Protein AF-0000000072982763 (afdb_homodimer)

pLDDT: mean 84.97, std 16.08, range [32.12, 98.94]

Solvent-accessible surface area (backbone atoms only — not comparable to full-atom values): 33883 Å² total; per-residue (Å²): 128,83,79,76,65,44,66,60,50,41,11,61,71,56,72,43,52,52,67,56,45,48,32,38,74,66,71,58,31,79,86,48,56,70,68,57,48,49,42,44,54,49,36,27,62,75,63,63,40,56,80,52,39,49,76,70,71,49,21,19,49,45,71,40,24,26,38,34,34,36,50,36,54,79,40,61,60,50,28,51,36,50,51,23,32,45,67,45,26,44,87,72,62,30,44,66,36,61,42,56,40,57,94,37,69,73,47,54,60,51,48,49,50,53,42,65,23,51,34,45,55,28,37,37,36,53,21,40,76,58,35,53,56,46,44,63,62,39,51,76,71,40,94,56,34,49,29,32,30,57,41,48,68,80,57,85,77,48,31,32,42,30,61,50,33,34,59,49,20,21,52,55,42,38,55,44,42,76,26,56,48,66,39,60,28,35,42,35,52,79,80,68,53,58,41,52,47,33,21,49,51,10,30,52,49,28,28,55,77,67,74,38,71,82,56,74,88,34,54,39,76,27,55,94,33,32,68,24,22,22,58,47,34,72,58,49,74,76,51,82,46,42,28,36,40,24,68,24,44,55,21,30,42,9,32,54,28,26,32,51,75,67,74,46,47,64,28,84,56,32,20,41,34,30,28,52,54,39,80,64,34,70,37,36,88,47,22,44,14,20,31,32,55,52,46,61,56,51,16,37,50,47,44,52,50,36,51,36,37,69,70,62,65,59,65,72,76,43,76,46,72,43,73,66,44,80,44,85,46,49,13,51,62,72,106,127,85,80,76,67,42,65,62,51,41,12,62,70,57,72,45,51,53,68,56,46,48,32,39,74,68,72,56,31,79,85,48,54,68,69,57,47,50,42,44,55,49,36,26,63,74,64,64,41,55,79,53,39,48,75,69,70,48,22,19,48,44,71,39,23,26,37,35,36,36,53,36,52,79,39,61,62,49,27,51,34,50,51,22,32,44,67,45,27,45,84,72,63,30,43,66,35,60,42,57,42,52,96,38,71,76,46,53,61,54,49,49,52,54,44,66,25,51,35,46,55,28,37,38,36,54,22,41,76,60,36,54,56,46,43,64,62,38,52,76,70,40,94,55,33,51,27,30,31,57,41,50,66,78,61,83,78,48,32,31,43,32,61,50,34,35,60,48,20,21,53,56,40,37,54,44,41,76,27,58,49,68,39,59,28,36,40,37,52,78,80,67,53,57,42,52,48,35,21,51,52,11,30,51,50,29,27,54,74,67,74,37,72,81,56,74,88,35,55,39,75,26,56,94,33,33,66,24,22,22,57,48,34,71,58,48,73,75,53,82,46,43,28,36,41,23,69,23,42,56,22,31,43,10,33,54,28,27,32,50,75,68,74,45,47,62,29,84,55,32,20,40,33,29,28,52,52,38,80,63,32,70,37,37,86,47,23,45,15,21,31,33,54,52,47,60,56,51,16,36,50,46,44,51,51,36,51,37,39,70,70,63,63,62,63,73,77,44,75,48,70,41,74,68,43,79,45,84,47,48,12,49,63,72,107

Sequence (670 aa):
MKKKISITDVAKETGLSVTTVSQILNGKGERFSEKSRKRVLAAKKALGYEPDFFARGLVGKRGNSIGVVIPDIMNPFFASFVVSVEKAAIPQGLFPQIFSINGFHENVDYFIRQFLGGTQRGLILAAPEASQEIVQKVEDQLHLPMVFMDQATTLTSGDSIRIDDFHAGFLVADHLIKRGHRRIALVLPEPLTFNLRDRLAGYQHAFDSHNVALDPQLIFRATFDPEGGRQAVDQIVKTDATAIIAINDDVASGVYRGLYEHHKRIPEDYAVVGFDDVSQARFMTPGLTTIAQPIDELGQRAIDMLLAQMAGDHQDRNVIELPVKLIERGSTKRIMKKKISITDVAKETGLSVTTVSQILNGKGERFSEKSRKRVLAAKKALGYEPDFFARGLVGKRGNSIGVVIPDIMNPFFASFVVSVEKAAIPQGLFPQIFSINGFHENVDYFIRQFLGGTQRGLILAAPEASQEIVQKVEDQLHLPMVFMDQATTLTSGDSIRIDDFHAGFLVADHLIKRGHRRIALVLPEPLTFNLRDRLAGYQHAFDSHNVALDPQLIFRATFDPEGGRQAVDQIVKTDATAIIAINDDVASGVYRGLYEHHKRIPEDYAVVGFDDVSQARFMTPGLTTIAQPIDELGQRAIDMLLAQMAGDHQDRNVIELPVKLIERGSTKRI

Structure (mmCIF, N/CA/C/O backbone):
data_AF-0000000072982763-model_v1
#
loop_
_entity.id
_entity.type
_entity.pdbx_description
1 polymer 'Transcriptional regulator, LacI family'
#
loop_
_atom_site.group_PDB
_atom_site.id
_atom_site.type_symbol
_atom_site.label_atom_id
_atom_site.label_alt_id
_atom_site.label_comp_id
_atom_site.label_asym_id
_atom_site.label_entity_id
_atom_site.label_seq_id
_atom_site.pdbx_PDB_ins_code
_atom_site.Cartn_x
_atom_site.Cartn_y
_atom_site.Cartn_z
_atom_site.occupancy
_atom_site.B_iso_or_equiv
_atom_site.auth_seq_id
_atom_site.auth_comp_id
_atom_site.auth_asym_id
_atom_site.auth_atom_id
_atom_site.pdbx_PDB_model_num
ATOM 1 N N . MET A 1 1 ? -23.781 35.969 25.078 1 32.12 1 MET A N 1
ATOM 2 C CA . MET A 1 1 ? -22.672 35.219 24.453 1 32.12 1 MET A CA 1
ATOM 3 C C . MET A 1 1 ? -21.922 34.375 25.469 1 32.12 1 MET A C 1
ATOM 5 O O . MET A 1 1 ? -21.484 34.906 26.5 1 32.12 1 MET A O 1
ATOM 9 N N . LYS A 1 2 ? -22.078 33.156 25.531 1 49.66 2 LYS A N 1
ATOM 10 C CA . LYS A 1 2 ? -21.453 32.406 26.625 1 49.66 2 LYS A CA 1
ATOM 11 C C . LYS A 1 2 ? -19.938 32.625 26.625 1 49.66 2 LYS A C 1
ATOM 13 O O . LYS A 1 2 ? -19.297 32.562 25.578 1 49.66 2 LYS A O 1
ATOM 18 N N . LYS A 1 3 ? -19.328 33.188 27.578 1 56.25 3 LYS A N 1
ATOM 19 C CA . LYS A 1 3 ? -17.906 33.438 27.75 1 56.25 3 LYS A CA 1
ATOM 20 C C . LYS A 1 3 ? -17.094 32.188 27.484 1 56.25 3 LYS A C 1
ATOM 22 O O . LYS A 1 3 ? -17.391 31.125 28.062 1 56.25 3 LYS A O 1
ATOM 27 N N . LYS A 1 4 ? -16.359 32.031 26.406 1 60.94 4 LYS A N 1
ATOM 28 C CA . LYS A 1 4 ? -15.5 30.906 26.078 1 60.94 4 LYS A CA 1
ATOM 29 C C . LYS A 1 4 ? -14.516 30.641 27.219 1 60.94 4 LYS A C 1
ATOM 31 O O . LYS A 1 4 ? -13.891 31.562 27.75 1 60.94 4 LYS A O 1
ATOM 36 N N . ILE A 1 5 ? -14.5 29.391 27.766 1 73 5 ILE A N 1
ATOM 37 C CA . ILE A 1 5 ? -13.602 28.984 28.828 1 73 5 ILE A CA 1
ATOM 38 C C . ILE A 1 5 ? -12.156 29.156 28.375 1 73 5 ILE A C 1
ATOM 40 O O . ILE A 1 5 ? -11.781 28.688 27.297 1 73 5 ILE A O 1
ATOM 44 N N . SER A 1 6 ? -11.414 30 29 1 74.62 6 SER A N 1
ATOM 45 C CA . SER A 1 6 ? -10.016 30.281 28.688 1 74.62 6 SER A CA 1
ATOM 46 C C . SER A 1 6 ? -9.086 29.609 29.688 1 74.62 6 SER A C 1
ATOM 48 O O . SER A 1 6 ? -9.539 29.047 30.688 1 74.62 6 SER A O 1
ATOM 50 N N . ILE A 1 7 ? -7.836 29.672 29.266 1 80.06 7 ILE A N 1
ATOM 51 C CA . ILE A 1 7 ? -6.836 29.109 30.172 1 80.06 7 ILE A CA 1
ATOM 52 C C . ILE A 1 7 ? -6.879 29.844 31.5 1 80.06 7 ILE A C 1
ATOM 54 O O . ILE A 1 7 ? -6.574 29.266 32.562 1 80.06 7 ILE A O 1
ATOM 58 N N . THR A 1 8 ? -7.363 31.078 31.438 1 83.38 8 THR A N 1
ATOM 59 C CA . THR A 1 8 ? -7.496 31.875 32.656 1 83.38 8 THR A CA 1
ATOM 60 C C . THR A 1 8 ? -8.57 31.297 33.562 1 83.38 8 THR A C 1
ATOM 62 O O . THR A 1 8 ? -8.43 31.312 34.781 1 83.38 8 THR A O 1
ATOM 65 N N . ASP A 1 9 ? -9.508 30.719 32.969 1 86.19 9 ASP A N 1
ATOM 66 C CA . ASP A 1 9 ? -10.578 30.094 33.75 1 86.19 9 ASP A CA 1
ATOM 67 C C . ASP A 1 9 ? -10.086 28.828 34.406 1 86.19 9 ASP A C 1
ATOM 69 O O . ASP A 1 9 ? -10.438 28.547 35.562 1 86.19 9 ASP A O 1
ATOM 73 N N . VAL A 1 10 ? -9.281 28.125 33.719 1 87.06 10 VAL A N 1
ATOM 74 C CA . VAL A 1 10 ? -8.688 26.922 34.312 1 87.06 10 VAL A CA 1
ATOM 75 C C . VAL A 1 10 ? -7.773 27.297 35.469 1 87.06 10 VAL A C 1
ATOM 77 O O . VAL A 1 10 ? -7.793 26.656 36.5 1 87.06 10 VAL A O 1
ATOM 80 N N . ALA A 1 11 ? -7.09 28.297 35.219 1 89.31 11 ALA A N 1
ATOM 81 C CA . ALA A 1 11 ? -6.203 28.797 36.281 1 89.31 11 ALA A CA 1
ATOM 82 C C . ALA A 1 11 ? -6.992 29.203 37.531 1 89.31 11 ALA A C 1
ATOM 84 O O . ALA A 1 11 ? -6.621 28.844 38.656 1 89.31 11 ALA A O 1
ATOM 85 N N . LYS A 1 12 ? -8.016 29.828 37.312 1 89.81 12 LYS A N 1
ATOM 86 C CA . LYS A 1 12 ? -8.867 30.266 38.406 1 89.81 12 LYS A CA 1
ATOM 87 C C . LYS A 1 12 ? -9.438 29.062 39.156 1 89.81 12 LYS A C 1
ATOM 89 O O . LYS A 1 12 ? -9.469 29.062 40.375 1 89.81 12 LYS A O 1
ATOM 94 N N . GLU A 1 13 ? -9.797 28.156 38.375 1 89.31 13 GLU A N 1
ATOM 95 C CA . GLU A 1 13 ? -10.406 26.969 38.969 1 89.31 13 GLU A CA 1
ATOM 96 C C . GLU A 1 13 ? -9.391 26.156 39.781 1 89.31 13 GLU A C 1
ATOM 98 O O . GLU A 1 13 ? -9.734 25.562 40.781 1 89.31 13 GLU A O 1
ATOM 103 N N . THR A 1 14 ? -8.188 26.047 39.312 1 89.06 14 THR A N 1
ATOM 104 C CA . THR A 1 14 ? -7.16 25.219 39.938 1 89.06 14 THR A CA 1
ATOM 105 C C . THR A 1 14 ? -6.441 25.984 41.031 1 89.06 14 THR A C 1
ATOM 107 O O . THR A 1 14 ? -5.777 25.391 41.875 1 89.06 14 THR A O 1
ATOM 110 N N . GLY A 1 15 ? -6.574 27.359 41 1 90.38 15 GLY A N 1
ATOM 111 C CA . GLY A 1 15 ? -5.828 28.203 41.906 1 90.38 15 GLY A CA 1
ATOM 112 C C . GLY A 1 15 ? -4.363 28.344 41.562 1 90.38 15 GLY A C 1
ATOM 113 O O . GLY A 1 15 ? -3.549 28.766 42.375 1 90.38 15 GLY A O 1
ATOM 114 N N . LEU A 1 16 ? -4.055 27.875 40.375 1 88.31 16 LEU A N 1
ATOM 115 C CA . LEU A 1 16 ? -2.689 27.969 39.844 1 88.31 16 LEU A CA 1
ATOM 116 C C . LEU A 1 16 ? -2.543 29.141 38.875 1 88.31 16 LEU A C 1
ATOM 118 O O . LEU A 1 16 ? -3.541 29.688 38.406 1 88.31 16 LEU A O 1
ATOM 122 N N . SER A 1 17 ? -1.342 29.578 38.688 1 84 17 SER A N 1
ATOM 123 C CA . SER A 1 17 ? -1.104 30.641 37.688 1 84 17 SER A CA 1
ATOM 124 C C . SER A 1 17 ? -1.42 30.172 36.281 1 84 17 SER A C 1
ATOM 126 O O . SER A 1 17 ? -1.36 28.969 36 1 84 17 SER A O 1
ATOM 128 N N . VAL A 1 18 ? -1.724 31.078 35.375 1 84 18 VAL A N 1
ATOM 129 C CA . VAL A 1 18 ? -1.967 30.781 33.969 1 84 18 VAL A CA 1
ATOM 130 C C . VAL A 1 18 ? -0.738 30.094 33.344 1 84 18 VAL A C 1
ATOM 132 O O . VAL A 1 18 ? -0.864 29.156 32.594 1 84 18 VAL A O 1
ATOM 135 N N . THR A 1 19 ? 0.438 30.531 33.844 1 78.69 19 THR A N 1
ATOM 136 C CA . THR A 1 19 ? 1.696 29.984 33.375 1 78.69 19 THR A CA 1
ATOM 137 C C . THR A 1 19 ? 1.842 28.531 33.781 1 78.69 19 THR A C 1
ATOM 139 O O . THR A 1 19 ? 2.23 27.688 32.969 1 78.69 19 THR A O 1
ATOM 142 N N . THR A 1 20 ? 1.462 28.234 35 1 81.19 20 THR A N 1
ATOM 143 C CA . THR A 1 20 ? 1.543 26.875 35.5 1 81.19 20 THR A CA 1
ATOM 144 C C . THR A 1 20 ? 0.572 25.953 34.781 1 81.19 20 THR A C 1
ATOM 146 O O . THR A 1 20 ? 0.948 24.875 34.344 1 81.19 20 THR A O 1
ATOM 149 N N . VAL A 1 21 ? -0.63 26.453 34.562 1 83.75 21 VAL A N 1
ATOM 150 C CA . VAL A 1 21 ? -1.655 25.672 33.875 1 83.75 21 VAL A CA 1
ATOM 151 C C . VAL A 1 21 ? -1.237 25.438 32.406 1 83.75 21 VAL A C 1
ATOM 153 O O . VAL A 1 21 ? -1.354 24.328 31.906 1 83.75 21 VAL A O 1
ATOM 156 N N . SER A 1 22 ? -0.714 26.406 31.828 1 77.19 22 SER A N 1
ATOM 157 C CA . SER A 1 22 ? -0.25 26.312 30.453 1 77.19 22 SER A CA 1
ATOM 158 C C . SER A 1 22 ? 0.855 25.281 30.312 1 77.19 22 SER A C 1
ATOM 160 O O . SER A 1 22 ? 0.826 24.453 29.391 1 77.19 22 SER A O 1
ATOM 162 N N . GLN A 1 23 ? 1.715 25.297 31.219 1 74.81 23 GLN A N 1
ATOM 163 C CA . GLN A 1 23 ? 2.84 24.375 31.172 1 74.81 23 GLN A CA 1
ATOM 164 C C . GLN A 1 23 ? 2.377 22.938 31.391 1 74.81 23 GLN A C 1
ATOM 166 O O . GLN A 1 23 ? 2.836 22.031 30.703 1 74.81 23 GLN A O 1
ATOM 171 N N . ILE A 1 24 ? 1.521 22.734 32.25 1 77.62 24 ILE A N 1
ATOM 172 C CA . ILE A 1 24 ? 1.002 21.406 32.562 1 77.62 24 ILE A CA 1
ATOM 173 C C . ILE A 1 24 ? 0.214 20.891 31.344 1 77.62 24 ILE A C 1
ATOM 175 O O . ILE A 1 24 ? 0.379 19.734 30.938 1 77.62 24 ILE A O 1
ATOM 179 N N . LEU A 1 25 ? -0.476 21.766 30.75 1 73.69 25 LEU A N 1
ATOM 180 C CA . LEU A 1 25 ? -1.344 21.344 29.656 1 73.69 25 LEU A CA 1
ATOM 181 C C . LEU A 1 25 ? -0.542 21.141 28.375 1 73.69 25 LEU A C 1
ATOM 183 O O . LEU A 1 25 ? -0.952 20.375 27.5 1 73.69 25 LEU A O 1
ATOM 187 N N . ASN A 1 26 ? 0.646 21.734 28.406 1 64.69 26 ASN A N 1
ATOM 188 C CA . ASN A 1 26 ? 1.479 21.641 27.219 1 64.69 26 ASN A CA 1
ATOM 189 C C . ASN A 1 26 ? 2.588 20.609 27.391 1 64.69 26 ASN A C 1
ATOM 191 O O . ASN A 1 26 ? 3.598 20.656 26.672 1 64.69 26 ASN A O 1
ATOM 195 N N . GLY A 1 27 ? 2.4 19.766 28.25 1 61.97 27 GLY A N 1
ATOM 196 C CA . GLY A 1 27 ? 3.264 18.609 28.422 1 61.97 27 GLY A CA 1
ATOM 197 C C . GLY A 1 27 ? 4.523 18.906 29.203 1 61.97 27 GLY A C 1
ATOM 198 O O . GLY A 1 27 ? 5.434 18.078 29.281 1 61.97 27 GLY A O 1
ATOM 199 N N . LYS A 1 28 ? 4.652 20.016 29.641 1 60.34 28 LYS A N 1
ATOM 200 C CA . LYS A 1 28 ? 5.797 20.375 30.469 1 60.34 28 LYS A CA 1
ATOM 201 C C . LYS A 1 28 ? 5.43 20.344 31.953 1 60.34 28 LYS A C 1
ATOM 203 O O . LYS A 1 28 ? 5.906 21.172 32.75 1 60.34 28 LYS A O 1
ATOM 208 N N . GLY A 1 29 ? 4.57 19.453 32.25 1 68.25 29 GLY A N 1
ATOM 209 C CA . GLY A 1 29 ? 4.012 19.391 33.594 1 68.25 29 GLY A CA 1
ATOM 210 C C . GLY A 1 29 ? 4.879 18.609 34.562 1 68.25 29 GLY A C 1
ATOM 211 O O . GLY A 1 29 ? 4.598 18.578 35.781 1 68.25 29 GLY A O 1
ATOM 212 N N . GLU A 1 30 ? 5.906 18 34 1 74.12 30 GLU A N 1
ATOM 213 C CA . GLU A 1 30 ? 6.691 17.094 34.812 1 74.12 30 GLU A CA 1
ATOM 214 C C . GLU A 1 30 ? 7.355 17.828 35.969 1 74.12 30 GLU A C 1
ATOM 216 O O . GLU A 1 30 ? 7.617 17.234 37.031 1 74.12 30 GLU A O 1
ATOM 221 N N . ARG A 1 31 ? 7.523 18.984 35.844 1 79.44 31 ARG A N 1
ATOM 222 C CA . ARG A 1 31 ? 8.211 19.766 36.875 1 79.44 31 ARG A CA 1
ATOM 223 C C . ARG A 1 31 ? 7.254 20.172 37.969 1 79.44 31 ARG A C 1
ATOM 225 O O . ARG A 1 31 ? 7.676 20.719 39 1 79.44 31 ARG A O 1
ATOM 232 N N . PHE A 1 32 ? 6.082 19.891 37.844 1 82.5 32 PHE A N 1
ATOM 233 C CA . PHE A 1 32 ? 5.074 20.25 38.844 1 82.5 32 PHE A CA 1
ATOM 234 C C . PHE A 1 32 ? 4.602 19.016 39.594 1 82.5 32 PHE A C 1
ATOM 236 O O . PHE A 1 32 ? 4.785 17.891 39.156 1 82.5 32 PHE A O 1
ATOM 243 N N . SER A 1 33 ? 4.062 19.188 40.812 1 83.81 33 SER A N 1
ATOM 244 C CA . SER A 1 33 ? 3.619 18.094 41.656 1 83.81 33 SER A CA 1
ATOM 245 C C . SER A 1 33 ? 2.49 17.297 41 1 83.81 33 SER A C 1
ATOM 247 O O . SER A 1 33 ? 1.743 17.844 40.188 1 83.81 33 SER A O 1
ATOM 249 N N . GLU A 1 34 ? 2.451 16.078 41.312 1 84.19 34 GLU A N 1
ATOM 250 C CA . GLU A 1 34 ? 1.378 15.219 40.812 1 84.19 34 GLU A CA 1
ATOM 251 C C . GLU A 1 34 ? 0.008 15.789 41.156 1 84.19 34 GLU A C 1
ATOM 253 O O . GLU A 1 34 ? -0.935 15.695 40.375 1 84.19 34 GLU A O 1
ATOM 258 N N . LYS A 1 35 ? -0.056 16.328 42.312 1 86 35 LYS A N 1
ATOM 259 C CA . LYS A 1 35 ? -1.308 16.906 42.781 1 86 35 LYS A CA 1
ATOM 260 C C . LYS A 1 35 ? -1.739 18.062 41.875 1 86 35 LYS A C 1
ATOM 262 O O . LYS A 1 35 ? -2.908 18.156 41.5 1 86 35 LYS A O 1
ATOM 267 N N . SER A 1 36 ? -0.8 18.875 41.5 1 86.75 36 SER A N 1
ATOM 268 C CA . SER A 1 36 ? -1.08 20.016 40.625 1 86.75 36 SER A CA 1
ATOM 269 C C . SER A 1 36 ? -1.479 19.578 39.219 1 86.75 36 SER A C 1
ATOM 271 O O . SER A 1 36 ? -2.42 20.109 38.625 1 86.75 36 SER A O 1
ATOM 273 N N . ARG A 1 37 ? -0.85 18.625 38.719 1 84.88 37 ARG A N 1
ATOM 274 C CA . ARG A 1 37 ? -1.139 18.094 37.406 1 84.88 37 ARG A CA 1
ATOM 275 C C . ARG A 1 37 ? -2.545 17.5 37.344 1 84.88 37 ARG A C 1
ATOM 277 O O . ARG A 1 37 ? -3.297 17.781 36.406 1 84.88 37 ARG A O 1
ATOM 284 N N . LYS A 1 38 ? -2.826 16.797 38.312 1 84.94 38 LYS A N 1
ATOM 285 C CA . LYS A 1 38 ? -4.148 16.188 38.375 1 84.94 38 LYS A CA 1
ATOM 286 C C . LYS A 1 38 ? -5.242 17.234 38.5 1 84.94 38 LYS A C 1
ATOM 288 O O . LYS A 1 38 ? -6.305 17.109 37.875 1 84.94 38 LYS A O 1
ATOM 293 N N . ARG A 1 39 ? -4.984 18.203 39.281 1 86.94 39 ARG A N 1
ATOM 294 C CA . ARG A 1 39 ? -5.938 19.297 39.469 1 86.94 39 ARG A CA 1
ATOM 295 C C . ARG A 1 39 ? -6.207 20.016 38.156 1 86.94 39 ARG A C 1
ATOM 297 O O . ARG A 1 39 ? -7.352 20.359 37.844 1 86.94 39 ARG A O 1
ATOM 304 N N . VAL A 1 40 ? -5.156 20.266 37.406 1 86.19 40 VAL A N 1
ATOM 305 C CA . VAL A 1 40 ? -5.273 20.953 36.125 1 86.19 40 VAL A CA 1
ATOM 306 C C . VAL A 1 40 ? -6.055 20.109 35.125 1 86.19 40 VAL A C 1
ATOM 308 O O . VAL A 1 40 ? -6.961 20.594 34.469 1 86.19 40 VAL A O 1
ATOM 311 N N . LEU A 1 41 ? -5.723 18.859 35.094 1 81.44 41 LEU A N 1
ATOM 312 C CA . LEU A 1 41 ? -6.395 17.969 34.156 1 81.44 41 LEU A CA 1
ATOM 313 C C . LEU A 1 41 ? -7.859 17.781 34.562 1 81.44 41 LEU A C 1
ATOM 315 O O . LEU A 1 41 ? -8.734 17.734 33.688 1 81.44 41 LEU A O 1
ATOM 319 N N . ALA A 1 42 ? -8.125 17.75 35.844 1 82.06 42 ALA A N 1
ATOM 320 C CA . ALA A 1 42 ? -9.492 17.656 36.344 1 82.06 42 ALA A CA 1
ATOM 321 C C . ALA A 1 42 ? -10.289 18.906 36.031 1 82.06 42 ALA A C 1
ATOM 323 O O . ALA A 1 42 ? -11.445 18.828 35.594 1 82.06 42 ALA A O 1
ATOM 324 N N . ALA A 1 43 ? -9.703 20.062 36.188 1 85.69 43 ALA A N 1
ATOM 325 C CA . ALA A 1 43 ? -10.352 21.328 35.875 1 85.69 43 ALA A CA 1
ATOM 326 C C . ALA A 1 43 ? -10.602 21.469 34.375 1 85.69 43 ALA A C 1
ATOM 328 O O . ALA A 1 43 ? -11.656 21.953 33.969 1 85.69 43 ALA A O 1
ATOM 329 N N . LYS A 1 44 ? -9.523 21.078 33.656 1 78.12 44 LYS A N 1
ATOM 330 C CA . LYS A 1 44 ? -9.68 21.062 32.188 1 78.12 44 LYS A CA 1
ATOM 331 C C . LYS A 1 44 ? -10.922 20.266 31.781 1 78.12 44 LYS A C 1
ATOM 333 O O . LYS A 1 44 ? -11.727 20.734 30.969 1 78.12 44 LYS A O 1
ATOM 338 N N . LYS A 1 45 ? -11.086 19.156 32.344 1 77.5 45 LYS A N 1
ATOM 339 C CA . LYS A 1 45 ? -12.211 18.281 32.062 1 77.5 45 LYS A CA 1
ATOM 340 C C . LYS A 1 45 ? -13.523 18.875 32.562 1 77.5 45 LYS A C 1
ATOM 342 O O . LYS A 1 45 ? -14.531 18.859 31.859 1 77.5 45 LYS A O 1
ATOM 347 N N . ALA A 1 46 ? -13.523 19.406 33.719 1 79.94 46 ALA A N 1
ATOM 348 C CA . ALA A 1 46 ? -14.719 19.953 34.375 1 79.94 46 ALA A CA 1
ATOM 349 C C . ALA A 1 46 ? -15.227 21.188 33.656 1 79.94 46 ALA A C 1
ATOM 351 O O . ALA A 1 46 ? -16.438 21.375 33.5 1 79.94 46 ALA A O 1
ATOM 352 N N . LEU A 1 47 ? -14.242 22 33.156 1 79.69 47 LEU A N 1
ATOM 353 C CA . LEU A 1 47 ? -14.609 23.25 32.5 1 79.69 47 LEU A CA 1
ATOM 354 C C . LEU A 1 47 ? -14.781 23.062 31 1 79.69 47 LEU A C 1
ATOM 356 O O . LEU A 1 47 ? -15.281 23.953 30.297 1 79.69 47 LEU A O 1
ATOM 360 N N . GLY A 1 48 ? -14.344 21.875 30.656 1 69.81 48 GLY A N 1
ATOM 361 C CA . GLY A 1 48 ? -14.359 21.609 29.219 1 69.81 48 GLY A CA 1
ATOM 362 C C . GLY A 1 48 ? -13.367 22.469 28.453 1 69.81 48 GLY A C 1
ATOM 363 O O . GLY A 1 48 ? -13.648 22.875 27.328 1 69.81 48 GLY A O 1
ATOM 364 N N . TYR A 1 49 ? -12.352 22.844 29.25 1 64.88 49 TYR A N 1
ATOM 365 C CA . TYR A 1 49 ? -11.344 23.703 28.625 1 64.88 49 TYR A CA 1
ATOM 366 C C . TYR A 1 49 ? -10.461 22.891 27.688 1 64.88 49 TYR A C 1
ATOM 368 O O . TYR A 1 49 ? -9.938 21.828 28.062 1 64.88 49 TYR A O 1
ATOM 376 N N . GLU A 1 50 ? -10.523 23.266 26.609 1 58.44 50 GLU A N 1
ATOM 377 C CA . GLU A 1 50 ? -9.531 22.781 25.656 1 58.44 50 GLU A CA 1
ATOM 378 C C . GLU A 1 50 ? -8.57 23.891 25.25 1 58.44 50 GLU A C 1
ATOM 380 O O . GLU A 1 50 ? -9 24.984 24.875 1 58.44 50 GLU A O 1
ATOM 385 N N . PRO A 1 51 ? -7.32 23.781 25.859 1 50.78 51 PRO A N 1
ATOM 386 C CA . PRO A 1 51 ? -6.391 24.828 25.453 1 50.78 51 PRO A CA 1
ATOM 387 C C . PRO A 1 51 ? -6.594 25.266 24 1 50.78 51 PRO A C 1
ATOM 389 O O . PRO A 1 51 ? -6.805 24.422 23.125 1 50.78 51 PRO A O 1
ATOM 392 N N . ASP A 1 52 ? -7.199 26.453 24.016 1 44.62 52 ASP A N 1
ATOM 393 C CA . ASP A 1 52 ? -7.328 26.984 22.672 1 44.62 52 ASP A CA 1
ATOM 394 C C . ASP A 1 52 ? -5.977 27.016 21.953 1 44.62 52 ASP A C 1
ATOM 396 O O . ASP A 1 52 ? -5.168 27.922 22.203 1 44.62 52 ASP A O 1
ATOM 400 N N . PHE A 1 53 ? -5.543 25.922 21.641 1 39.41 53 PHE A N 1
ATOM 401 C CA . PHE A 1 53 ? -4.297 25.922 20.891 1 39.41 53 PHE A CA 1
ATOM 402 C C . PHE A 1 53 ? -4.289 27.031 19.859 1 39.41 53 PHE A C 1
ATOM 404 O O . PHE A 1 53 ? -3.227 27.547 19.484 1 39.41 53 PHE A O 1
ATOM 411 N N . PHE A 1 54 ? -5.516 27.562 19.547 1 36.44 54 PHE A N 1
ATOM 412 C CA . PHE A 1 54 ? -5.676 28.703 18.641 1 36.44 54 PHE A CA 1
ATOM 413 C C . PHE A 1 54 ? -5.258 30 19.312 1 36.44 54 PHE A C 1
ATOM 415 O O . PHE A 1 54 ? -4.629 30.859 18.703 1 36.44 54 PHE A O 1
ATOM 422 N N . ALA A 1 55 ? -5.703 30.344 20.422 1 37.94 55 ALA A N 1
ATOM 423 C CA . ALA A 1 55 ? -5.551 31.625 21.109 1 37.94 55 ALA A CA 1
ATOM 424 C C . ALA A 1 55 ? -4.109 31.828 21.578 1 37.94 55 ALA A C 1
ATOM 426 O O . ALA A 1 55 ? -3.703 32.969 21.859 1 37.94 55 ALA A O 1
ATOM 427 N N . ARG A 1 56 ? -3.428 30.812 21.953 1 37.41 56 ARG A N 1
ATOM 428 C CA . ARG A 1 56 ? -2.078 31.078 22.438 1 37.41 56 ARG A CA 1
ATOM 429 C C . ARG A 1 56 ? -1.121 31.344 21.281 1 37.41 56 ARG A C 1
ATOM 431 O O . ARG A 1 56 ? 0.097 31.359 21.469 1 37.41 56 ARG A O 1
ATOM 438 N N . GLY A 1 57 ? -1.622 31.969 20.25 1 34.72 57 GLY A N 1
ATOM 439 C CA . GLY A 1 57 ? -0.696 32.281 19.172 1 34.72 57 GLY A CA 1
ATOM 440 C C . GLY A 1 57 ? 0.008 31.047 18.625 1 34.72 57 GLY A C 1
ATOM 441 O O . GLY A 1 57 ? 0.958 31.156 17.844 1 34.72 57 GLY A O 1
ATOM 442 N N . LEU A 1 58 ? -0.102 29.984 19.391 1 33.81 58 LEU A N 1
ATOM 443 C CA . LEU A 1 58 ? 0.447 28.688 19.047 1 33.81 58 LEU A CA 1
ATOM 444 C C . LEU A 1 58 ? -0.351 28.031 17.922 1 33.81 58 LEU A C 1
ATOM 446 O O . LEU A 1 58 ? -0.177 26.844 17.625 1 33.81 58 LEU A O 1
ATOM 450 N N . VAL A 1 59 ? -1.356 28.438 17.516 1 36.41 59 VAL A N 1
ATOM 451 C CA . VAL A 1 59 ? -2.203 28.062 16.391 1 36.41 59 VAL A CA 1
ATOM 452 C C . VAL A 1 59 ? -1.336 27.781 15.172 1 36.41 59 VAL A C 1
ATOM 454 O O . VAL A 1 59 ? -1.646 26.891 14.375 1 36.41 59 VAL A O 1
ATOM 457 N N . GLY A 1 60 ? -0.428 28.547 14.82 1 38.03 60 GLY A N 1
ATOM 458 C CA . GLY A 1 60 ? 0.404 28.547 13.625 1 38.03 60 GLY A CA 1
ATOM 459 C C . GLY A 1 60 ? 1.551 27.547 13.703 1 38.03 60 GLY A C 1
ATOM 460 O O . GLY A 1 60 ? 2.162 27.219 12.688 1 38.03 60 GLY A O 1
ATOM 461 N N . LYS A 1 61 ? 2.227 27.516 14.75 1 42.09 61 LYS A N 1
ATOM 462 C CA . LYS A 1 61 ? 3.467 26.75 14.773 1 42.09 61 LYS A CA 1
ATOM 463 C C . LYS A 1 61 ? 3.189 25.266 14.953 1 42.09 61 LYS A C 1
ATOM 465 O O . LYS A 1 61 ? 2.895 24.812 16.062 1 42.09 61 LYS A O 1
ATOM 470 N N . ARG A 1 62 ? 2.467 24.656 14.18 1 48.5 62 ARG A N 1
ATOM 471 C CA . ARG A 1 62 ? 2.496 23.203 14.227 1 48.5 62 ARG A CA 1
ATOM 472 C C . ARG A 1 62 ? 3.896 22.688 14.547 1 48.5 62 ARG A C 1
ATOM 474 O O . ARG A 1 62 ? 4.719 22.5 13.648 1 48.5 62 ARG A O 1
ATOM 481 N N . GLY A 1 63 ? 4.426 23.156 15.672 1 56.25 63 GLY A N 1
ATOM 482 C CA . GLY A 1 63 ? 5.812 22.922 16.062 1 56.25 63 GLY A CA 1
ATOM 483 C C . GLY A 1 63 ? 6.148 21.453 16.203 1 56.25 63 GLY A C 1
ATOM 484 O O . GLY A 1 63 ? 7.27 21.094 16.578 1 56.25 63 GLY A O 1
ATOM 485 N N . ASN A 1 64 ? 5.105 20.516 15.914 1 73.38 64 ASN A N 1
ATOM 486 C CA . ASN A 1 64 ? 5.547 19.141 16.156 1 73.38 64 ASN A CA 1
ATOM 487 C C . ASN A 1 64 ? 5.398 18.281 14.906 1 73.38 64 ASN A C 1
ATOM 489 O O . ASN A 1 64 ? 5.359 17.047 14.992 1 73.38 64 ASN A O 1
ATOM 493 N N . SER A 1 65 ? 5.281 18.969 13.711 1 79.62 65 SER A N 1
ATOM 494 C CA . SER A 1 65 ? 5.133 18.203 12.477 1 79.62 65 SER A CA 1
ATOM 495 C C . SER A 1 65 ? 6.488 17.891 11.844 1 79.62 65 SER A C 1
ATOM 497 O O . SER A 1 65 ? 7.414 18.703 11.945 1 79.62 65 SER A O 1
ATOM 499 N N . ILE A 1 66 ? 6.562 16.75 11.32 1 87.19 66 ILE A N 1
ATOM 500 C CA . ILE A 1 66 ? 7.719 16.406 10.5 1 87.19 66 ILE A CA 1
ATOM 501 C C . ILE A 1 66 ? 7.254 15.953 9.117 1 87.19 66 ILE A C 1
ATOM 503 O O . ILE A 1 66 ? 6.16 15.406 8.969 1 87.19 66 ILE A O 1
ATOM 507 N N . GLY A 1 67 ? 8.016 16.266 8.094 1 86.75 67 GLY A N 1
ATOM 508 C CA . GLY A 1 67 ? 7.746 15.805 6.746 1 86.75 67 GLY A CA 1
ATOM 509 C C . GLY A 1 67 ? 8.391 14.477 6.426 1 86.75 67 GLY A C 1
ATOM 510 O O . GLY A 1 67 ? 9.539 14.227 6.809 1 86.75 67 GLY A O 1
ATOM 511 N N . VAL A 1 68 ? 7.66 13.594 5.863 1 89.94 68 VAL A N 1
ATOM 512 C CA . VAL A 1 68 ? 8.164 12.32 5.371 1 89.94 68 VAL A CA 1
ATOM 513 C C . VAL A 1 68 ? 7.953 12.227 3.859 1 89.94 68 VAL A C 1
ATOM 515 O O . VAL A 1 68 ? 6.816 12.148 3.389 1 89.94 68 VAL A O 1
ATOM 518 N N . VAL A 1 69 ? 9.078 12.227 3.127 1 87.38 69 VAL A N 1
ATOM 519 C CA . VAL A 1 69 ? 9.016 12.219 1.67 1 87.38 69 VAL A CA 1
ATOM 520 C C . VAL A 1 69 ? 9.359 10.828 1.144 1 87.38 69 VAL A C 1
ATOM 522 O O . VAL A 1 69 ? 10.469 10.328 1.372 1 87.38 69 VAL A O 1
ATOM 525 N N . ILE A 1 70 ? 8.406 10.227 0.46 1 88.94 70 ILE A N 1
ATOM 526 C CA . ILE A 1 70 ? 8.617 8.883 -0.08 1 88.94 70 ILE A CA 1
ATOM 527 C C . ILE A 1 70 ? 8.375 8.891 -1.587 1 88.94 70 ILE A C 1
ATOM 529 O O . ILE A 1 70 ? 7.664 9.758 -2.104 1 88.94 70 ILE A O 1
ATOM 533 N N . PRO A 1 71 ? 8.938 7.883 -2.328 1 86.38 71 PRO A N 1
ATOM 534 C CA . PRO A 1 71 ? 8.773 7.844 -3.781 1 86.38 71 PRO A CA 1
ATOM 535 C C . PRO A 1 71 ? 7.336 7.531 -4.199 1 86.38 71 PRO A C 1
ATOM 537 O O . PRO A 1 71 ? 6.809 8.156 -5.125 1 86.38 71 PRO A O 1
ATOM 540 N N . ASP A 1 72 ? 6.758 6.527 -3.596 1 88.12 72 ASP A N 1
ATOM 541 C CA . ASP A 1 72 ? 5.473 6.008 -4.055 1 88.12 72 ASP A CA 1
ATOM 542 C C . ASP A 1 72 ? 4.738 5.281 -2.926 1 88.12 72 ASP A C 1
ATOM 544 O O . ASP A 1 72 ? 5.141 4.188 -2.52 1 88.12 72 ASP A O 1
ATOM 548 N N . ILE A 1 73 ? 3.609 5.855 -2.535 1 88.69 73 ILE A N 1
ATOM 549 C CA . ILE A 1 73 ? 2.861 5.289 -1.42 1 88.69 73 ILE A CA 1
ATOM 550 C C . ILE A 1 73 ? 2.205 3.977 -1.85 1 88.69 73 ILE A C 1
ATOM 552 O O . ILE A 1 73 ? 1.796 3.176 -1.007 1 88.69 73 ILE A O 1
ATOM 556 N N . MET A 1 74 ? 2.125 3.721 -3.188 1 89.5 74 MET A N 1
ATOM 557 C CA . MET A 1 74 ? 1.501 2.502 -3.697 1 89.5 74 MET A CA 1
ATOM 558 C C . MET A 1 74 ? 2.453 1.316 -3.59 1 89.5 74 MET A C 1
ATOM 560 O O . MET A 1 74 ? 2.035 0.165 -3.73 1 89.5 74 MET A O 1
ATOM 564 N N . ASN A 1 75 ? 3.699 1.624 -3.434 1 91.19 75 ASN A N 1
ATOM 565 C CA . ASN A 1 75 ? 4.66 0.57 -3.125 1 91.19 75 ASN A CA 1
ATOM 566 C C . ASN A 1 75 ? 4.594 0.161 -1.656 1 91.19 75 ASN A C 1
ATOM 568 O O . ASN A 1 75 ? 4.84 0.979 -0.769 1 91.19 75 ASN A O 1
ATOM 572 N N . PRO A 1 76 ? 4.305 -1.151 -1.455 1 93.12 76 PRO A N 1
ATOM 573 C CA . PRO A 1 76 ? 4.066 -1.598 -0.081 1 93.12 76 PRO A CA 1
ATOM 574 C C . PRO A 1 76 ? 5.27 -1.371 0.831 1 93.12 76 PRO A C 1
ATOM 576 O O . PRO A 1 76 ? 5.113 -1.247 2.049 1 93.12 76 PRO A O 1
ATOM 579 N N . PHE A 1 77 ? 6.461 -1.28 0.302 1 93.88 77 PHE A N 1
ATOM 580 C CA . PHE A 1 77 ? 7.625 -1 1.135 1 93.88 77 PHE A CA 1
ATOM 581 C C . PHE A 1 77 ? 7.52 0.386 1.762 1 93.88 77 PHE A C 1
ATOM 583 O O . PHE A 1 77 ? 7.715 0.542 2.969 1 93.88 77 PHE A O 1
ATOM 590 N N . PHE A 1 78 ? 7.148 1.284 0.982 1 92.19 78 PHE A N 1
ATOM 591 C CA . PHE A 1 78 ? 7.098 2.66 1.463 1 92.19 78 PHE A CA 1
ATOM 592 C C . PHE A 1 78 ? 5.891 2.875 2.365 1 92.19 78 PHE A C 1
ATOM 594 O O . PHE A 1 78 ? 5.949 3.658 3.314 1 92.19 78 PHE A O 1
ATOM 601 N N . ALA A 1 79 ? 4.781 2.232 2.059 1 91.44 79 ALA A N 1
ATOM 602 C CA . ALA A 1 79 ? 3.645 2.277 2.973 1 91.44 79 ALA A CA 1
ATOM 603 C C . ALA A 1 79 ? 4.023 1.733 4.348 1 91.44 79 ALA A C 1
ATOM 605 O O . ALA A 1 79 ? 3.674 2.324 5.371 1 91.44 79 ALA A O 1
ATOM 606 N N . SER A 1 80 ? 4.746 0.617 4.34 1 93.56 80 SER A N 1
ATOM 607 C CA . SER A 1 80 ? 5.203 0.015 5.59 1 93.56 80 SER A CA 1
ATOM 608 C C . SER A 1 80 ? 6.164 0.937 6.328 1 93.56 80 SER A C 1
ATOM 610 O O . SER A 1 80 ? 6.148 1.003 7.559 1 93.56 80 SER A O 1
ATOM 612 N N . PHE A 1 81 ? 7.004 1.586 5.574 1 93.44 81 PHE A N 1
ATOM 613 C CA . PHE A 1 81 ? 7.949 2.527 6.164 1 93.44 81 PHE A CA 1
ATOM 614 C C . PHE A 1 81 ? 7.215 3.672 6.852 1 93.44 81 PHE A C 1
ATOM 616 O O . PHE A 1 81 ? 7.574 4.07 7.961 1 93.44 81 PHE A O 1
ATOM 623 N N . VAL A 1 82 ? 6.191 4.195 6.223 1 91.81 82 VAL A N 1
ATOM 624 C CA . VAL A 1 82 ? 5.379 5.273 6.777 1 91.81 82 VAL A CA 1
ATOM 625 C C . VAL A 1 82 ? 4.762 4.828 8.102 1 91.81 82 VAL A C 1
ATOM 627 O O . VAL A 1 82 ? 4.785 5.566 9.086 1 91.81 82 VAL A O 1
ATOM 630 N N . VAL A 1 83 ? 4.262 3.623 8.109 1 90.12 83 VAL A N 1
ATOM 631 C CA . VAL A 1 83 ? 3.662 3.082 9.32 1 90.12 83 VAL A CA 1
ATOM 632 C C . VAL A 1 83 ? 4.715 2.996 10.422 1 90.12 83 VAL A C 1
ATOM 634 O O . VAL A 1 83 ? 4.445 3.334 11.578 1 90.12 83 VAL A O 1
ATOM 637 N N . SER A 1 84 ? 5.863 2.553 10.07 1 93.38 84 SER A N 1
ATOM 638 C CA . SER A 1 84 ? 6.961 2.443 11.023 1 93.38 84 SER A CA 1
ATOM 639 C C . SER A 1 84 ? 7.34 3.809 11.586 1 93.38 84 SER A C 1
ATOM 641 O O . SER A 1 84 ? 7.574 3.943 12.789 1 93.38 84 SER A O 1
ATOM 643 N N . VAL A 1 85 ? 7.398 4.812 10.758 1 93.44 85 VAL A N 1
ATOM 644 C CA . VAL A 1 85 ? 7.715 6.176 11.172 1 93.44 85 VAL A CA 1
ATOM 645 C C . VAL A 1 85 ? 6.637 6.695 12.117 1 93.44 85 VAL A C 1
ATOM 647 O O . VAL A 1 85 ? 6.941 7.301 13.141 1 93.44 85 VAL A O 1
ATOM 650 N N . GLU A 1 86 ? 5.418 6.48 11.734 1 87.5 86 GLU A N 1
ATOM 651 C CA . GLU A 1 86 ? 4.309 6.934 12.57 1 87.5 86 GLU A CA 1
ATOM 652 C C . GLU A 1 86 ? 4.359 6.289 13.953 1 87.5 86 GLU A C 1
ATOM 654 O O . GLU A 1 86 ? 4.18 6.965 14.969 1 87.5 86 GLU A O 1
ATOM 659 N N . LYS A 1 87 ? 4.609 5.027 13.984 1 87.19 87 LYS A N 1
ATOM 660 C CA . LYS A 1 87 ? 4.691 4.285 15.234 1 87.19 87 LYS A CA 1
ATOM 661 C C . LYS A 1 87 ? 5.777 4.859 16.141 1 87.19 87 LYS A C 1
ATOM 663 O O . LYS A 1 87 ? 5.625 4.883 17.359 1 87.19 87 LYS A O 1
ATOM 668 N N . ALA A 1 88 ? 6.816 5.32 15.547 1 91.75 88 ALA A N 1
ATOM 669 C CA . ALA A 1 88 ? 7.953 5.844 16.297 1 91.75 88 ALA A CA 1
ATOM 670 C C . ALA A 1 88 ? 7.73 7.305 16.672 1 91.75 88 ALA A C 1
ATOM 672 O O . ALA A 1 88 ? 8.125 7.742 17.766 1 91.75 88 ALA A O 1
ATOM 673 N N . ALA A 1 89 ? 7.105 8.039 15.828 1 90 89 ALA A N 1
ATOM 674 C CA . ALA A 1 89 ? 7.039 9.492 15.945 1 90 89 ALA A CA 1
ATOM 675 C C . ALA A 1 89 ? 5.91 9.922 16.875 1 90 89 ALA A C 1
ATOM 677 O O . ALA A 1 89 ? 6.09 10.805 17.719 1 90 89 ALA A O 1
ATOM 678 N N . ILE A 1 90 ? 4.777 9.305 16.766 1 81.88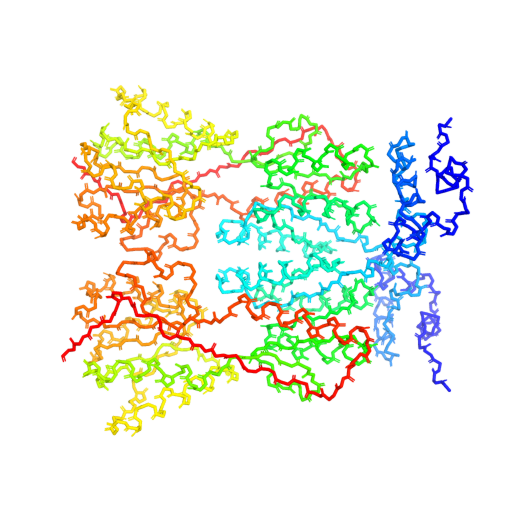 90 ILE A N 1
ATOM 679 C CA . ILE A 1 90 ? 3.551 9.789 17.391 1 81.88 90 ILE A CA 1
ATOM 680 C C . ILE A 1 90 ? 3.689 9.719 18.906 1 81.88 90 ILE A C 1
ATOM 682 O O . ILE A 1 90 ? 3.381 10.688 19.609 1 81.88 90 ILE A O 1
ATOM 686 N N . PRO A 1 91 ? 4.219 8.594 19.453 1 80.75 91 PRO A N 1
ATOM 687 C CA . PRO A 1 91 ? 4.406 8.555 20.906 1 80.75 91 PRO A CA 1
ATOM 688 C C . PRO A 1 91 ? 5.363 9.633 21.406 1 80.75 91 PRO A C 1
ATOM 690 O O . PRO A 1 91 ? 5.367 9.953 22.594 1 80.75 91 PRO A O 1
ATOM 693 N N . GLN A 1 92 ? 6.195 10.219 20.5 1 84.12 92 GLN A N 1
ATOM 694 C CA . GLN A 1 92 ? 7.145 11.266 20.859 1 84.12 92 GLN A CA 1
ATOM 695 C C . GLN A 1 92 ? 6.543 12.656 20.656 1 84.12 92 GLN A C 1
ATOM 697 O O . GLN A 1 92 ? 7.242 13.664 20.766 1 84.12 92 GLN A O 1
ATOM 702 N N . GLY A 1 93 ? 5.297 12.625 20.297 1 79.06 93 GLY A N 1
ATOM 703 C CA . GLY A 1 93 ? 4.602 13.891 20.125 1 79.06 93 GLY A CA 1
ATOM 704 C C . GLY A 1 93 ? 4.828 14.508 18.75 1 79.06 93 GLY A C 1
ATOM 705 O O . GLY A 1 93 ? 4.531 15.688 18.547 1 79.06 93 GLY A O 1
ATOM 706 N N . LEU A 1 94 ? 5.477 13.766 17.844 1 83.56 94 LEU A N 1
ATOM 707 C CA . LEU A 1 94 ? 5.703 14.234 16.484 1 83.56 94 LEU A CA 1
ATOM 708 C C . LEU A 1 94 ? 4.605 13.742 15.547 1 83.56 94 LEU A C 1
ATOM 710 O O . LEU A 1 94 ? 4.145 12.602 15.672 1 83.56 94 LEU A O 1
ATOM 714 N N . PHE A 1 95 ? 4.238 14.594 14.625 1 79.81 95 PHE A N 1
ATOM 715 C CA . PHE A 1 95 ? 3.193 14.25 13.672 1 79.81 95 PHE A CA 1
ATOM 716 C C . PHE A 1 95 ? 3.758 14.172 12.258 1 79.81 95 PHE A C 1
ATOM 718 O O . PHE A 1 95 ? 4.043 15.195 11.633 1 79.81 95 PHE A O 1
ATOM 725 N N . PRO A 1 96 ? 3.809 13 11.727 1 86.38 96 PRO A N 1
ATOM 726 C CA . PRO A 1 96 ? 4.371 12.867 10.375 1 86.38 96 PRO A CA 1
ATOM 727 C C . PRO A 1 96 ? 3.389 13.289 9.289 1 86.38 96 PRO A C 1
ATOM 729 O O . PRO A 1 96 ? 2.229 12.867 9.297 1 86.38 96 PRO A O 1
ATOM 732 N N . GLN A 1 97 ? 3.809 14.102 8.43 1 81.5 97 GLN A N 1
ATOM 733 C CA . GLN A 1 97 ? 3.109 14.461 7.199 1 81.5 97 GLN A CA 1
ATOM 734 C C . GLN A 1 97 ? 3.736 13.766 5.992 1 81.5 97 GLN A C 1
ATOM 736 O O . GLN A 1 97 ? 4.875 14.062 5.621 1 81.5 97 GLN A O 1
ATOM 741 N N . ILE A 1 98 ? 2.926 12.953 5.367 1 85 98 ILE A N 1
ATOM 742 C CA . ILE A 1 98 ? 3.455 12.094 4.312 1 85 98 ILE A CA 1
ATOM 743 C C . ILE A 1 98 ? 3.32 12.789 2.961 1 85 98 ILE A C 1
ATOM 745 O O . ILE A 1 98 ? 2.25 13.297 2.623 1 85 98 ILE A O 1
ATOM 749 N N . PHE A 1 99 ? 4.445 12.812 2.285 1 81.12 99 PHE A N 1
ATOM 750 C CA . PHE A 1 99 ? 4.477 13.32 0.92 1 81.12 99 PHE A CA 1
ATOM 751 C C . PHE A 1 99 ? 4.984 12.258 -0.044 1 81.12 99 PHE A C 1
ATOM 753 O O . PHE A 1 99 ? 6.16 11.875 0.002 1 81.12 99 PHE A O 1
ATOM 760 N N . SER A 1 100 ? 4.094 11.766 -0.884 1 84 100 SER A N 1
ATOM 761 C CA . SER A 1 100 ? 4.461 10.789 -1.901 1 84 100 SER A CA 1
ATOM 762 C C . SER A 1 100 ? 4.723 11.461 -3.246 1 84 100 SER A C 1
ATOM 764 O O . SER A 1 100 ? 3.885 12.211 -3.742 1 84 100 SER A O 1
ATOM 766 N N . ILE A 1 101 ? 5.859 11.242 -3.854 1 77.25 101 ILE A N 1
ATOM 767 C CA . ILE A 1 101 ? 6.27 11.891 -5.094 1 77.25 101 ILE A CA 1
ATOM 768 C C . ILE A 1 101 ? 5.512 11.281 -6.27 1 77.25 101 ILE A C 1
ATOM 770 O O . ILE A 1 101 ? 5.281 11.953 -7.281 1 77.25 101 ILE A O 1
ATOM 774 N N . ASN A 1 102 ? 4.598 10.414 -5.977 1 67.38 102 ASN A N 1
ATOM 775 C CA . ASN A 1 102 ? 3.932 9.703 -7.059 1 67.38 102 ASN A CA 1
ATOM 776 C C . ASN A 1 102 ? 4.051 10.453 -8.383 1 67.38 102 ASN A C 1
ATOM 778 O O . ASN A 1 102 ? 3.473 11.531 -8.547 1 67.38 102 ASN A O 1
ATOM 782 N N . GLY A 1 103 ? 5.012 10.305 -9.273 1 56.25 103 GLY A N 1
ATOM 783 C CA . GLY A 1 103 ? 5.352 10.742 -10.617 1 56.25 103 GLY A CA 1
ATOM 784 C C . GLY A 1 103 ? 5.074 12.211 -10.852 1 56.25 103 GLY A C 1
ATOM 785 O O . GLY A 1 103 ? 5.199 12.703 -11.977 1 56.25 103 GLY A O 1
ATOM 786 N N . PHE A 1 104 ? 4.613 12.867 -9.859 1 58.94 104 PHE A N 1
ATOM 787 C CA . PHE A 1 104 ? 4.32 14.25 -10.195 1 58.94 104 PHE A CA 1
ATOM 788 C C . PHE A 1 104 ? 5.379 15.188 -9.625 1 58.94 104 PHE A C 1
ATOM 790 O O . PHE A 1 104 ? 5.391 15.453 -8.414 1 58.94 104 PHE A O 1
ATOM 797 N N . HIS A 1 105 ? 6.254 15.57 -10.422 1 56.5 105 HIS A N 1
ATOM 798 C CA . HIS A 1 105 ? 7.309 16.516 -10.07 1 56.5 105 HIS A CA 1
ATOM 799 C C . HIS A 1 105 ? 6.723 17.828 -9.547 1 56.5 105 HIS A C 1
ATOM 801 O O . HIS A 1 105 ? 7.344 18.5 -8.727 1 56.5 105 HIS A O 1
ATOM 807 N N . GLU A 1 106 ? 5.578 18.047 -10.047 1 57.31 106 GLU A N 1
ATOM 808 C CA . GLU A 1 106 ? 4.93 19.297 -9.648 1 57.31 106 GLU A CA 1
ATOM 809 C C . GLU A 1 106 ? 4.656 19.328 -8.148 1 57.31 106 GLU A C 1
ATOM 811 O O . GLU A 1 106 ? 4.566 20.391 -7.547 1 57.31 106 GLU A O 1
ATOM 816 N N . ASN A 1 107 ? 4.902 18.125 -7.566 1 66.25 107 ASN A N 1
ATOM 817 C CA . ASN A 1 107 ? 4.535 18.031 -6.156 1 66.25 107 ASN A CA 1
ATOM 818 C C . ASN A 1 107 ? 5.703 18.406 -5.246 1 66.25 107 ASN A C 1
ATOM 820 O O . ASN A 1 107 ? 5.496 18.844 -4.109 1 66.25 107 ASN A O 1
ATOM 824 N N . VAL A 1 108 ? 6.871 18.422 -5.895 1 71.44 108 VAL A N 1
ATOM 825 C CA . VAL A 1 108 ? 8.039 18.656 -5.055 1 71.44 108 VAL A CA 1
ATOM 826 C C . VAL A 1 108 ? 8.086 20.141 -4.648 1 71.44 108 VAL A C 1
ATOM 828 O O . VAL A 1 108 ? 8.328 20.453 -3.484 1 71.44 108 VAL A O 1
ATOM 831 N N . ASP A 1 109 ? 7.762 20.984 -5.594 1 67.88 109 ASP A N 1
ATOM 832 C CA . ASP A 1 109 ? 7.758 22.422 -5.312 1 67.88 109 ASP A CA 1
ATOM 833 C C . ASP A 1 109 ? 6.676 22.781 -4.297 1 67.88 109 ASP A C 1
ATOM 835 O O . ASP A 1 109 ? 6.895 23.609 -3.418 1 67.88 109 ASP A O 1
ATOM 839 N N . TYR A 1 110 ? 5.66 22.156 -4.523 1 67.56 110 TYR A N 1
ATOM 840 C CA . TYR A 1 110 ? 4.559 22.406 -3.598 1 67.56 110 TYR A CA 1
ATOM 841 C C . TYR A 1 110 ? 4.934 21.969 -2.186 1 67.56 110 TYR A C 1
ATOM 843 O O . TYR A 1 110 ? 4.684 22.688 -1.221 1 67.56 110 TYR A O 1
ATOM 851 N N . PHE A 1 111 ? 5.523 20.844 -2.119 1 69.69 111 PHE A N 1
ATOM 852 C CA . PHE A 1 111 ? 5.98 20.344 -0.831 1 69.69 111 PHE A CA 1
ATOM 853 C C . PHE A 1 111 ? 6.98 21.297 -0.195 1 69.69 111 PHE A C 1
ATOM 855 O O . PHE A 1 111 ? 6.879 21.609 0.993 1 69.69 111 PHE A O 1
ATOM 862 N N . ILE A 1 112 ? 7.848 21.734 -0.979 1 69.38 112 ILE A N 1
ATOM 863 C CA . ILE A 1 112 ? 8.883 22.625 -0.495 1 69.38 112 ILE A CA 1
ATOM 864 C C . ILE A 1 112 ? 8.25 23.922 0.031 1 69.38 112 ILE A C 1
ATOM 866 O O . ILE A 1 112 ? 8.633 24.422 1.085 1 69.38 112 ILE A O 1
ATOM 870 N N . ARG A 1 113 ? 7.305 24.375 -0.64 1 68.25 113 ARG A N 1
ATOM 871 C CA . ARG A 1 113 ? 6.613 25.578 -0.224 1 68.25 113 ARG A CA 1
ATOM 872 C C . ARG A 1 113 ? 5.91 25.375 1.115 1 68.25 113 ARG A C 1
ATOM 874 O O . ARG A 1 113 ? 5.926 26.266 1.969 1 68.25 113 ARG A O 1
ATOM 881 N N . GLN A 1 114 ? 5.305 24.266 1.26 1 65.12 114 GLN A N 1
ATOM 882 C CA . GLN A 1 114 ? 4.633 23.953 2.518 1 65.12 114 GLN A CA 1
ATOM 883 C C . GLN A 1 114 ? 5.633 23.875 3.668 1 65.12 114 GLN A C 1
ATOM 885 O O . GLN A 1 114 ? 5.336 24.312 4.785 1 65.12 114 GLN A O 1
ATOM 890 N N . PHE A 1 115 ? 6.676 23.391 3.354 1 64.69 115 PHE A N 1
ATOM 891 C CA . PHE A 1 115 ? 7.715 23.219 4.359 1 64.69 115 PHE A CA 1
ATOM 892 C C . PHE A 1 115 ? 8.32 24.578 4.738 1 64.69 115 PHE A C 1
ATOM 894 O O . PHE A 1 115 ? 8.578 24.828 5.918 1 64.69 115 PHE A O 1
ATOM 901 N N . LEU A 1 116 ? 8.562 25.312 3.764 1 62.53 116 LEU A N 1
ATOM 902 C CA . LEU A 1 116 ? 9.164 26.625 3.988 1 62.53 116 LEU A CA 1
ATOM 903 C C . LEU A 1 116 ? 8.203 27.547 4.75 1 62.53 116 LEU A C 1
ATOM 905 O O . LEU A 1 116 ? 8.641 28.5 5.391 1 62.53 116 LEU A O 1
ATOM 909 N N . GLY A 1 117 ? 7.016 27.156 4.723 1 60.59 117 GLY A N 1
ATOM 910 C CA . GLY A 1 117 ? 6.027 27.953 5.438 1 60.59 117 GLY A CA 1
ATOM 911 C C . GLY A 1 117 ? 6.078 27.75 6.941 1 60.59 117 GLY A C 1
ATOM 912 O O . GLY A 1 117 ? 5.359 28.438 7.684 1 60.59 117 GLY A O 1
ATOM 913 N N . GLY A 1 118 ? 7.09 26.859 7.418 1 57.91 118 GLY A N 1
ATOM 914 C CA . GLY A 1 118 ? 7.426 26.781 8.828 1 57.91 118 GLY A CA 1
ATOM 915 C C . GLY A 1 118 ? 6.59 25.766 9.586 1 57.91 118 GLY A C 1
ATOM 916 O O . GLY A 1 118 ? 6.562 25.766 10.82 1 57.91 118 GLY A O 1
ATOM 917 N N . THR A 1 119 ? 5.918 24.922 8.914 1 61.09 119 THR A N 1
ATOM 918 C CA . THR A 1 119 ? 5.031 24 9.625 1 61.09 119 THR A CA 1
ATOM 919 C C . THR A 1 119 ? 5.777 22.719 10.023 1 61.09 119 THR A C 1
ATOM 921 O O . THR A 1 119 ? 5.312 21.969 10.875 1 61.09 119 THR A O 1
ATOM 924 N N . GLN A 1 120 ? 6.988 22.578 9.531 1 73.44 120 GLN A N 1
ATOM 925 C CA . GLN A 1 120 ? 7.68 21.312 9.766 1 73.44 120 GLN A CA 1
ATOM 926 C C . GLN A 1 120 ? 8.938 21.516 10.609 1 73.44 120 GLN A C 1
ATOM 928 O O . GLN A 1 120 ? 9.648 22.516 10.438 1 73.44 120 GLN A O 1
ATOM 933 N N . ARG A 1 121 ? 9.164 20.609 11.547 1 78.44 121 ARG A N 1
ATOM 934 C CA . ARG A 1 121 ? 10.312 20.656 12.445 1 78.44 121 ARG A CA 1
ATOM 935 C C . ARG A 1 121 ? 11.438 19.75 11.953 1 78.44 121 ARG A C 1
ATOM 937 O O . ARG A 1 121 ? 12.555 19.797 12.477 1 78.44 121 ARG A O 1
ATOM 944 N N . GLY A 1 122 ? 11.195 19.016 11.039 1 85.5 122 GLY A N 1
ATOM 945 C CA . GLY A 1 122 ? 12.188 18.109 10.492 1 85.5 122 GLY A CA 1
ATOM 946 C C . GLY A 1 122 ? 11.695 17.328 9.289 1 85.5 122 GLY A C 1
ATOM 947 O O . GLY A 1 122 ? 10.5 17.344 8.984 1 85.5 122 GLY A O 1
ATOM 948 N N . LEU A 1 123 ? 12.719 16.703 8.578 1 87.62 123 LEU A N 1
ATOM 949 C CA . LEU A 1 123 ? 12.383 15.977 7.363 1 87.62 123 LEU A CA 1
ATOM 950 C C . LEU A 1 123 ? 13.031 14.594 7.363 1 87.62 123 LEU A C 1
ATOM 952 O O . LEU A 1 123 ? 14.18 14.445 7.77 1 87.62 123 LEU A O 1
ATOM 956 N N . ILE A 1 124 ? 12.227 13.68 7 1 90.81 124 ILE A N 1
ATOM 957 C CA . ILE A 1 124 ? 12.75 12.383 6.578 1 90.81 124 ILE A CA 1
ATOM 958 C C . ILE A 1 124 ? 12.633 12.25 5.059 1 90.81 124 ILE A C 1
ATOM 960 O O . ILE A 1 124 ? 11.539 12.312 4.504 1 90.81 124 ILE A O 1
ATOM 964 N N . LEU A 1 125 ? 13.742 12.109 4.402 1 88.69 125 LEU A N 1
ATOM 965 C CA . LEU A 1 125 ? 13.805 12.094 2.943 1 88.69 125 LEU A CA 1
ATOM 966 C C . LEU A 1 125 ? 14.148 10.703 2.426 1 88.69 125 LEU A C 1
ATOM 968 O O . LEU A 1 125 ? 15.297 10.266 2.521 1 88.69 125 LEU A O 1
ATOM 972 N N . ALA A 1 126 ? 13.148 10.07 1.845 1 87.38 126 ALA A N 1
ATOM 973 C CA . ALA A 1 126 ? 13.312 8.703 1.373 1 87.38 126 ALA A CA 1
ATOM 974 C C . ALA A 1 126 ? 13.156 8.617 -0.142 1 87.38 126 ALA A C 1
ATOM 976 O O . ALA A 1 126 ? 13.031 7.523 -0.701 1 87.38 126 ALA A O 1
ATOM 977 N N . ALA A 1 127 ? 13.125 9.75 -0.909 1 77.31 127 ALA A N 1
ATOM 978 C CA . ALA A 1 127 ? 13.008 9.82 -2.363 1 77.31 127 ALA A CA 1
ATOM 979 C C . ALA A 1 127 ? 14.242 10.461 -2.988 1 77.31 127 ALA A C 1
ATOM 981 O O . ALA A 1 127 ? 14.359 11.688 -3.018 1 77.31 127 ALA A O 1
ATOM 982 N N . PRO A 1 128 ? 15.109 9.672 -3.504 1 69.25 128 PRO A N 1
ATOM 983 C CA . PRO A 1 128 ? 16.422 10.203 -3.871 1 69.25 128 PRO A CA 1
ATOM 984 C C . PRO A 1 128 ? 16.344 11.422 -4.785 1 69.25 128 PRO A C 1
ATOM 986 O O . PRO A 1 128 ? 16.906 12.477 -4.477 1 69.25 128 PRO A O 1
ATOM 989 N N . GLU A 1 129 ? 15.695 11.359 -5.969 1 67.12 129 GLU A N 1
ATOM 990 C CA . GLU A 1 129 ? 15.688 12.492 -6.887 1 67.12 129 GLU A CA 1
ATOM 991 C C . GLU A 1 129 ? 15.016 13.711 -6.258 1 67.12 129 GLU A C 1
ATOM 993 O O . GLU A 1 129 ? 15.547 14.82 -6.32 1 67.12 129 GLU A O 1
ATOM 998 N N . ALA A 1 130 ? 13.961 13.461 -5.582 1 64.69 130 ALA A N 1
ATOM 999 C CA . ALA A 1 130 ? 13.25 14.555 -4.926 1 64.69 130 ALA A CA 1
ATOM 1000 C C . ALA A 1 130 ? 14.039 15.086 -3.736 1 64.69 130 ALA A C 1
ATOM 1002 O O . ALA A 1 130 ? 14.023 16.297 -3.463 1 64.69 130 ALA A O 1
ATOM 1003 N N . SER A 1 131 ? 14.781 14.219 -3.189 1 65 131 SER A N 1
ATOM 1004 C CA . SER A 1 131 ? 15.547 14.586 -2 1 65 131 SER A CA 1
ATOM 1005 C C . SER A 1 131 ? 16.609 15.617 -2.326 1 65 131 SER A C 1
ATOM 1007 O O . SER A 1 131 ? 16.812 16.578 -1.568 1 65 131 SER A O 1
ATOM 1009 N N . GLN A 1 132 ? 17.188 15.43 -3.467 1 70 132 GLN A N 1
ATOM 1010 C CA . GLN A 1 132 ? 18.234 16.375 -3.863 1 70 132 GLN A CA 1
ATOM 1011 C C . GLN A 1 132 ? 17.656 17.766 -4.09 1 70 132 GLN A C 1
ATOM 1013 O O . GLN A 1 132 ? 18.234 18.766 -3.643 1 70 132 GLN A O 1
ATOM 1018 N N . GLU A 1 133 ? 16.547 17.797 -4.781 1 71.44 133 GLU A N 1
ATOM 1019 C CA . GLU A 1 133 ? 15.898 19.078 -5.055 1 71.44 133 GLU A CA 1
ATOM 1020 C C . GLU A 1 133 ? 15.43 19.75 -3.762 1 71.44 133 GLU A C 1
ATOM 1022 O O . GLU A 1 133 ? 15.586 20.953 -3.59 1 71.44 133 GLU A O 1
ATOM 1027 N N . ILE A 1 134 ? 14.938 18.906 -2.912 1 70.38 134 ILE A N 1
ATOM 1028 C CA . ILE A 1 134 ? 14.406 19.406 -1.65 1 70.38 134 ILE A CA 1
ATOM 1029 C C . ILE A 1 134 ? 15.547 19.953 -0.792 1 70.38 134 ILE A C 1
ATOM 1031 O O . ILE A 1 134 ? 15.438 21.047 -0.225 1 70.38 134 ILE A O 1
ATOM 1035 N N . VAL A 1 135 ? 16.609 19.234 -0.705 1 69.94 135 VAL A N 1
ATOM 1036 C CA . VAL A 1 135 ? 17.75 19.656 0.101 1 69.94 135 VAL A CA 1
ATOM 1037 C C . VAL A 1 135 ? 18.312 20.984 -0.428 1 69.94 135 VAL A C 1
ATOM 1039 O O . VAL A 1 135 ? 18.578 21.906 0.347 1 69.94 135 VAL A O 1
ATOM 1042 N N . GLN A 1 136 ? 18.422 21.031 -1.674 1 71.06 136 GLN A N 1
ATOM 1043 C CA . GLN A 1 136 ? 18.969 22.234 -2.285 1 71.06 136 GLN A CA 1
ATOM 1044 C C . GLN A 1 136 ? 18.109 23.453 -1.975 1 71.06 136 GLN A C 1
ATOM 1046 O O . GLN A 1 136 ? 18.641 24.547 -1.719 1 71.06 136 GLN A O 1
ATOM 1051 N N . LYS A 1 137 ? 16.922 23.266 -1.943 1 69.5 137 LYS A N 1
ATOM 1052 C CA . LYS A 1 137 ? 16 24.375 -1.783 1 69.5 137 LYS A CA 1
ATOM 1053 C C . LYS A 1 137 ? 15.758 24.688 -0.308 1 69.5 137 LYS A C 1
ATOM 1055 O O . LYS A 1 137 ? 15.578 25.844 0.07 1 69.5 137 LYS A O 1
ATOM 1060 N N . VAL A 1 138 ? 15.766 23.625 0.492 1 65.38 138 VAL A N 1
ATOM 1061 C CA . VAL A 1 138 ? 15.336 23.781 1.877 1 65.38 138 VAL A CA 1
ATOM 1062 C C . VAL A 1 138 ? 16.547 24.031 2.77 1 65.38 138 VAL A C 1
ATOM 1064 O O . VAL A 1 138 ? 16.484 24.828 3.717 1 65.38 138 VAL A O 1
ATOM 1067 N N . GLU A 1 139 ? 17.594 23.25 2.604 1 61.22 139 GLU A N 1
ATOM 1068 C CA . GLU A 1 139 ? 18.766 23.344 3.461 1 61.22 139 GLU A CA 1
ATOM 1069 C C . GLU A 1 139 ? 19.312 24.766 3.475 1 61.22 139 GLU A C 1
ATOM 1071 O O . GLU A 1 139 ? 19.734 25.266 4.523 1 61.22 139 GLU A O 1
ATOM 1076 N N . ASP A 1 140 ? 19.25 25.297 2.346 1 56.81 140 ASP A N 1
ATOM 1077 C CA . ASP A 1 140 ? 19.797 26.641 2.23 1 56.81 140 ASP A CA 1
ATOM 1078 C C . ASP A 1 140 ? 18.969 27.656 3.002 1 56.81 140 ASP A C 1
ATOM 1080 O O . ASP A 1 140 ? 19.484 28.672 3.467 1 56.81 140 ASP A O 1
ATOM 1084 N N . GLN A 1 141 ? 17.812 27.203 3.123 1 55.47 141 GLN A N 1
ATOM 1085 C CA . GLN A 1 141 ? 16.906 28.203 3.68 1 55.47 141 GLN A CA 1
ATOM 1086 C C . GLN A 1 141 ? 16.609 27.922 5.148 1 55.47 141 GLN A C 1
ATOM 1088 O O . GLN A 1 141 ? 16.375 28.844 5.93 1 55.47 141 GLN A O 1
ATOM 1093 N N . LEU A 1 142 ? 16.516 26.625 5.414 1 58.44 142 LEU A N 1
ATOM 1094 C CA . LEU A 1 142 ? 16.047 26.25 6.746 1 58.44 142 LEU A CA 1
ATOM 1095 C C . LEU A 1 142 ? 17 25.234 7.387 1 58.44 142 LEU A C 1
ATOM 1097 O O . LEU A 1 142 ? 17.531 24.359 6.707 1 58.44 142 LEU A O 1
ATOM 1101 N N . HIS A 1 143 ? 17.922 25.641 8.289 1 67.06 143 HIS A N 1
ATOM 1102 C CA . HIS A 1 143 ? 18.719 24.688 9.062 1 67.06 143 HIS A CA 1
ATOM 1103 C C . HIS A 1 143 ? 17.812 23.672 9.758 1 67.06 143 HIS A C 1
ATOM 1105 O O . HIS A 1 143 ? 17.828 23.562 10.992 1 67.06 143 HIS A O 1
ATOM 1111 N N . LEU A 1 144 ? 17.031 22.922 8.977 1 76.12 144 LEU A N 1
ATOM 1112 C CA . LEU A 1 144 ? 16.062 21.953 9.508 1 76.12 144 LEU A CA 1
ATOM 1113 C C . LEU A 1 144 ? 16.703 20.578 9.672 1 76.12 144 LEU A C 1
ATOM 1115 O O . LEU A 1 144 ? 17.469 20.141 8.812 1 76.12 144 LEU A O 1
ATOM 1119 N N . PRO A 1 145 ? 16.469 20 10.812 1 84.56 145 PRO A N 1
ATOM 1120 C CA . PRO A 1 145 ? 16.875 18.609 10.977 1 84.56 145 PRO A CA 1
ATOM 1121 C C . PRO A 1 145 ? 16.391 17.719 9.828 1 84.56 145 PRO A C 1
ATOM 1123 O O . PRO A 1 145 ? 15.242 17.828 9.398 1 84.56 145 PRO A O 1
ATOM 1126 N N . MET A 1 146 ? 17.328 16.938 9.289 1 86.44 146 MET A N 1
ATOM 1127 C CA . MET A 1 146 ? 17 16.062 8.172 1 86.44 146 MET A CA 1
ATOM 1128 C C . MET A 1 146 ? 17.656 14.695 8.328 1 86.44 146 MET A C 1
ATOM 1130 O O . MET A 1 146 ? 18.797 14.602 8.781 1 86.44 146 MET A O 1
ATOM 1134 N N . VAL A 1 147 ? 16.906 13.719 8.023 1 89.44 147 VAL A N 1
ATOM 1135 C CA . VAL A 1 147 ? 17.438 12.359 7.953 1 89.44 147 VAL A CA 1
ATOM 1136 C C . VAL A 1 147 ? 17.203 11.781 6.559 1 89.44 147 VAL A C 1
ATOM 1138 O O . VAL A 1 147 ? 16.094 11.852 6.027 1 89.44 147 VAL A O 1
ATOM 1141 N N . PHE A 1 148 ? 18.281 11.289 5.988 1 88.44 148 PHE A N 1
ATOM 1142 C CA . PHE A 1 148 ? 18.219 10.711 4.652 1 88.44 148 PHE A CA 1
ATOM 1143 C C . PHE A 1 148 ? 18.141 9.188 4.727 1 88.44 148 PHE A C 1
ATOM 1145 O O . PHE A 1 148 ? 18.875 8.562 5.496 1 88.44 148 PHE A O 1
ATOM 1152 N N . MET A 1 149 ? 17.266 8.68 3.928 1 88.81 149 MET A N 1
ATOM 1153 C CA . MET A 1 149 ? 17.203 7.227 3.801 1 88.81 149 MET A CA 1
ATOM 1154 C C . MET A 1 149 ? 18.031 6.75 2.605 1 88.81 149 MET A C 1
ATOM 1156 O O . MET A 1 149 ? 18.609 7.562 1.882 1 88.81 149 MET A O 1
ATOM 1160 N N . ASP A 1 150 ? 18.281 5.398 2.355 1 69.25 150 ASP A N 1
ATOM 1161 C CA . ASP A 1 150 ? 19.203 4.605 1.559 1 69.25 150 ASP A CA 1
ATOM 1162 C C . ASP A 1 150 ? 19.469 5.258 0.202 1 69.25 150 ASP A C 1
ATOM 1164 O O . ASP A 1 150 ? 20.438 4.926 -0.479 1 69.25 150 ASP A O 1
ATOM 1168 N N . GLN A 1 151 ? 18.703 6.184 -0.281 1 57.56 151 GLN A N 1
ATOM 1169 C CA . GLN A 1 151 ? 18.906 6.531 -1.683 1 57.56 151 GLN A CA 1
ATOM 1170 C C . GLN A 1 151 ? 19.703 7.828 -1.812 1 57.56 151 GLN A C 1
ATOM 1172 O O . GLN A 1 151 ? 20.141 8.195 -2.906 1 57.56 151 GLN A O 1
ATOM 1177 N N . ALA A 1 152 ? 20 8.453 -0.715 1 50.44 152 ALA A N 1
ATOM 1178 C CA . ALA A 1 152 ? 20.422 9.844 -0.905 1 50.44 152 ALA A CA 1
ATOM 1179 C C . ALA A 1 152 ? 21.938 9.969 -0.872 1 50.44 152 ALA A C 1
ATOM 1181 O O . ALA A 1 152 ? 22.562 9.891 0.196 1 50.44 152 ALA A O 1
ATOM 1182 N N . THR A 1 153 ? 22.641 9.266 -1.684 1 48.53 153 THR A N 1
ATOM 1183 C CA . THR A 1 153 ? 24.094 9.469 -1.641 1 48.53 153 THR A CA 1
ATOM 1184 C C . THR A 1 153 ? 24.422 10.953 -1.554 1 48.53 153 THR A C 1
ATOM 1186 O O . THR A 1 153 ? 25.516 11.328 -1.119 1 48.53 153 THR A O 1
ATOM 1189 N N . THR A 1 154 ? 23.719 11.625 -2.412 1 47.16 154 THR A N 1
ATOM 1190 C CA . THR A 1 154 ? 24.375 12.867 -2.797 1 47.16 154 THR A CA 1
ATOM 1191 C C . THR A 1 154 ? 24.609 13.75 -1.578 1 47.16 154 THR A C 1
ATOM 1193 O O . THR A 1 154 ? 25.344 14.742 -1.655 1 47.16 154 THR A O 1
ATOM 1196 N N . LEU A 1 155 ? 23.75 13.562 -0.581 1 50.66 155 LEU A N 1
ATOM 1197 C CA . LEU A 1 155 ? 23.938 14.766 0.218 1 50.66 155 LEU A CA 1
ATOM 1198 C C . LEU A 1 155 ? 24.859 14.5 1.4 1 50.66 155 LEU A C 1
ATOM 1200 O O . LEU A 1 155 ? 24.547 13.68 2.266 1 50.66 155 LEU A O 1
ATOM 1204 N N . THR A 1 156 ? 26.172 14.641 1.162 1 51.78 156 THR A N 1
ATOM 1205 C CA . THR A 1 156 ? 27.344 14.641 2.021 1 51.78 156 THR A CA 1
ATOM 1206 C C . THR A 1 156 ? 27.031 15.289 3.367 1 51.78 156 THR A C 1
ATOM 1208 O O . THR A 1 156 ? 27.828 15.188 4.309 1 51.78 156 THR A O 1
ATOM 1211 N N . SER A 1 157 ? 25.938 15.898 3.541 1 58.97 157 SER A N 1
ATOM 1212 C CA . SER A 1 157 ? 26.094 16.688 4.758 1 58.97 157 SER A CA 1
ATOM 1213 C C . SER A 1 157 ? 25.031 16.312 5.793 1 58.97 157 SER A C 1
ATOM 1215 O O . SER A 1 157 ? 25.016 16.859 6.902 1 58.97 157 SER A O 1
ATOM 1217 N N . GLY A 1 158 ? 24.297 15.031 5.535 1 73.25 158 GLY A N 1
ATOM 1218 C CA . GLY A 1 158 ? 23.312 14.852 6.586 1 73.25 158 GLY A CA 1
ATOM 1219 C C . GLY A 1 158 ? 23.25 13.422 7.109 1 73.25 158 GLY A C 1
ATOM 1220 O O . GLY A 1 158 ? 23.938 12.539 6.602 1 73.25 158 GLY A O 1
ATOM 1221 N N . ASP A 1 159 ? 22.656 13.227 8.328 1 83.69 159 ASP A N 1
ATOM 1222 C CA . ASP A 1 159 ? 22.406 11.922 8.922 1 83.69 159 ASP A CA 1
ATOM 1223 C C . ASP A 1 159 ? 21.656 11.016 7.953 1 83.69 159 ASP A C 1
ATOM 1225 O O . ASP A 1 159 ? 20.75 11.469 7.254 1 83.69 159 ASP A O 1
ATOM 1229 N N . SER A 1 160 ? 22.219 9.836 7.824 1 88.75 160 SER A N 1
ATOM 1230 C CA . SER A 1 160 ? 21.578 8.906 6.898 1 88.75 160 SER A CA 1
ATOM 1231 C C . SER A 1 160 ? 21.438 7.523 7.516 1 88.75 160 SER A C 1
ATOM 1233 O O . SER A 1 160 ? 22.234 7.129 8.359 1 88.75 160 SER A O 1
ATOM 1235 N N . ILE A 1 161 ? 20.391 6.875 7.191 1 91.44 161 ILE A N 1
ATOM 1236 C CA . ILE A 1 161 ? 20.141 5.48 7.543 1 91.44 161 ILE A CA 1
ATOM 1237 C C . ILE A 1 161 ? 19.984 4.645 6.273 1 91.44 161 ILE A C 1
ATOM 1239 O O . ILE A 1 161 ? 19.297 5.043 5.336 1 91.44 161 ILE A O 1
ATOM 1243 N N . ARG A 1 162 ? 20.688 3.539 6.258 1 90.5 162 ARG A N 1
ATOM 1244 C CA . ARG A 1 162 ? 20.625 2.662 5.094 1 90.5 162 ARG A CA 1
ATOM 1245 C C . ARG A 1 162 ? 20.766 1.199 5.5 1 90.5 162 ARG A C 1
ATOM 1247 O O . ARG A 1 162 ? 21.016 0.897 6.668 1 90.5 162 ARG A O 1
ATOM 1254 N N . ILE A 1 163 ? 20.484 0.346 4.578 1 94.81 163 ILE A N 1
ATOM 1255 C CA . ILE A 1 163 ? 20.812 -1.061 4.762 1 94.81 163 ILE A CA 1
ATOM 1256 C C . ILE A 1 163 ? 22.078 -1.394 3.971 1 94.81 163 ILE A C 1
ATOM 1258 O O . ILE A 1 163 ? 22.547 -0.589 3.158 1 94.81 163 ILE A O 1
ATOM 1262 N N . ASP A 1 164 ? 22.703 -2.482 4.285 1 94.25 164 ASP A N 1
ATOM 1263 C CA . ASP A 1 164 ? 23.859 -2.959 3.529 1 94.25 164 ASP A CA 1
ATOM 1264 C C . ASP A 1 164 ? 23.422 -3.598 2.211 1 94.25 164 ASP A C 1
ATOM 1266 O O . ASP A 1 164 ? 23.375 -4.824 2.094 1 94.25 164 ASP A O 1
ATOM 1270 N N . ASP A 1 165 ? 23.234 -2.75 1.225 1 95.81 165 ASP A N 1
ATOM 1271 C CA . ASP A 1 165 ? 22.719 -3.193 -0.065 1 95.81 165 ASP A CA 1
ATOM 1272 C C . ASP A 1 165 ? 23.703 -4.125 -0.764 1 95.81 165 ASP A C 1
ATOM 1274 O O . ASP A 1 165 ? 23.297 -5.047 -1.478 1 95.81 165 ASP A O 1
ATOM 1278 N N . PHE A 1 166 ? 24.953 -3.836 -0.586 1 96.56 166 PHE A N 1
ATOM 1279 C CA . PHE A 1 166 ? 25.969 -4.707 -1.176 1 96.56 166 PHE A CA 1
ATOM 1280 C C . PHE A 1 166 ? 25.844 -6.121 -0.627 1 96.56 166 PHE A C 1
ATOM 1282 O O . PHE A 1 166 ? 25.766 -7.086 -1.393 1 96.56 166 PHE A O 1
ATOM 1289 N N . HIS A 1 167 ? 25.766 -6.219 0.642 1 98.19 167 HIS A N 1
ATOM 1290 C CA . HIS A 1 167 ? 25.641 -7.527 1.27 1 98.19 167 HIS A CA 1
ATOM 1291 C C . HIS A 1 167 ? 24.312 -8.188 0.9 1 98.19 167 HIS A C 1
ATOM 1293 O O . HIS A 1 167 ? 24.25 -9.398 0.679 1 98.19 167 HIS A O 1
ATOM 1299 N N . ALA A 1 168 ? 23.297 -7.379 0.867 1 98.44 168 ALA A N 1
ATOM 1300 C CA . ALA A 1 168 ? 21.984 -7.895 0.492 1 98.44 168 ALA A CA 1
ATOM 1301 C C . ALA A 1 168 ? 22.016 -8.5 -0.908 1 98.44 168 ALA A C 1
ATOM 1303 O O . ALA A 1 168 ? 21.484 -9.594 -1.129 1 98.44 168 ALA A O 1
ATOM 1304 N N . GLY A 1 169 ? 22.625 -7.723 -1.835 1 98.56 169 GLY A N 1
ATOM 1305 C CA . GLY A 1 169 ? 22.766 -8.258 -3.18 1 98.56 169 GLY A CA 1
ATOM 1306 C C . GLY A 1 169 ? 23.547 -9.555 -3.225 1 98.56 169 GLY A C 1
ATOM 1307 O O . GLY A 1 169 ? 23.156 -10.492 -3.926 1 98.56 169 GLY A O 1
ATOM 1308 N N . PHE A 1 170 ? 24.594 -9.594 -2.469 1 98.81 170 PHE A N 1
ATOM 1309 C CA . PHE A 1 170 ? 25.406 -10.797 -2.381 1 98.81 170 PHE A CA 1
ATOM 1310 C C . PHE A 1 170 ? 24.578 -11.984 -1.902 1 98.81 170 PHE A C 1
ATOM 1312 O O . PHE A 1 170 ? 24.641 -13.062 -2.484 1 98.81 170 PHE A O 1
ATOM 1319 N N . LEU A 1 171 ? 23.766 -11.82 -0.852 1 98.88 171 LEU A N 1
ATOM 1320 C CA . LEU A 1 171 ? 22.953 -12.891 -0.27 1 98.88 171 LEU A CA 1
ATOM 1321 C C . LEU A 1 171 ? 21.984 -13.469 -1.3 1 98.88 171 LEU A C 1
ATOM 1323 O O . LEU A 1 171 ? 21.797 -14.68 -1.371 1 98.88 171 LEU A O 1
ATOM 1327 N N . VAL A 1 172 ? 21.406 -12.594 -2.102 1 98.88 172 VAL A N 1
ATOM 1328 C CA . VAL A 1 172 ? 20.406 -12.992 -3.088 1 98.88 172 VAL A CA 1
ATOM 1329 C C . VAL A 1 172 ? 21.047 -13.898 -4.137 1 98.88 172 VAL A C 1
ATOM 1331 O O . VAL A 1 172 ? 20.594 -15.023 -4.355 1 98.88 172 VAL A O 1
ATOM 1334 N N . ALA A 1 173 ? 22.094 -13.375 -4.77 1 98.81 173 ALA A N 1
ATOM 1335 C CA . ALA A 1 173 ? 22.75 -14.117 -5.844 1 98.81 173 ALA A CA 1
ATOM 1336 C C . ALA A 1 173 ? 23.422 -15.375 -5.312 1 98.81 173 ALA A C 1
ATOM 1338 O O . ALA A 1 173 ? 23.375 -16.438 -5.941 1 98.81 173 ALA A O 1
ATOM 1339 N N . ASP A 1 174 ? 24.047 -15.273 -4.156 1 98.81 174 ASP A N 1
ATOM 1340 C CA . ASP A 1 174 ? 24.703 -16.406 -3.523 1 98.81 174 ASP A CA 1
ATOM 1341 C C . ASP A 1 174 ? 23.719 -17.547 -3.27 1 98.81 174 ASP A C 1
ATOM 1343 O O . ASP A 1 174 ? 24.047 -18.719 -3.48 1 98.81 174 ASP A O 1
ATOM 1347 N N . HIS A 1 175 ? 22.531 -17.219 -2.82 1 98.88 175 HIS A N 1
ATOM 1348 C CA . HIS A 1 175 ? 21.469 -18.172 -2.545 1 98.88 175 HIS A CA 1
ATOM 1349 C C . HIS A 1 175 ? 21.141 -19 -3.785 1 98.88 175 HIS A C 1
ATOM 1351 O O . HIS A 1 175 ? 21.031 -20.234 -3.711 1 98.88 175 HIS A O 1
ATOM 1357 N N . LEU A 1 176 ? 21 -18.344 -4.891 1 98.81 176 LEU A N 1
ATOM 1358 C CA . LEU A 1 176 ? 20.625 -19.016 -6.129 1 98.81 176 LEU A CA 1
ATOM 1359 C C . LEU A 1 176 ? 21.781 -19.844 -6.672 1 98.81 176 LEU A C 1
ATOM 1361 O O . LEU A 1 176 ? 21.594 -20.969 -7.117 1 98.81 176 LEU A O 1
ATOM 1365 N N . ILE A 1 177 ? 23.016 -19.344 -6.609 1 98.69 177 ILE A N 1
ATOM 1366 C CA . ILE A 1 177 ? 24.188 -20.016 -7.152 1 98.69 177 ILE A CA 1
ATOM 1367 C C . ILE A 1 177 ? 24.484 -21.281 -6.34 1 98.69 177 ILE A C 1
ATOM 1369 O O . ILE A 1 177 ? 24.781 -22.328 -6.906 1 98.69 177 ILE A O 1
ATOM 1373 N N . LYS A 1 178 ? 24.312 -21.172 -5.039 1 98.5 178 LYS A N 1
ATOM 1374 C CA . LYS A 1 178 ? 24.516 -22.328 -4.164 1 98.5 178 LYS A CA 1
ATOM 1375 C C . LYS A 1 178 ? 23.484 -23.422 -4.438 1 98.5 178 LYS A C 1
ATOM 1377 O O . LYS A 1 178 ? 23.719 -24.594 -4.121 1 98.5 178 LYS A O 1
ATOM 1382 N N . ARG A 1 179 ? 22.422 -23.078 -5.039 1 98.25 179 ARG A N 1
ATOM 1383 C CA . ARG A 1 179 ? 21.375 -24.031 -5.371 1 98.25 179 ARG A CA 1
ATOM 1384 C C . ARG A 1 179 ? 21.547 -24.562 -6.793 1 98.25 179 ARG A C 1
ATOM 1386 O O . ARG A 1 179 ? 20.672 -25.281 -7.301 1 98.25 179 ARG A O 1
ATOM 1393 N N . GLY A 1 180 ? 22.594 -24.109 -7.434 1 98.38 180 GLY A N 1
ATOM 1394 C CA . GLY A 1 180 ? 22.984 -24.719 -8.695 1 98.38 180 GLY A CA 1
ATOM 1395 C C . GLY A 1 180 ? 22.656 -23.844 -9.898 1 98.38 180 GLY A C 1
ATOM 1396 O O . GLY A 1 180 ? 22.984 -24.188 -11.031 1 98.38 180 GLY A O 1
ATOM 1397 N N . HIS A 1 181 ? 22.016 -22.703 -9.688 1 98.56 181 HIS A N 1
ATOM 1398 C CA . HIS A 1 181 ? 21.688 -21.812 -10.805 1 98.56 181 HIS A CA 1
ATOM 1399 C C . HIS A 1 181 ? 22.938 -21.062 -11.297 1 98.56 181 HIS A C 1
ATOM 1401 O O . HIS A 1 181 ? 23.672 -20.5 -10.5 1 98.56 181 HIS A O 1
ATOM 1407 N N . ARG A 1 182 ? 23.156 -21.078 -12.594 1 98.19 182 ARG A N 1
ATOM 1408 C CA . ARG A 1 182 ? 24.297 -20.391 -13.195 1 98.19 182 ARG A CA 1
ATOM 1409 C C . ARG A 1 182 ? 23.828 -19.328 -14.18 1 98.19 182 ARG A C 1
ATOM 1411 O O . ARG A 1 182 ? 24.547 -18.344 -14.414 1 98.19 182 ARG A O 1
ATOM 1418 N N . ARG A 1 183 ? 22.688 -19.625 -14.797 1 98.5 183 ARG A N 1
ATOM 1419 C CA . ARG A 1 183 ? 22.047 -18.672 -15.688 1 98.5 183 ARG A CA 1
ATOM 1420 C C . ARG A 1 183 ? 20.891 -17.953 -14.992 1 98.5 183 ARG A C 1
ATOM 1422 O O . ARG A 1 183 ? 19.766 -18.453 -14.945 1 98.5 183 ARG A O 1
ATOM 1429 N N . ILE A 1 184 ? 21.234 -16.766 -14.5 1 98.75 184 ILE A N 1
ATOM 1430 C CA . ILE A 1 184 ? 20.297 -16.031 -13.648 1 98.75 184 ILE A CA 1
ATOM 1431 C C . ILE A 1 184 ? 19.953 -14.695 -14.289 1 98.75 184 ILE A C 1
ATOM 1433 O O . ILE A 1 184 ? 20.828 -13.875 -14.555 1 98.75 184 ILE A O 1
ATOM 1437 N N . ALA A 1 185 ? 18.672 -14.484 -14.578 1 98.88 185 ALA A N 1
ATOM 1438 C CA . ALA A 1 185 ? 18.203 -13.211 -15.125 1 98.88 185 ALA A CA 1
ATOM 1439 C C . ALA A 1 185 ? 18.031 -12.172 -14.023 1 98.88 185 ALA A C 1
ATOM 1441 O O . ALA A 1 185 ? 17.562 -12.492 -12.93 1 98.88 185 ALA A O 1
ATOM 1442 N N . LEU A 1 186 ? 18.453 -10.969 -14.312 1 98.81 186 LEU A N 1
ATOM 1443 C CA . LEU A 1 186 ? 18.219 -9.828 -13.438 1 98.81 186 LEU A CA 1
ATOM 1444 C C . LEU A 1 186 ? 17.219 -8.859 -14.047 1 98.81 186 LEU A C 1
ATOM 1446 O O . LEU A 1 186 ? 17.344 -8.477 -15.211 1 98.81 186 LEU A O 1
ATOM 1450 N N . VAL A 1 187 ? 16.172 -8.523 -13.289 1 98.81 187 VAL A N 1
ATOM 1451 C CA . VAL A 1 187 ? 15.188 -7.527 -13.711 1 98.81 187 VAL A CA 1
ATOM 1452 C C . VAL A 1 187 ? 15.344 -6.262 -12.875 1 98.81 187 VAL A C 1
ATOM 1454 O O . VAL A 1 187 ? 14.961 -6.23 -11.703 1 98.81 187 VAL A O 1
ATOM 1457 N N . LEU A 1 188 ? 15.867 -5.207 -13.445 1 97.12 188 LEU A N 1
ATOM 1458 C CA . LEU A 1 188 ? 16.172 -3.992 -12.695 1 97.12 188 LEU A CA 1
ATOM 1459 C C . LEU A 1 188 ? 15.914 -2.75 -13.539 1 97.12 188 LEU A C 1
ATOM 1461 O O . LEU A 1 188 ? 15.875 -2.83 -14.773 1 97.12 188 LEU A O 1
ATOM 1465 N N . PRO A 1 189 ? 15.688 -1.671 -12.828 1 94.31 189 PRO A N 1
ATOM 1466 C CA . PRO A 1 189 ? 15.414 -0.442 -13.578 1 94.31 189 PRO A CA 1
ATOM 1467 C C . PRO A 1 189 ? 16.672 0.197 -14.148 1 94.31 189 PRO A C 1
ATOM 1469 O O . PRO A 1 189 ? 17.781 -0.235 -13.828 1 94.31 189 PRO A O 1
ATOM 1472 N N . GLU A 1 190 ? 16.391 1.195 -15.047 1 90.31 190 GLU A N 1
ATOM 1473 C CA . GLU A 1 190 ? 17.422 2.098 -15.547 1 90.31 190 GLU A CA 1
ATOM 1474 C C . GLU A 1 190 ? 16.922 3.539 -15.594 1 90.31 190 GLU A C 1
ATOM 1476 O O . GLU A 1 190 ? 15.828 3.805 -16.109 1 90.31 190 GLU A O 1
ATOM 1481 N N . PRO A 1 191 ? 17.641 4.488 -15.023 1 88.19 191 PRO A N 1
ATOM 1482 C CA . PRO A 1 191 ? 18.938 4.371 -14.344 1 88.19 191 PRO A CA 1
ATOM 1483 C C . PRO A 1 191 ? 18.812 3.789 -12.938 1 88.19 191 PRO A C 1
ATOM 1485 O O . PRO A 1 191 ? 17.703 3.711 -12.391 1 88.19 191 PRO A O 1
ATOM 1488 N N . LEU A 1 192 ? 19.938 3.379 -12.406 1 89 192 LEU A N 1
ATOM 1489 C CA . LEU A 1 192 ? 19.984 2.838 -11.047 1 89 192 LEU A CA 1
ATOM 1490 C C . LEU A 1 192 ? 20.234 3.945 -10.031 1 89 192 LEU A C 1
ATOM 1492 O O . LEU A 1 192 ? 21.078 4.82 -10.258 1 89 192 LEU A O 1
ATOM 1496 N N . THR A 1 193 ? 19.453 3.891 -9 1 85.5 193 THR A N 1
ATOM 1497 C CA . THR A 1 193 ? 19.797 4.711 -7.84 1 85.5 193 THR A CA 1
ATOM 1498 C C . THR A 1 193 ? 21.031 4.164 -7.133 1 85.5 193 THR A C 1
ATOM 1500 O O . THR A 1 193 ? 21.484 3.057 -7.43 1 85.5 193 THR A O 1
ATOM 1503 N N . PHE A 1 194 ? 21.531 4.863 -6.238 1 84.19 194 PHE A N 1
ATOM 1504 C CA . PHE A 1 194 ? 22.766 4.504 -5.57 1 84.19 194 PHE A CA 1
ATOM 1505 C C . PHE A 1 194 ? 22.641 3.172 -4.848 1 84.19 194 PHE A C 1
ATOM 1507 O O . PHE A 1 194 ? 23.516 2.318 -4.934 1 84.19 194 PHE A O 1
ATOM 1514 N N . ASN A 1 195 ? 21.578 3.025 -4.129 1 89.69 195 ASN A N 1
ATOM 1515 C CA . ASN A 1 195 ? 21.375 1.788 -3.381 1 89.69 195 ASN A CA 1
ATOM 1516 C C . ASN A 1 195 ? 21.281 0.582 -4.312 1 89.69 195 ASN A C 1
ATOM 1518 O O . ASN A 1 195 ? 21.797 -0.491 -3.998 1 89.69 195 ASN A O 1
ATOM 1522 N N . LEU A 1 196 ? 20.703 0.779 -5.465 1 93.06 196 LEU A N 1
ATOM 1523 C CA . LEU A 1 196 ? 20.562 -0.313 -6.422 1 93.06 196 LEU A CA 1
ATOM 1524 C C . LEU A 1 196 ? 21.891 -0.652 -7.074 1 93.06 196 LEU A C 1
ATOM 1526 O O . LEU A 1 196 ? 22.141 -1.81 -7.418 1 93.06 196 LEU A O 1
ATOM 1530 N N . ARG A 1 197 ? 22.719 0.341 -7.242 1 93.19 197 ARG A N 1
ATOM 1531 C CA . ARG A 1 197 ? 24.062 0.077 -7.738 1 93.19 197 ARG A CA 1
ATOM 1532 C C . ARG A 1 197 ? 24.844 -0.811 -6.77 1 93.19 197 ARG A C 1
ATOM 1534 O O . ARG A 1 197 ? 25.547 -1.727 -7.191 1 93.19 197 ARG A O 1
ATOM 1541 N N . ASP A 1 198 ? 24.672 -0.478 -5.504 1 94.19 198 ASP A N 1
ATOM 1542 C CA . ASP A 1 198 ? 25.328 -1.293 -4.484 1 94.19 198 ASP A CA 1
ATOM 1543 C C . ASP A 1 198 ? 24.781 -2.719 -4.492 1 94.19 198 ASP A C 1
ATOM 1545 O O . ASP A 1 198 ? 25.531 -3.68 -4.332 1 94.19 198 ASP A O 1
ATOM 1549 N N . ARG A 1 199 ? 23.484 -2.887 -4.652 1 96.44 199 ARG A N 1
ATOM 1550 C CA . ARG A 1 199 ? 22.875 -4.207 -4.727 1 96.44 199 ARG A CA 1
ATOM 1551 C C . ARG A 1 199 ? 23.422 -5 -5.91 1 96.44 199 ARG A C 1
ATOM 1553 O O . ARG A 1 199 ? 23.734 -6.18 -5.777 1 96.44 199 ARG A O 1
ATOM 1560 N N . LEU A 1 200 ? 23.484 -4.312 -7.039 1 97.06 200 LEU A N 1
ATOM 1561 C CA . LEU A 1 200 ? 24.016 -4.949 -8.242 1 97.06 200 LEU A CA 1
ATOM 1562 C C . LEU A 1 200 ? 25.453 -5.375 -8.047 1 97.06 200 LEU A C 1
ATOM 1564 O O . LEU A 1 200 ? 25.859 -6.449 -8.5 1 97.06 200 LEU A O 1
ATOM 1568 N N . ALA A 1 201 ? 26.219 -4.496 -7.422 1 97.62 201 ALA A N 1
ATOM 1569 C CA . ALA A 1 201 ? 27.609 -4.844 -7.109 1 97.62 201 ALA A CA 1
ATOM 1570 C C . ALA A 1 201 ? 27.672 -6.086 -6.23 1 97.62 201 ALA A C 1
ATOM 1572 O O . ALA A 1 201 ? 28.594 -6.906 -6.379 1 97.62 201 ALA A O 1
ATOM 1573 N N . GLY A 1 202 ? 26.719 -6.184 -5.34 1 98.44 202 GLY A N 1
ATOM 1574 C CA . GLY A 1 202 ? 26.609 -7.375 -4.516 1 98.44 202 GLY A CA 1
ATOM 1575 C C . GLY A 1 202 ? 26.297 -8.625 -5.312 1 98.44 202 GLY A C 1
ATOM 1576 O O . GLY A 1 202 ? 26.906 -9.68 -5.086 1 98.44 202 GLY A O 1
ATOM 1577 N N . TYR A 1 203 ? 25.328 -8.516 -6.266 1 98.38 203 TYR A N 1
ATOM 1578 C CA . TYR A 1 203 ? 25.062 -9.625 -7.172 1 98.38 203 TYR A CA 1
ATOM 1579 C C . TYR A 1 203 ? 26.344 -10.07 -7.875 1 98.38 203 TYR A C 1
ATOM 1581 O O . TYR A 1 203 ? 26.688 -11.258 -7.852 1 98.38 203 TYR A O 1
ATOM 1589 N N . GLN A 1 204 ? 27 -9.102 -8.438 1 98.25 204 GLN A N 1
ATOM 1590 C CA . GLN A 1 204 ? 28.203 -9.367 -9.219 1 98.25 204 GLN A CA 1
ATOM 1591 C C . GLN A 1 204 ? 29.281 -10.047 -8.359 1 98.25 204 GLN A C 1
ATOM 1593 O O . GLN A 1 204 ? 29.953 -10.977 -8.82 1 98.25 204 GLN A O 1
ATOM 1598 N N . HIS A 1 205 ? 29.422 -9.586 -7.191 1 98.5 205 HIS A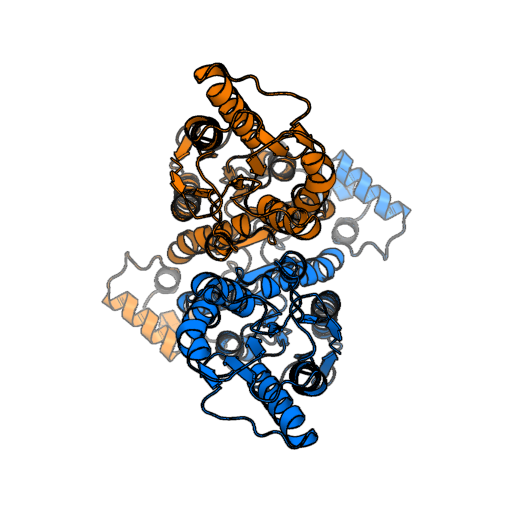 N 1
ATOM 1599 C CA . HIS A 1 205 ? 30.406 -10.164 -6.285 1 98.5 205 HIS A CA 1
ATOM 1600 C C . HIS A 1 205 ? 30.109 -11.633 -6.008 1 98.5 205 HIS A C 1
ATOM 1602 O O . HIS A 1 205 ? 31.031 -12.453 -5.926 1 98.5 205 HIS A O 1
ATOM 1608 N N . ALA A 1 206 ? 28.844 -11.961 -5.812 1 98.75 206 ALA A N 1
ATOM 1609 C CA . ALA A 1 206 ? 28.453 -13.359 -5.598 1 98.75 206 ALA A CA 1
ATOM 1610 C C . ALA A 1 206 ? 28.812 -14.219 -6.805 1 98.75 206 ALA A C 1
ATOM 1612 O O . ALA A 1 206 ? 29.359 -15.312 -6.652 1 98.75 206 ALA A O 1
ATOM 1613 N N . PHE A 1 207 ? 28.516 -13.719 -7.973 1 98.69 207 PHE A N 1
ATOM 1614 C CA . PHE A 1 207 ? 28.875 -14.438 -9.188 1 98.69 207 PHE A CA 1
ATOM 1615 C C . PHE A 1 207 ? 30.375 -14.688 -9.25 1 98.69 207 PHE A C 1
ATOM 1617 O O . PHE A 1 207 ? 30.797 -15.828 -9.438 1 98.69 207 PHE A O 1
ATOM 1624 N N . ASP A 1 208 ? 31.141 -13.664 -9 1 98.25 208 ASP A N 1
ATOM 1625 C CA . ASP A 1 208 ? 32.594 -13.742 -9.062 1 98.25 208 ASP A CA 1
ATOM 1626 C C . ASP A 1 208 ? 33.125 -14.727 -8.031 1 98.25 208 ASP A C 1
ATOM 1628 O O . ASP A 1 208 ? 34.031 -15.523 -8.336 1 98.25 208 ASP A O 1
ATOM 1632 N N . SER A 1 209 ? 32.562 -14.641 -6.887 1 98.25 209 SER A N 1
ATOM 1633 C CA . SER A 1 209 ? 33.062 -15.469 -5.781 1 98.25 209 SER A CA 1
ATOM 1634 C C . SER A 1 209 ? 32.844 -16.953 -6.066 1 98.25 209 SER A C 1
ATOM 1636 O O . SER A 1 209 ? 33.531 -17.797 -5.488 1 98.25 209 SER A O 1
ATOM 1638 N N . HIS A 1 210 ? 31.922 -17.281 -6.945 1 98.25 210 HIS A N 1
ATOM 1639 C CA . HIS A 1 210 ? 31.641 -18.672 -7.293 1 98.25 210 HIS A CA 1
ATOM 1640 C C . HIS A 1 210 ? 32.156 -19 -8.688 1 98.25 210 HIS A C 1
ATOM 1642 O O . HIS A 1 210 ? 31.844 -20.062 -9.227 1 98.25 210 HIS A O 1
ATOM 1648 N N . ASN A 1 211 ? 32.844 -18.062 -9.266 1 98.06 211 ASN A N 1
ATOM 1649 C CA . ASN A 1 211 ? 33.406 -18.219 -10.609 1 98.06 211 ASN A CA 1
ATOM 1650 C C . ASN A 1 211 ? 32.312 -18.469 -11.641 1 98.06 211 ASN A C 1
ATOM 1652 O O . ASN A 1 211 ? 32.438 -19.391 -12.461 1 98.06 211 ASN A O 1
ATOM 1656 N N . VAL A 1 212 ? 31.203 -17.812 -11.469 1 97.62 212 VAL A N 1
ATOM 1657 C CA . VAL A 1 212 ? 30.109 -17.797 -12.422 1 97.62 212 VAL A CA 1
ATOM 1658 C C . VAL A 1 212 ? 30.062 -16.453 -13.133 1 97.62 212 VAL A C 1
ATOM 1660 O O . VAL A 1 212 ? 30.234 -15.398 -12.5 1 97.62 212 VAL A O 1
ATOM 1663 N N . ALA A 1 213 ? 29.906 -16.453 -14.391 1 95.12 213 ALA A N 1
ATOM 1664 C CA . ALA A 1 213 ? 29.859 -15.203 -15.133 1 95.12 213 ALA A CA 1
ATOM 1665 C C . ALA A 1 213 ? 28.453 -14.609 -15.117 1 95.12 213 ALA A C 1
ATOM 1667 O O . ALA A 1 213 ? 27.469 -15.312 -15.352 1 95.12 213 ALA A O 1
ATOM 1668 N N . LEU A 1 214 ? 28.422 -13.414 -14.797 1 95.56 214 LEU A N 1
ATOM 1669 C CA . LEU A 1 214 ? 27.172 -12.68 -15.008 1 95.56 214 LEU A CA 1
ATOM 1670 C C . LEU A 1 214 ? 27.031 -12.273 -16.469 1 95.56 214 LEU A C 1
ATOM 1672 O O . LEU A 1 214 ? 27.828 -11.477 -16.984 1 95.56 214 LEU A O 1
ATOM 1676 N N . ASP A 1 215 ? 26.094 -12.805 -17.156 1 96.94 215 ASP A N 1
ATOM 1677 C CA . ASP A 1 215 ? 25.875 -12.562 -18.578 1 96.94 215 ASP A CA 1
ATOM 1678 C C . ASP A 1 215 ? 25.094 -11.273 -18.797 1 96.94 215 ASP A C 1
ATOM 1680 O O . ASP A 1 215 ? 23.922 -11.172 -18.406 1 96.94 215 ASP A O 1
ATOM 1684 N N . PRO A 1 216 ? 25.672 -10.297 -19.469 1 96.69 216 PRO A N 1
ATOM 1685 C CA . PRO A 1 216 ? 24.969 -9.039 -19.703 1 96.69 216 PRO A CA 1
ATOM 1686 C C . PRO A 1 216 ? 23.672 -9.234 -20.469 1 96.69 216 PRO A C 1
ATOM 1688 O O . PRO A 1 216 ? 22.75 -8.414 -20.359 1 96.69 216 PRO A O 1
ATOM 1691 N N . GLN A 1 217 ? 23.516 -10.32 -21.172 1 97.5 217 GLN A N 1
ATOM 1692 C CA . GLN A 1 217 ? 22.312 -10.602 -21.953 1 97.5 217 GLN A CA 1
ATOM 1693 C C . GLN A 1 217 ? 21.172 -11.055 -21.047 1 97.5 217 GLN A C 1
ATOM 1695 O O . GLN A 1 217 ? 20.016 -11.133 -21.469 1 97.5 217 GLN A O 1
ATOM 1700 N N . LEU A 1 218 ? 21.531 -11.336 -19.766 1 98.56 218 LEU A N 1
ATOM 1701 C CA . LEU A 1 218 ? 20.516 -11.773 -18.812 1 98.56 218 LEU A CA 1
ATOM 1702 C C . LEU A 1 218 ? 20.125 -10.633 -17.875 1 98.56 218 LEU A C 1
ATOM 1704 O O . LEU A 1 218 ? 19.469 -10.867 -16.859 1 98.56 218 LEU A O 1
ATOM 1708 N N . ILE A 1 219 ? 20.578 -9.422 -18.219 1 98.31 219 ILE A N 1
ATOM 1709 C CA . ILE A 1 219 ? 20.156 -8.234 -17.484 1 98.31 219 ILE A CA 1
ATOM 1710 C C . ILE A 1 219 ? 19.047 -7.516 -18.266 1 98.31 219 ILE A C 1
ATOM 1712 O O . ILE A 1 219 ? 19.281 -7 -19.359 1 98.31 219 ILE A O 1
ATOM 1716 N N . PHE A 1 220 ? 17.859 -7.469 -17.672 1 98.62 220 PHE A N 1
ATOM 1717 C CA . PHE A 1 220 ? 16.688 -6.902 -18.328 1 98.62 220 PHE A CA 1
ATOM 1718 C C . PHE A 1 220 ? 16.25 -5.609 -17.641 1 98.62 220 PHE A C 1
ATOM 1720 O O . PHE A 1 220 ? 15.953 -5.605 -16.453 1 98.62 220 PHE A O 1
ATOM 1727 N N . ARG A 1 221 ? 16.219 -4.543 -18.406 1 97.56 221 ARG A N 1
ATOM 1728 C CA . ARG A 1 221 ? 15.781 -3.248 -17.891 1 97.56 221 ARG A CA 1
ATOM 1729 C C . ARG A 1 221 ? 14.266 -3.131 -17.938 1 97.56 221 ARG A C 1
ATOM 1731 O O . ARG A 1 221 ? 13.641 -3.443 -18.969 1 97.56 221 ARG A O 1
ATOM 1738 N N . ALA A 1 222 ? 13.703 -2.795 -16.797 1 96.5 222 ALA A N 1
ATOM 1739 C CA . ALA A 1 222 ? 12.25 -2.719 -16.672 1 96.5 222 ALA A CA 1
ATOM 1740 C C . ALA A 1 222 ? 11.836 -1.556 -15.781 1 96.5 222 ALA A C 1
ATOM 1742 O O . ALA A 1 222 ? 12.656 -1.023 -15.023 1 96.5 222 ALA A O 1
ATOM 1743 N N . THR A 1 223 ? 10.586 -1.192 -15.945 1 93.75 223 THR A N 1
ATOM 1744 C CA . THR A 1 223 ? 10.039 -0.201 -15.023 1 93.75 223 THR A CA 1
ATOM 1745 C C . THR A 1 223 ? 9.961 -0.763 -13.609 1 93.75 223 THR A C 1
ATOM 1747 O O . THR A 1 223 ? 9.812 -1.973 -13.422 1 93.75 223 THR A O 1
ATOM 1750 N N . PHE A 1 224 ? 10.023 0.11 -12.641 1 91.88 224 PHE A N 1
ATOM 1751 C CA . PHE A 1 224 ? 10.078 -0.24 -11.227 1 91.88 224 PHE A CA 1
ATOM 1752 C C . PHE A 1 224 ? 8.68 -0.511 -10.68 1 91.88 224 PHE A C 1
ATOM 1754 O O . PHE A 1 224 ? 8.25 0.127 -9.719 1 91.88 224 PHE A O 1
ATOM 1761 N N . ASP A 1 225 ? 7.988 -1.393 -11.273 1 93.25 225 ASP A N 1
ATOM 1762 C CA . ASP A 1 225 ? 6.617 -1.752 -10.914 1 93.25 225 ASP A CA 1
ATOM 1763 C C . ASP A 1 225 ? 6.266 -3.146 -11.422 1 93.25 225 ASP A C 1
ATOM 1765 O O . ASP A 1 225 ? 7.07 -3.785 -12.109 1 93.25 225 ASP A O 1
ATOM 1769 N N . PRO A 1 226 ? 5.137 -3.684 -11.062 1 96.75 226 PRO A N 1
ATOM 1770 C CA . PRO A 1 226 ? 4.773 -5.043 -11.477 1 96.75 226 PRO A CA 1
ATOM 1771 C C . PRO A 1 226 ? 4.719 -5.207 -12.992 1 96.75 226 PRO A C 1
ATOM 1773 O O . PRO A 1 226 ? 5.129 -6.246 -13.516 1 96.75 226 PRO A O 1
ATOM 1776 N N . GLU A 1 227 ? 4.262 -4.188 -13.688 1 97.38 227 GLU A N 1
ATOM 1777 C CA . GLU A 1 227 ? 4.16 -4.289 -15.141 1 97.38 227 GLU A CA 1
ATOM 1778 C C . GLU A 1 227 ? 5.539 -4.469 -15.773 1 97.38 227 GLU A C 1
ATOM 1780 O O . GLU A 1 227 ? 5.688 -5.219 -16.75 1 97.38 227 GLU A O 1
ATOM 1785 N N . GLY A 1 228 ? 6.484 -3.785 -15.258 1 97.75 228 GLY A N 1
ATOM 1786 C CA . GLY A 1 228 ? 7.852 -3.982 -15.719 1 97.75 228 GLY A CA 1
ATOM 1787 C C . GLY A 1 228 ? 8.336 -5.41 -15.555 1 97.75 228 GLY A C 1
ATOM 1788 O O . GLY A 1 228 ? 8.969 -5.965 -16.453 1 97.75 228 GLY A O 1
ATOM 1789 N N . GLY A 1 229 ? 8.086 -6.035 -14.414 1 98.5 229 GLY A N 1
ATOM 1790 C CA . GLY A 1 229 ? 8.43 -7.43 -14.188 1 98.5 229 GLY A CA 1
ATOM 1791 C C . GLY A 1 229 ? 7.742 -8.375 -15.148 1 98.5 229 GLY A C 1
ATOM 1792 O O . GLY A 1 229 ? 8.375 -9.281 -15.695 1 98.5 229 GLY A O 1
ATOM 1793 N N . ARG A 1 230 ? 6.445 -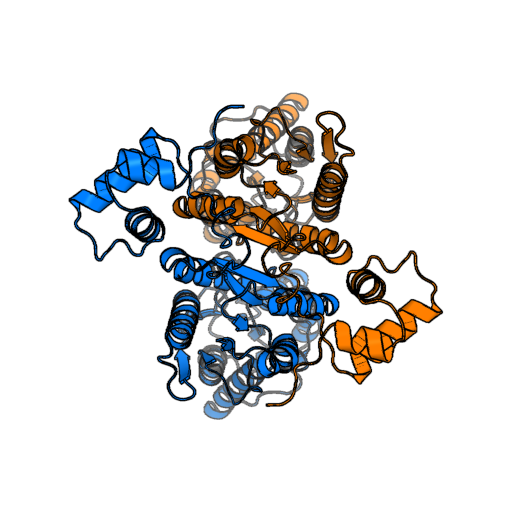8.133 -15.328 1 98.62 230 ARG A N 1
ATOM 1794 C CA . ARG A 1 230 ? 5.656 -8.977 -16.219 1 98.62 230 ARG A CA 1
ATOM 1795 C C . ARG A 1 230 ? 6.215 -8.938 -17.641 1 98.62 230 ARG A C 1
ATOM 1797 O O . ARG A 1 230 ? 6.414 -9.977 -18.266 1 98.62 230 ARG A O 1
ATOM 1804 N N . GLN A 1 231 ? 6.535 -7.766 -18.141 1 98.56 231 GLN A N 1
ATOM 1805 C CA . GLN A 1 231 ? 7.016 -7.566 -19.5 1 98.56 231 GLN A CA 1
ATOM 1806 C C . GLN A 1 231 ? 8.398 -8.18 -19.688 1 98.56 231 GLN A C 1
ATOM 1808 O O . GLN A 1 231 ? 8.711 -8.703 -20.766 1 98.56 231 GLN A O 1
ATOM 1813 N N . ALA A 1 232 ? 9.18 -8.117 -18.672 1 98.81 232 ALA A N 1
ATOM 1814 C CA . ALA A 1 232 ? 10.539 -8.656 -18.75 1 98.81 232 ALA A CA 1
ATOM 1815 C C . ALA A 1 232 ? 10.516 -10.156 -19.031 1 98.81 232 ALA A C 1
ATOM 1817 O O . ALA A 1 232 ? 11.406 -10.688 -19.703 1 98.81 232 ALA A O 1
ATOM 1818 N N . VAL A 1 233 ? 9.531 -10.852 -18.594 1 98.88 233 VAL A N 1
ATOM 1819 C CA . VAL A 1 233 ? 9.453 -12.305 -18.703 1 98.88 233 VAL A CA 1
ATOM 1820 C C . VAL A 1 233 ? 9.328 -12.711 -20.172 1 98.88 233 VAL A C 1
ATOM 1822 O O . VAL A 1 233 ? 9.836 -13.758 -20.578 1 98.88 233 VAL A O 1
ATOM 1825 N N . ASP A 1 234 ? 8.711 -11.805 -20.984 1 98.69 234 ASP A N 1
ATOM 1826 C CA . ASP A 1 234 ? 8.562 -12.086 -22.406 1 98.69 234 ASP A CA 1
ATOM 1827 C C . ASP A 1 234 ? 9.914 -12.367 -23.062 1 98.69 234 ASP A C 1
ATOM 1829 O O . ASP A 1 234 ? 10.008 -13.188 -23.969 1 98.69 234 ASP A O 1
ATOM 1833 N N . GLN A 1 235 ? 10.922 -11.734 -22.578 1 98.69 235 GLN A N 1
ATOM 1834 C CA . GLN A 1 235 ? 12.266 -11.906 -23.125 1 98.69 235 GLN A CA 1
ATOM 1835 C C . GLN A 1 235 ? 13.031 -12.984 -22.359 1 98.69 235 GLN A C 1
ATOM 1837 O O . GLN A 1 235 ? 13.82 -13.727 -22.953 1 98.69 235 GLN A O 1
ATOM 1842 N N . ILE A 1 236 ? 12.789 -13.133 -21.125 1 98.88 236 ILE A N 1
ATOM 1843 C CA . ILE A 1 236 ? 13.539 -14.039 -20.266 1 98.88 236 ILE A CA 1
ATOM 1844 C C . ILE A 1 236 ? 13.273 -15.484 -20.688 1 98.88 236 ILE A C 1
ATOM 1846 O O . ILE A 1 236 ? 14.188 -16.312 -20.703 1 98.88 236 ILE A O 1
ATOM 1850 N N . VAL A 1 237 ? 12.008 -15.727 -21.078 1 98.75 237 VAL A N 1
ATOM 1851 C CA . VAL A 1 237 ? 11.609 -17.094 -21.375 1 98.75 237 VAL A CA 1
ATOM 1852 C C . VAL A 1 237 ? 12.289 -17.562 -22.672 1 98.75 237 VAL A C 1
ATOM 1854 O O . VAL A 1 237 ? 12.297 -18.75 -22.984 1 98.75 237 VAL A O 1
ATOM 1857 N N . LYS A 1 238 ? 12.898 -16.641 -23.406 1 98.56 238 LYS A N 1
ATOM 1858 C CA . LYS A 1 238 ? 13.602 -16.969 -24.641 1 98.56 238 LYS A CA 1
ATOM 1859 C C . LYS A 1 238 ? 15.07 -17.281 -24.375 1 98.56 238 LYS A C 1
ATOM 1861 O O . LYS A 1 238 ? 15.82 -17.609 -25.297 1 98.56 238 LYS A O 1
ATOM 1866 N N . THR A 1 239 ? 15.484 -17.188 -23.172 1 98.69 239 THR A N 1
ATOM 1867 C CA . THR A 1 239 ? 16.859 -17.453 -22.781 1 98.69 239 THR A CA 1
ATOM 1868 C C . THR A 1 239 ? 16.969 -18.797 -22.062 1 98.69 239 THR A C 1
ATOM 1870 O O . THR A 1 239 ? 15.992 -19.547 -22 1 98.69 239 THR A O 1
ATOM 1873 N N . ASP A 1 240 ? 18.188 -19.094 -21.547 1 98.25 240 ASP A N 1
ATOM 1874 C CA . ASP A 1 240 ? 18.422 -20.344 -20.828 1 98.25 240 ASP A CA 1
ATOM 1875 C C . ASP A 1 240 ? 18.5 -20.109 -19.312 1 98.25 240 ASP A C 1
ATOM 1877 O O . ASP A 1 240 ? 19.047 -20.922 -18.578 1 98.25 240 ASP A O 1
ATOM 1881 N N . ALA A 1 241 ? 17.938 -18.969 -18.875 1 98.75 241 ALA A N 1
ATOM 1882 C CA . ALA A 1 241 ? 17.906 -18.688 -17.438 1 98.75 241 ALA A CA 1
ATOM 1883 C C . ALA A 1 241 ? 17.078 -19.734 -16.688 1 98.75 241 ALA A C 1
ATOM 1885 O O . ALA A 1 241 ? 16.078 -20.234 -17.234 1 98.75 241 ALA A O 1
ATOM 1886 N N . THR A 1 242 ? 17.484 -20 -15.523 1 98.75 242 THR A N 1
ATOM 1887 C CA . THR A 1 242 ? 16.734 -20.938 -14.688 1 98.75 242 THR A CA 1
ATOM 1888 C C . THR A 1 242 ? 16.25 -20.25 -13.414 1 98.75 242 THR A C 1
ATOM 1890 O O . THR A 1 242 ? 15.508 -20.828 -12.625 1 98.75 242 THR A O 1
ATOM 1893 N N . ALA A 1 243 ? 16.734 -18.969 -13.227 1 98.88 243 ALA A N 1
ATOM 1894 C CA . ALA A 1 243 ? 16.344 -18.172 -12.07 1 98.88 243 ALA A CA 1
ATOM 1895 C C . ALA A 1 243 ? 16.234 -16.688 -12.438 1 98.88 243 ALA A C 1
ATOM 1897 O O . ALA A 1 243 ? 16.828 -16.234 -13.422 1 98.88 243 ALA A O 1
ATOM 1898 N N . ILE A 1 244 ? 15.398 -16.016 -11.695 1 98.94 244 ILE A N 1
ATOM 1899 C CA . ILE A 1 244 ? 15.172 -14.586 -11.914 1 98.94 244 ILE A CA 1
ATOM 1900 C C . ILE A 1 244 ? 15.336 -13.836 -10.594 1 98.94 244 ILE A C 1
ATOM 1902 O O . ILE A 1 244 ? 14.711 -14.18 -9.586 1 98.94 244 ILE A O 1
ATOM 1906 N N . ILE A 1 245 ? 16.203 -12.891 -10.578 1 98.94 245 ILE A N 1
ATOM 1907 C CA . ILE A 1 245 ? 16.266 -11.906 -9.508 1 98.94 245 ILE A CA 1
ATOM 1908 C C . ILE A 1 245 ? 15.477 -10.664 -9.906 1 98.94 245 ILE A C 1
ATOM 1910 O O . ILE A 1 245 ? 15.844 -9.953 -10.844 1 98.94 245 ILE A O 1
ATOM 1914 N N . ALA A 1 246 ? 14.336 -10.453 -9.266 1 98.81 246 ALA A N 1
ATOM 1915 C CA . ALA A 1 246 ? 13.609 -9.195 -9.391 1 98.81 246 ALA A CA 1
ATOM 1916 C C . ALA A 1 246 ? 14.141 -8.156 -8.398 1 98.81 246 ALA A C 1
ATOM 1918 O O . ALA A 1 246 ? 14.391 -8.477 -7.234 1 98.81 246 ALA A O 1
ATOM 1919 N N . ILE A 1 247 ? 14.234 -6.965 -8.789 1 97.62 247 ILE A N 1
ATOM 1920 C CA . ILE A 1 247 ? 14.906 -5.918 -8.023 1 97.62 247 ILE A CA 1
ATOM 1921 C C . ILE A 1 247 ? 14.164 -5.688 -6.703 1 97.62 247 ILE A C 1
ATOM 1923 O O . ILE A 1 247 ? 14.766 -5.25 -5.719 1 97.62 247 ILE A O 1
ATOM 1927 N N . ASN A 1 248 ? 12.867 -5.93 -6.66 1 97 248 ASN A N 1
ATOM 1928 C CA . ASN A 1 248 ? 12.078 -5.895 -5.43 1 97 248 ASN A CA 1
ATOM 1929 C C . ASN A 1 248 ? 10.828 -6.754 -5.543 1 97 248 ASN A C 1
ATOM 1931 O O . ASN A 1 248 ? 10.57 -7.355 -6.586 1 97 248 ASN A O 1
ATOM 1935 N N . ASP A 1 249 ? 10.125 -6.836 -4.469 1 98.06 249 ASP A N 1
ATOM 1936 C CA . ASP A 1 249 ? 8.969 -7.727 -4.383 1 98.06 249 ASP A CA 1
ATOM 1937 C C . ASP A 1 249 ? 7.863 -7.285 -5.34 1 98.06 249 ASP A C 1
ATOM 1939 O O . ASP A 1 249 ? 7.121 -8.117 -5.863 1 98.06 249 ASP A O 1
ATOM 1943 N N . ASP A 1 2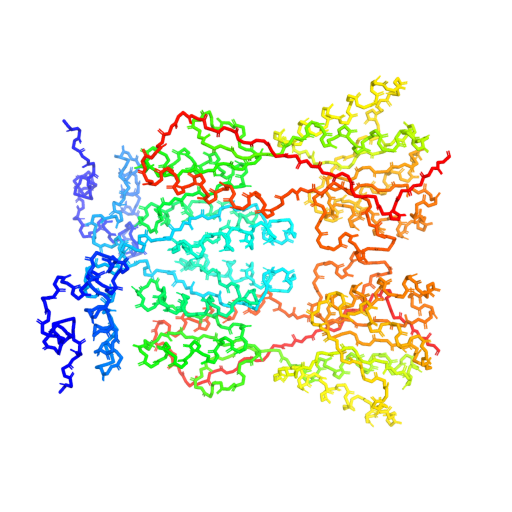50 ? 7.746 -6 -5.559 1 96.31 250 ASP A N 1
ATOM 1944 C CA . ASP A 1 250 ? 6.742 -5.488 -6.488 1 96.31 250 ASP A CA 1
ATOM 1945 C C . ASP A 1 250 ? 7.012 -5.977 -7.91 1 96.31 250 ASP A C 1
ATOM 1947 O O . ASP A 1 250 ? 6.109 -6.473 -8.586 1 96.31 250 ASP A O 1
ATOM 1951 N N . VAL A 1 251 ? 8.227 -5.852 -8.367 1 97.69 251 VAL A N 1
ATOM 1952 C CA . VAL A 1 251 ? 8.641 -6.34 -9.68 1 97.69 251 VAL A CA 1
ATOM 1953 C C . VAL A 1 251 ? 8.5 -7.859 -9.727 1 97.69 251 VAL A C 1
ATOM 1955 O O . VAL A 1 251 ? 8.086 -8.414 -10.75 1 97.69 251 VAL A O 1
ATOM 1958 N N . ALA A 1 252 ? 8.797 -8.516 -8.617 1 98.75 252 ALA A N 1
ATOM 1959 C CA . ALA A 1 252 ? 8.664 -9.969 -8.547 1 98.75 252 ALA A CA 1
ATOM 1960 C C . ALA A 1 252 ? 7.223 -10.406 -8.781 1 98.75 252 ALA A C 1
ATOM 1962 O O . ALA A 1 252 ? 6.973 -11.43 -9.422 1 98.75 252 ALA A O 1
ATOM 1963 N N . SER A 1 253 ? 6.273 -9.648 -8.25 1 98.12 253 SER A N 1
ATOM 1964 C CA . SER A 1 253 ? 4.871 -9.984 -8.477 1 98.12 253 SER A CA 1
ATOM 1965 C C . SER A 1 253 ? 4.531 -9.969 -9.969 1 98.12 253 SER A C 1
ATOM 1967 O O . SER A 1 253 ? 3.766 -10.805 -10.445 1 98.12 253 SER A O 1
ATOM 1969 N N . GLY A 1 254 ? 5.125 -8.984 -10.672 1 98.5 254 GLY A N 1
ATOM 1970 C CA . GLY A 1 254 ? 4.984 -8.953 -12.117 1 98.5 254 GLY A CA 1
ATOM 1971 C C . GLY A 1 254 ? 5.637 -10.141 -12.805 1 98.5 254 GLY A C 1
ATOM 1972 O O . GLY A 1 254 ? 5.102 -10.672 -13.781 1 98.5 254 GLY A O 1
ATOM 1973 N N . VAL A 1 255 ? 6.77 -10.555 -12.305 1 98.88 255 VAL A N 1
ATOM 1974 C CA . VAL A 1 255 ? 7.461 -11.727 -12.836 1 98.88 255 VAL A CA 1
ATOM 1975 C C . VAL A 1 255 ? 6.582 -12.961 -12.688 1 98.88 255 VAL A C 1
ATOM 1977 O O . VAL A 1 255 ? 6.457 -13.758 -13.617 1 98.88 255 VAL A O 1
ATOM 1980 N N . TYR A 1 256 ? 5.922 -13.141 -11.484 1 98.75 256 TYR A N 1
ATOM 1981 C CA . TYR A 1 256 ? 4.988 -14.242 -11.266 1 98.75 256 TYR A CA 1
ATOM 1982 C C . TYR A 1 256 ? 3.908 -14.258 -12.344 1 98.75 256 TYR A C 1
ATOM 1984 O O . TYR A 1 256 ? 3.627 -15.305 -12.93 1 98.75 256 TYR A O 1
ATOM 1992 N N . ARG A 1 257 ? 3.355 -13.086 -12.633 1 98.5 257 ARG A N 1
ATOM 1993 C CA . ARG A 1 257 ? 2.297 -12.961 -13.625 1 98.5 257 ARG A CA 1
ATOM 1994 C C . ARG A 1 257 ? 2.799 -13.344 -15.016 1 98.5 257 ARG A C 1
ATOM 1996 O O . ARG A 1 257 ? 2.137 -14.094 -15.734 1 98.5 257 ARG A O 1
ATOM 2003 N N . GLY A 1 258 ? 3.936 -12.75 -15.367 1 98.81 258 GLY A N 1
ATOM 2004 C CA . GLY A 1 258 ? 4.508 -13.055 -16.672 1 98.81 258 GLY A CA 1
ATOM 2005 C C . GLY A 1 258 ? 4.785 -14.539 -16.859 1 98.81 258 GLY A C 1
ATOM 2006 O O . GLY A 1 258 ? 4.5 -15.094 -17.922 1 98.81 258 GLY A O 1
ATOM 2007 N N . LEU A 1 259 ? 5.355 -15.203 -15.844 1 98.81 259 LEU A N 1
ATOM 2008 C CA . LEU A 1 259 ? 5.637 -16.625 -15.922 1 98.81 259 LEU A CA 1
ATOM 2009 C C . LEU A 1 259 ? 4.344 -17.438 -16.047 1 98.81 259 LEU A C 1
ATOM 2011 O O . LEU A 1 259 ? 4.281 -18.391 -16.812 1 98.81 259 LEU A O 1
ATOM 2015 N N . TYR A 1 260 ? 3.316 -17 -15.312 1 98.5 260 TYR A N 1
ATOM 2016 C CA . TYR A 1 260 ? 2.008 -17.641 -15.414 1 98.5 260 TYR A CA 1
ATOM 2017 C C . TYR A 1 260 ? 1.475 -17.547 -16.844 1 98.5 260 TYR A C 1
ATOM 2019 O O . TYR A 1 260 ? 0.974 -18.547 -17.391 1 98.5 260 TYR A O 1
ATOM 2027 N N . GLU A 1 261 ? 1.639 -16.422 -17.438 1 98.25 261 GLU A N 1
ATOM 2028 C CA . GLU A 1 261 ? 1.131 -16.188 -18.781 1 98.25 261 GLU A CA 1
ATOM 2029 C C . GLU A 1 261 ? 1.87 -17.047 -19.812 1 98.25 261 GLU A C 1
ATOM 2031 O O . GLU A 1 261 ? 1.323 -17.375 -20.859 1 98.25 261 GLU A O 1
ATOM 2036 N N . HIS A 1 262 ? 3.055 -17.422 -19.484 1 98.62 262 HIS A N 1
ATOM 2037 C CA . HIS A 1 262 ? 3.863 -18.25 -20.359 1 98.62 262 HIS A CA 1
ATOM 2038 C C . HIS A 1 262 ? 3.82 -19.719 -19.953 1 98.62 262 HIS A C 1
ATOM 2040 O O . HIS A 1 262 ? 4.594 -20.531 -20.453 1 98.62 262 HIS A O 1
ATOM 2046 N N . HIS A 1 263 ? 2.984 -20.031 -18.984 1 98.19 263 HIS A N 1
ATOM 2047 C CA . HIS A 1 263 ? 2.766 -21.391 -18.5 1 98.19 263 HIS A CA 1
ATOM 2048 C C . HIS A 1 263 ? 4.047 -21.969 -17.922 1 98.19 263 HIS A C 1
ATOM 2050 O O . HIS A 1 263 ? 4.391 -23.125 -18.203 1 98.19 263 HIS A O 1
ATOM 2056 N N . LYS A 1 264 ? 4.805 -21.094 -17.156 1 98.62 264 LYS A N 1
ATOM 2057 C CA . LYS A 1 264 ? 6.004 -21.531 -16.453 1 98.62 264 LYS A CA 1
ATOM 2058 C C . LYS A 1 264 ? 5.758 -21.609 -14.945 1 98.62 264 LYS A C 1
ATOM 2060 O O . LYS A 1 264 ? 5.027 -20.781 -14.383 1 98.62 264 LYS A O 1
ATOM 2065 N N . ARG A 1 265 ? 6.312 -22.734 -14.43 1 97.81 265 ARG A N 1
ATOM 2066 C CA . ARG A 1 265 ? 6.082 -23 -13.016 1 97.81 265 ARG A CA 1
ATOM 2067 C C . ARG A 1 265 ? 7.223 -22.438 -12.164 1 97.81 265 ARG A C 1
ATOM 2069 O O . ARG A 1 265 ? 8.383 -22.469 -12.578 1 97.81 265 ARG A O 1
ATOM 2076 N N . ILE A 1 266 ? 6.875 -21.859 -10.977 1 98.69 266 ILE A N 1
ATOM 2077 C CA . ILE A 1 266 ? 7.801 -21.453 -9.922 1 98.69 266 ILE A CA 1
ATOM 2078 C C . ILE A 1 266 ? 7.75 -22.469 -8.773 1 98.69 266 ILE A C 1
ATOM 2080 O O . ILE A 1 266 ? 6.68 -22.734 -8.227 1 98.69 266 ILE A O 1
ATOM 2084 N N . PRO A 1 267 ? 8.734 -23.031 -8.344 1 98.25 267 PRO A N 1
ATOM 2085 C CA . PRO A 1 267 ? 10.125 -22.828 -8.773 1 98.25 267 PRO A CA 1
ATOM 2086 C C . PRO A 1 267 ? 10.578 -23.859 -9.805 1 98.25 267 PRO A C 1
ATOM 2088 O O . PRO A 1 267 ? 11.758 -23.922 -10.148 1 98.25 267 PRO A O 1
ATOM 2091 N N . GLU A 1 268 ? 9.711 -24.703 -10.289 1 98.12 268 GLU A N 1
ATOM 2092 C CA . GLU A 1 268 ? 10.102 -25.859 -11.078 1 98.12 268 GLU A CA 1
ATOM 2093 C C . GLU A 1 268 ? 10.789 -25.453 -12.375 1 98.12 268 GLU A C 1
ATOM 2095 O O . GLU A 1 268 ? 11.766 -26.078 -12.797 1 98.12 268 GLU A O 1
ATOM 2100 N N . ASP A 1 269 ? 10.289 -24.406 -13.031 1 98.44 269 ASP A N 1
ATOM 2101 C CA . ASP A 1 269 ? 10.883 -23.922 -14.273 1 98.44 269 ASP A CA 1
ATOM 2102 C C . ASP A 1 269 ? 11.82 -22.75 -14.016 1 98.44 269 ASP A C 1
ATOM 2104 O O . ASP A 1 269 ? 12.875 -22.641 -14.641 1 98.44 269 ASP A O 1
ATOM 2108 N N . TYR A 1 270 ? 11.406 -21.828 -13.102 1 98.81 270 TYR A N 1
ATOM 2109 C CA . TYR A 1 270 ? 12.211 -20.672 -12.727 1 98.81 270 TYR A CA 1
ATOM 2110 C C . TYR A 1 270 ? 12.18 -20.453 -11.227 1 98.81 270 TYR A C 1
ATOM 2112 O O . TYR A 1 270 ? 11.109 -20.375 -10.617 1 98.81 270 TYR A O 1
ATOM 2120 N N . ALA A 1 271 ? 13.336 -20.328 -10.609 1 98.88 271 ALA A N 1
ATOM 2121 C CA . ALA A 1 271 ? 13.406 -19.75 -9.273 1 98.88 271 ALA A CA 1
ATOM 2122 C C . ALA A 1 271 ? 13.281 -18.234 -9.328 1 98.88 271 ALA A C 1
ATOM 2124 O O . ALA A 1 271 ? 13.742 -17.594 -10.281 1 98.88 271 ALA A O 1
ATOM 2125 N N . VAL A 1 272 ? 12.625 -17.656 -8.352 1 98.94 272 VAL A N 1
ATOM 2126 C CA . VAL A 1 272 ? 12.445 -16.203 -8.305 1 98.94 272 VAL A CA 1
ATOM 2127 C C . VAL A 1 272 ? 12.812 -15.68 -6.922 1 98.94 272 VAL A C 1
ATOM 2129 O O . VAL A 1 272 ? 12.422 -16.266 -5.906 1 98.94 272 VAL A O 1
ATOM 2132 N N . VAL A 1 273 ? 13.586 -14.633 -6.848 1 98.94 273 VAL A N 1
ATOM 2133 C CA . VAL A 1 273 ? 13.922 -13.961 -5.598 1 98.94 273 VAL A CA 1
ATOM 2134 C C . VAL A 1 273 ? 13.586 -12.477 -5.703 1 98.94 273 VAL A C 1
ATOM 2136 O O . VAL A 1 273 ? 13.797 -11.852 -6.746 1 98.94 273 VAL A O 1
ATOM 2139 N N . GLY A 1 274 ? 13.023 -11.961 -4.637 1 98.75 274 GLY A N 1
ATOM 2140 C CA . GLY A 1 274 ? 12.711 -10.547 -4.566 1 98.75 274 GLY A CA 1
ATOM 2141 C C . GLY A 1 274 ? 13.539 -9.805 -3.541 1 98.75 274 GLY A C 1
ATOM 2142 O O . GLY A 1 274 ? 14.68 -10.18 -3.26 1 98.75 274 GLY A O 1
ATOM 2143 N N . PHE A 1 275 ? 13.062 -8.648 -3.086 1 98.5 275 PHE A N 1
ATOM 2144 C CA . PHE A 1 275 ? 13.719 -7.758 -2.139 1 98.5 275 PHE A CA 1
ATOM 2145 C C . PHE A 1 275 ? 12.703 -6.902 -1.396 1 98.5 275 PHE A C 1
ATOM 2147 O O . PHE A 1 275 ? 11.742 -6.41 -1.993 1 98.5 275 PHE A O 1
ATOM 2154 N N . ASP A 1 276 ? 12.875 -6.762 -0.049 1 97.62 276 ASP A N 1
ATOM 2155 C CA . ASP A 1 276 ? 12.109 -5.887 0.83 1 97.62 276 ASP A CA 1
ATOM 2156 C C . ASP A 1 276 ? 11.328 -6.691 1.862 1 97.62 276 ASP A C 1
ATOM 2158 O O . ASP A 1 276 ? 11.156 -6.254 3.002 1 97.62 276 ASP A O 1
ATOM 2162 N N . ASP A 1 277 ? 10.797 -7.848 1.382 1 98.25 277 ASP A N 1
ATOM 2163 C CA . ASP A 1 277 ? 9.93 -8.711 2.182 1 98.25 277 ASP A CA 1
ATOM 2164 C C . ASP A 1 277 ? 8.656 -7.98 2.596 1 98.25 277 ASP A C 1
ATOM 2166 O O . ASP A 1 277 ? 8.328 -7.91 3.783 1 98.25 277 ASP A O 1
ATOM 2170 N N . VAL A 1 278 ? 8.008 -7.426 1.607 1 96.44 278 VAL A N 1
ATOM 2171 C CA . VAL A 1 278 ? 6.719 -6.793 1.875 1 96.44 278 VAL A CA 1
ATOM 2172 C C . VAL A 1 278 ? 5.695 -7.855 2.275 1 96.44 278 VAL A C 1
ATOM 2174 O O . VAL A 1 278 ? 5.891 -9.047 2.016 1 96.44 278 VAL A O 1
ATOM 2177 N N . SER A 1 279 ? 4.625 -7.438 2.885 1 93.06 279 SER A N 1
ATOM 2178 C CA . SER A 1 279 ? 3.652 -8.359 3.453 1 93.06 279 SER A CA 1
ATOM 2179 C C . SER A 1 279 ? 3.121 -9.328 2.396 1 93.06 279 SER A C 1
ATOM 2181 O O . SER A 1 279 ? 2.875 -10.5 2.684 1 93.06 279 SER A O 1
ATOM 2183 N N . GLN A 1 280 ? 2.992 -8.891 1.208 1 94.62 280 GLN A N 1
ATOM 2184 C CA . GLN A 1 280 ? 2.416 -9.672 0.123 1 94.62 280 GLN A CA 1
ATOM 2185 C C . GLN A 1 280 ? 3.314 -10.852 -0.24 1 94.62 280 GLN A C 1
ATOM 2187 O O . GLN A 1 280 ? 2.85 -11.844 -0.809 1 94.62 280 GLN A O 1
ATOM 2192 N N . ALA A 1 281 ? 4.598 -10.75 0.049 1 97.44 281 ALA A N 1
ATOM 2193 C CA . ALA A 1 281 ? 5.578 -11.75 -0.357 1 97.44 281 ALA A CA 1
ATOM 2194 C C . ALA A 1 281 ? 5.223 -13.125 0.2 1 97.44 281 ALA A C 1
ATOM 2196 O O . ALA A 1 281 ? 5.434 -14.141 -0.46 1 97.44 281 ALA A O 1
ATOM 2197 N N . ARG A 1 282 ? 4.645 -13.148 1.409 1 96.56 282 ARG A N 1
ATOM 2198 C CA . ARG A 1 282 ? 4.328 -14.422 2.057 1 96.56 282 ARG A CA 1
ATOM 2199 C C . ARG A 1 282 ? 3.039 -15.016 1.496 1 96.56 282 ARG A C 1
ATOM 2201 O O . ARG A 1 282 ? 2.791 -16.219 1.636 1 96.56 282 ARG A O 1
ATOM 2208 N N . PHE A 1 283 ? 2.246 -14.219 0.782 1 96.69 283 PHE A N 1
ATOM 2209 C CA . PHE A 1 283 ? 0.948 -14.695 0.316 1 96.69 283 PHE A CA 1
ATOM 2210 C C . PHE A 1 283 ? 0.997 -15.031 -1.169 1 96.69 283 PHE A C 1
ATOM 2212 O O . PHE A 1 283 ? 0.023 -15.547 -1.727 1 96.69 283 PHE A O 1
ATOM 2219 N N . MET A 1 284 ? 2.09 -14.742 -1.821 1 97.31 284 MET A N 1
ATOM 2220 C CA . MET A 1 284 ? 2.264 -15.18 -3.205 1 97.31 284 MET A CA 1
ATOM 2221 C C . MET A 1 284 ? 2.299 -16.703 -3.297 1 97.31 284 MET A C 1
ATOM 2223 O O . MET A 1 284 ? 2.471 -17.391 -2.287 1 97.31 284 MET A O 1
ATOM 2227 N N . THR A 1 285 ? 2.006 -17.266 -4.523 1 96.69 285 THR A N 1
ATOM 2228 C CA . THR A 1 285 ? 1.954 -18.703 -4.695 1 96.69 285 THR A CA 1
ATOM 2229 C C . THR A 1 285 ? 2.912 -19.156 -5.797 1 96.69 285 THR A C 1
ATOM 2231 O O . THR A 1 285 ? 2.615 -19 -6.984 1 96.69 285 THR A O 1
ATOM 2234 N N . PRO A 1 286 ? 4.035 -19.734 -5.422 1 97.62 286 PRO A N 1
ATOM 2235 C CA . PRO A 1 286 ? 4.473 -19.984 -4.043 1 97.62 286 PRO A CA 1
ATOM 2236 C C . PRO A 1 286 ? 4.934 -18.719 -3.33 1 97.62 286 PRO A C 1
ATOM 2238 O O . PRO A 1 286 ? 5.043 -17.656 -3.953 1 97.62 286 PRO A O 1
ATOM 2241 N N . GLY A 1 287 ? 5.102 -18.859 -1.959 1 98.25 287 GLY A N 1
ATOM 2242 C CA . GLY A 1 287 ? 5.672 -17.75 -1.219 1 98.25 287 GLY A CA 1
ATOM 2243 C C . GLY A 1 287 ? 7.012 -17.281 -1.765 1 98.25 287 GLY A C 1
ATOM 2244 O O . GLY A 1 287 ? 7.84 -18.109 -2.158 1 98.25 287 GLY A O 1
ATOM 2245 N N . LEU A 1 288 ? 7.277 -16 -1.781 1 98.81 288 LEU A N 1
ATOM 2246 C CA . LEU A 1 288 ? 8.43 -15.414 -2.449 1 98.81 288 LEU A CA 1
ATOM 2247 C C . LEU A 1 288 ? 9.648 -15.398 -1.523 1 98.81 288 LEU A C 1
ATOM 2249 O O . LEU A 1 288 ? 9.578 -14.859 -0.418 1 98.81 288 LEU A O 1
ATOM 2253 N N . THR A 1 289 ? 10.711 -16.047 -1.921 1 98.94 289 THR A N 1
ATOM 2254 C CA . THR A 1 289 ? 12.016 -15.836 -1.301 1 98.94 289 THR A CA 1
ATOM 2255 C C . THR A 1 289 ? 12.492 -14.398 -1.534 1 98.94 289 THR A C 1
ATOM 2257 O O . THR A 1 289 ? 12.43 -13.898 -2.656 1 98.94 289 THR A O 1
ATOM 2260 N N . THR A 1 290 ? 12.922 -13.734 -0.496 1 98.88 290 THR A N 1
ATOM 2261 C CA . THR A 1 290 ? 13.219 -12.312 -0.613 1 98.88 290 THR A CA 1
ATOM 2262 C C . THR A 1 290 ? 14.18 -11.867 0.483 1 98.88 290 THR A C 1
ATOM 2264 O O . THR A 1 290 ? 14.531 -12.656 1.365 1 98.88 290 THR A O 1
ATOM 2267 N N . ILE A 1 291 ? 14.719 -10.695 0.358 1 98.88 291 ILE A N 1
ATOM 2268 C CA . ILE A 1 291 ? 15.5 -10.062 1.417 1 98.88 291 ILE A CA 1
ATOM 2269 C C . ILE A 1 291 ? 14.57 -9.25 2.318 1 98.88 291 ILE A C 1
ATOM 2271 O O . ILE A 1 291 ? 13.781 -8.438 1.834 1 98.88 291 ILE A O 1
ATOM 2275 N N . ALA A 1 292 ? 14.641 -9.508 3.58 1 98.5 292 ALA A N 1
ATOM 2276 C CA . ALA A 1 292 ? 13.891 -8.719 4.551 1 98.5 292 ALA A CA 1
ATOM 2277 C C . ALA A 1 292 ? 14.695 -7.512 5.02 1 98.5 292 ALA A C 1
ATOM 2279 O O . ALA A 1 292 ? 15.82 -7.664 5.508 1 98.5 292 ALA A O 1
ATOM 2280 N N . GLN A 1 293 ? 14.203 -6.328 4.801 1 97.12 293 GLN A N 1
ATOM 2281 C CA . GLN A 1 293 ? 14.766 -5.125 5.41 1 97.12 293 GLN A CA 1
ATOM 2282 C C . GLN A 1 293 ? 14.203 -4.906 6.812 1 97.12 293 GLN A C 1
ATOM 2284 O O . GLN A 1 293 ? 13.062 -5.277 7.094 1 97.12 293 GLN A O 1
ATOM 2289 N N . PRO A 1 294 ? 14.969 -4.383 7.656 1 96.94 294 PRO A N 1
ATOM 2290 C CA . PRO A 1 294 ? 14.484 -4.109 9.008 1 96.94 294 PRO A CA 1
ATOM 2291 C C . PRO A 1 294 ? 13.641 -2.836 9.094 1 96.94 294 PRO A C 1
ATOM 2293 O O . PRO A 1 294 ? 14.055 -1.859 9.727 1 96.94 294 PRO A O 1
ATOM 2296 N N . ILE A 1 295 ? 12.484 -2.869 8.602 1 95.38 295 ILE A N 1
ATOM 2297 C CA . ILE A 1 295 ? 11.648 -1.7 8.352 1 95.38 295 ILE A CA 1
ATOM 2298 C C . ILE A 1 295 ? 11.305 -1.017 9.672 1 95.38 295 ILE A C 1
ATOM 2300 O O . ILE A 1 295 ? 11.312 0.214 9.766 1 95.38 295 ILE A O 1
ATOM 2304 N N . ASP A 1 296 ? 10.938 -1.806 10.719 1 94.56 296 ASP A N 1
ATOM 2305 C CA . ASP A 1 296 ? 10.609 -1.226 12.016 1 94.56 296 ASP A CA 1
ATOM 2306 C C . ASP A 1 296 ? 11.797 -0.462 12.594 1 94.56 296 ASP A C 1
ATOM 2308 O O . ASP A 1 296 ? 11.633 0.64 13.125 1 94.56 296 ASP A O 1
ATOM 2312 N N . GLU A 1 297 ? 12.914 -1.015 12.43 1 96.56 297 GLU A N 1
ATOM 2313 C CA . GLU A 1 297 ? 14.125 -0.365 12.914 1 96.56 297 GLU A CA 1
ATOM 2314 C C . GLU A 1 297 ? 14.461 0.875 12.086 1 96.56 297 GLU A C 1
ATOM 2316 O O . GLU A 1 297 ? 14.945 1.872 12.617 1 96.56 297 GLU A O 1
ATOM 2321 N N . LEU A 1 298 ? 14.242 0.772 10.828 1 95.62 298 LEU A N 1
ATOM 2322 C CA . LEU A 1 298 ? 14.484 1.914 9.953 1 95.62 298 LEU A CA 1
ATOM 2323 C C . LEU A 1 298 ? 13.656 3.117 10.391 1 95.62 298 LEU A C 1
ATOM 2325 O O . LEU A 1 298 ? 14.188 4.219 10.547 1 95.62 298 LEU A O 1
ATOM 2329 N N . GLY A 1 299 ? 12.367 2.914 10.617 1 95.25 299 GLY A N 1
ATOM 2330 C CA . GLY A 1 299 ? 11.508 3.992 11.078 1 95.25 299 GLY A CA 1
ATOM 2331 C C . GLY A 1 299 ? 11.914 4.527 12.438 1 95.25 299 GLY A C 1
ATOM 2332 O O . GLY A 1 299 ? 11.992 5.742 12.641 1 95.25 299 GLY A O 1
ATOM 2333 N N . GLN A 1 300 ? 12.211 3.604 13.336 1 96.12 300 GLN A N 1
ATOM 2334 C CA . GLN A 1 300 ? 12.602 3.984 14.688 1 96.12 300 GLN A CA 1
ATOM 2335 C C . GLN A 1 300 ? 13.891 4.812 14.68 1 96.12 300 GLN A C 1
ATOM 2337 O O . GLN A 1 300 ? 13.953 5.871 15.305 1 96.12 300 GLN A O 1
ATOM 2342 N N . ARG A 1 301 ? 14.867 4.363 13.961 1 95 301 ARG A N 1
ATOM 2343 C CA . ARG A 1 301 ? 16.156 5.039 13.922 1 95 301 ARG A CA 1
ATOM 2344 C C . ARG A 1 301 ? 16.047 6.398 13.242 1 95 301 ARG A C 1
ATOM 2346 O O . ARG A 1 301 ? 16.734 7.348 13.617 1 95 301 ARG A O 1
ATOM 2353 N N . ALA A 1 302 ? 15.227 6.469 12.203 1 94.5 302 ALA A N 1
ATOM 2354 C CA . ALA A 1 302 ? 15.016 7.746 11.523 1 94.5 302 ALA A CA 1
ATOM 2355 C C . ALA A 1 302 ? 14.477 8.797 12.492 1 94.5 302 ALA A C 1
ATOM 2357 O O . ALA A 1 302 ? 14.984 9.922 12.547 1 94.5 302 ALA A O 1
ATOM 2358 N N . ILE A 1 303 ? 13.492 8.406 13.289 1 94.38 303 ILE A N 1
ATOM 2359 C CA . ILE A 1 303 ? 12.875 9.328 14.242 1 94.38 303 ILE A CA 1
ATOM 2360 C C . ILE A 1 303 ? 13.867 9.656 15.359 1 94.38 303 ILE A C 1
ATOM 2362 O O . ILE A 1 303 ? 13.992 10.812 15.766 1 94.38 303 ILE A O 1
ATOM 2366 N N . ASP A 1 304 ? 14.633 8.625 15.828 1 94 304 ASP A N 1
ATOM 2367 C CA . ASP A 1 304 ? 15.641 8.859 16.859 1 94 304 ASP A CA 1
ATOM 2368 C C . ASP A 1 304 ? 16.656 9.898 16.406 1 94 304 ASP A C 1
ATOM 2370 O O . ASP A 1 304 ? 17.016 10.797 17.156 1 94 304 ASP A O 1
ATOM 2374 N N . MET A 1 305 ? 17.094 9.742 15.203 1 92.12 305 MET A N 1
ATOM 2375 C CA . MET A 1 305 ? 18.078 10.656 14.656 1 92.12 305 MET A CA 1
ATOM 2376 C C . MET A 1 305 ? 17.516 12.062 14.523 1 92.12 305 MET A C 1
ATOM 2378 O O . MET A 1 305 ? 18.188 13.047 14.82 1 92.12 305 MET A O 1
ATOM 2382 N N . LEU A 1 306 ? 16.312 12.117 14.031 1 91.31 306 LEU A N 1
ATOM 2383 C CA . LEU A 1 306 ? 15.664 13.414 13.883 1 91.31 306 LEU A CA 1
ATOM 2384 C C . LEU A 1 306 ? 15.516 14.109 15.227 1 91.31 306 LEU A C 1
ATOM 2386 O O . LEU A 1 306 ? 15.797 15.297 15.352 1 91.31 306 LEU A O 1
ATOM 2390 N N . LEU A 1 307 ? 15.094 13.398 16.219 1 90.19 307 LEU A N 1
ATOM 2391 C CA . LEU A 1 307 ? 14.906 13.93 17.562 1 90.19 307 LEU A CA 1
ATOM 2392 C C . LEU A 1 307 ? 16.234 14.406 18.141 1 90.19 307 LEU A C 1
ATOM 2394 O O . LEU A 1 307 ? 16.297 15.445 18.812 1 90.19 307 LEU A O 1
ATOM 2398 N N . ALA A 1 308 ? 17.266 13.617 17.922 1 89.81 308 ALA A N 1
ATOM 2399 C CA . ALA A 1 308 ? 18.594 14 18.391 1 89.81 308 ALA A CA 1
ATOM 2400 C C . ALA A 1 308 ? 19.031 15.32 17.766 1 89.81 308 ALA A C 1
ATOM 2402 O O . ALA A 1 308 ? 19.594 16.188 18.438 1 89.81 308 ALA A O 1
ATOM 2403 N N . GLN A 1 309 ? 18.766 15.453 16.453 1 86.94 309 GLN A N 1
ATOM 2404 C CA . GLN A 1 309 ? 19.094 16.703 15.766 1 86.94 309 GLN A CA 1
ATOM 2405 C C . GLN A 1 309 ? 18.297 17.875 16.344 1 86.94 309 GLN A C 1
ATOM 2407 O O . GLN A 1 309 ? 18.844 18.953 16.562 1 86.94 309 GLN A O 1
ATOM 2412 N N . MET A 1 310 ? 17.062 17.625 16.594 1 83.25 310 MET A N 1
ATOM 2413 C CA . MET A 1 310 ? 16.172 18.672 17.109 1 83.25 310 MET A CA 1
ATOM 2414 C C . MET A 1 310 ? 16.609 19.125 18.5 1 83.25 310 MET A C 1
ATOM 2416 O O . MET A 1 310 ? 16.422 20.281 18.859 1 83.25 310 MET A O 1
ATOM 2420 N N . ALA A 1 311 ? 17.156 18.234 19.203 1 83.25 311 ALA A N 1
ATOM 2421 C CA . ALA A 1 311 ? 17.609 18.516 20.562 1 83.25 311 ALA A CA 1
ATOM 2422 C C . ALA A 1 311 ? 18.969 19.188 20.547 1 83.25 311 ALA A C 1
ATOM 2424 O O . ALA A 1 311 ? 19.453 19.656 21.594 1 83.25 311 ALA A O 1
ATOM 2425 N N . GLY A 1 312 ? 19.5 19.375 19.422 1 79.94 312 GLY A N 1
ATOM 2426 C CA . GLY A 1 312 ? 20.812 20 19.312 1 79.94 312 GLY A CA 1
ATOM 2427 C C . GLY A 1 312 ? 21.953 19.047 19.609 1 79.94 312 GLY A C 1
ATOM 2428 O O . GLY A 1 312 ? 23.094 19.484 19.797 1 79.94 312 GLY A O 1
ATOM 2429 N N . ASP A 1 313 ? 21.656 17.828 19.859 1 65.94 313 ASP A N 1
ATOM 2430 C CA . ASP A 1 313 ? 22.672 16.828 20.141 1 65.94 313 ASP A CA 1
ATOM 2431 C C . ASP A 1 313 ? 23.391 16.422 18.859 1 65.94 313 ASP A C 1
ATOM 2433 O O . ASP A 1 313 ? 24.062 15.383 18.812 1 65.94 313 ASP A O 1
ATOM 2437 N N . HIS A 1 314 ? 23.297 17.469 17.891 1 60.53 314 HIS A N 1
ATOM 2438 C CA . HIS A 1 314 ? 23.766 17.094 16.562 1 60.53 314 HIS A CA 1
ATOM 2439 C C . HIS A 1 314 ? 25.281 16.938 16.516 1 60.53 314 HIS A C 1
ATOM 2441 O O . HIS A 1 314 ? 26.016 17.891 16.766 1 60.53 314 HIS A O 1
ATOM 2447 N N . GLN A 1 315 ? 25.719 15.773 16.828 1 59.41 315 GLN A N 1
ATOM 2448 C CA . GLN A 1 315 ? 27.094 15.469 16.516 1 59.41 315 GLN A CA 1
ATOM 2449 C C . GLN A 1 315 ? 27.312 15.406 15 1 59.41 315 GLN A C 1
ATOM 2451 O O . GLN A 1 315 ? 26.375 15.578 14.227 1 59.41 315 GLN A O 1
ATOM 2456 N N . ASP A 1 316 ? 28.484 14.945 14.516 1 60.47 316 ASP A N 1
ATOM 2457 C CA . ASP A 1 316 ? 29.016 14.625 13.195 1 60.47 316 ASP A CA 1
ATOM 2458 C C . ASP A 1 316 ? 28 13.828 12.375 1 60.47 316 ASP A C 1
ATOM 2460 O O . ASP A 1 316 ? 27.031 13.289 12.922 1 60.47 316 ASP A O 1
ATOM 2464 N N . ARG A 1 317 ? 28.125 13.969 11.156 1 73 317 ARG A N 1
ATOM 2465 C CA . ARG A 1 317 ? 27.406 13.133 10.195 1 73 317 ARG A CA 1
ATOM 2466 C C . ARG A 1 317 ? 27.375 11.68 10.656 1 73 317 ARG A C 1
ATOM 2468 O O . ARG A 1 317 ? 28.406 11.07 10.891 1 73 317 ARG A O 1
ATOM 2475 N N . ASN A 1 318 ? 26.031 11.203 11.016 1 81.12 318 ASN A N 1
ATOM 2476 C CA . ASN A 1 318 ? 25.875 9.812 11.414 1 81.12 318 ASN A CA 1
ATOM 2477 C C . ASN A 1 318 ? 25.266 8.969 10.297 1 81.12 318 ASN A C 1
ATOM 2479 O O . ASN A 1 318 ? 24.297 9.398 9.656 1 81.12 318 ASN A O 1
ATOM 2483 N N . VAL A 1 319 ? 26.062 8.016 9.969 1 85.81 319 VAL A N 1
ATOM 2484 C CA . VAL A 1 319 ? 25.547 7.031 9.023 1 85.81 319 VAL A CA 1
ATOM 2485 C C . VAL A 1 319 ? 25.281 5.711 9.742 1 85.81 319 VAL A C 1
ATOM 2487 O O . VAL A 1 319 ? 26.172 5.145 10.359 1 85.81 319 VAL A O 1
ATOM 2490 N N . ILE A 1 320 ? 24.031 5.285 9.766 1 90 320 ILE A N 1
ATOM 2491 C CA . ILE A 1 320 ? 23.656 4 10.336 1 90 320 ILE A CA 1
ATOM 2492 C C . ILE A 1 320 ? 23.375 3 9.219 1 90 320 ILE A C 1
ATOM 2494 O O . ILE A 1 320 ? 22.641 3.309 8.273 1 90 320 ILE A O 1
ATOM 2498 N N . GLU A 1 321 ? 24 1.937 9.234 1 93.19 321 GLU A N 1
ATOM 2499 C CA . GLU A 1 321 ? 23.75 0.833 8.305 1 93.19 321 GLU A CA 1
ATOM 2500 C C . GLU A 1 321 ? 23.188 -0.38 9.031 1 93.19 321 GLU A C 1
ATOM 2502 O O . GLU A 1 321 ? 23.781 -0.874 9.992 1 93.19 321 GLU A O 1
ATOM 2507 N N . LEU A 1 322 ? 22.016 -0.837 8.664 1 95.19 322 LEU A N 1
ATOM 2508 C CA . LEU A 1 322 ? 21.312 -1.913 9.344 1 95.19 322 LEU A CA 1
ATOM 2509 C C . LEU A 1 322 ? 21.422 -3.219 8.57 1 95.19 322 LEU A C 1
ATOM 2511 O O . LEU A 1 322 ? 21.5 -3.209 7.336 1 95.19 322 LEU A O 1
ATOM 2515 N N . PRO A 1 323 ? 21.391 -4.293 9.266 1 95.94 323 PRO A N 1
ATOM 2516 C CA . PRO A 1 323 ? 21.531 -5.598 8.609 1 95.94 323 PRO A CA 1
ATOM 2517 C C . PRO A 1 323 ? 20.234 -6.043 7.926 1 95.94 323 PRO A C 1
ATOM 2519 O O . PRO A 1 323 ? 19.156 -5.559 8.266 1 95.94 323 PRO A O 1
ATOM 2522 N N . VAL A 1 324 ? 20.406 -6.934 6.945 1 97.75 324 VAL A N 1
ATOM 2523 C CA . VAL A 1 324 ? 19.281 -7.543 6.23 1 97.75 324 VAL A CA 1
ATOM 2524 C C . VAL A 1 324 ? 19.312 -9.055 6.414 1 97.75 324 VAL A C 1
ATOM 2526 O O . VAL A 1 324 ? 20.297 -9.609 6.926 1 97.75 324 VAL A O 1
ATOM 2529 N N . LYS A 1 325 ? 18.203 -9.68 6.094 1 98.19 325 LYS A N 1
ATOM 2530 C CA . LYS A 1 325 ? 18.125 -11.133 6.18 1 98.19 325 LYS A CA 1
ATOM 2531 C C . LYS A 1 325 ? 17.453 -11.711 4.941 1 98.19 325 LYS A C 1
ATOM 2533 O O . LYS A 1 325 ? 16.469 -11.156 4.438 1 98.19 325 LYS A O 1
ATOM 2538 N N . LEU A 1 326 ? 18.016 -12.82 4.484 1 98.81 326 LEU A N 1
ATOM 2539 C CA . LEU A 1 326 ? 17.328 -13.578 3.438 1 98.81 326 LEU A CA 1
ATOM 2540 C C . LEU A 1 326 ? 16.25 -14.461 4.027 1 98.81 326 LEU A C 1
ATOM 2542 O O . LEU A 1 326 ? 16.5 -15.242 4.945 1 98.81 326 LEU A O 1
ATOM 2546 N N . ILE A 1 327 ? 15.031 -14.312 3.592 1 98.81 327 ILE A N 1
ATOM 2547 C CA . ILE A 1 327 ? 13.898 -15.141 3.99 1 98.81 327 ILE A CA 1
ATOM 2548 C C . ILE A 1 327 ? 13.578 -16.141 2.883 1 98.81 327 ILE A C 1
ATOM 2550 O O . ILE A 1 327 ? 13.078 -15.766 1.821 1 98.81 327 ILE A O 1
ATOM 2554 N N . GLU A 1 328 ? 13.875 -17.312 3.145 1 98.69 328 GLU A N 1
ATOM 2555 C CA . GLU A 1 328 ? 13.625 -18.375 2.166 1 98.69 328 GLU A CA 1
ATOM 2556 C C . GLU A 1 328 ? 12.188 -18.875 2.238 1 98.69 328 GLU A C 1
ATOM 2558 O O . GLU A 1 328 ? 11.688 -19.188 3.32 1 98.69 328 GLU A O 1
ATOM 2563 N N . ARG A 1 329 ? 11.531 -18.891 1.054 1 98.25 329 ARG A N 1
ATOM 2564 C CA . ARG A 1 329 ? 10.195 -19.453 0.937 1 98.25 329 ARG A CA 1
ATOM 2565 C C . ARG A 1 329 ? 10.125 -20.438 -0.233 1 98.25 329 ARG A C 1
ATOM 2567 O O . ARG A 1 329 ? 11.086 -21.156 -0.515 1 98.25 329 ARG A O 1
ATOM 2574 N N . GLY A 1 330 ? 8.992 -20.5 -0.909 1 98.25 330 GLY A N 1
ATOM 2575 C CA . GLY A 1 330 ? 8.781 -21.594 -1.833 1 98.25 330 GLY A CA 1
ATOM 2576 C C . GLY A 1 330 ? 9.188 -21.266 -3.258 1 98.25 330 GLY A C 1
ATOM 2577 O O . GLY A 1 330 ? 9.133 -22.141 -4.137 1 98.25 330 GLY A O 1
ATOM 2578 N N . SER A 1 331 ? 9.742 -20.062 -3.496 1 98.75 331 SER A N 1
ATOM 2579 C CA . SER A 1 331 ? 9.945 -19.625 -4.875 1 98.75 331 SER A CA 1
ATOM 2580 C C . SER A 1 331 ? 11.344 -20 -5.371 1 98.75 331 SER A C 1
ATOM 2582 O O . SER A 1 331 ? 11.727 -19.641 -6.484 1 98.75 331 SER A O 1
ATOM 2584 N N . THR A 1 332 ? 12.141 -20.672 -4.555 1 98.69 332 THR A N 1
ATOM 2585 C CA . THR A 1 332 ? 13.461 -21.109 -4.992 1 98.69 332 THR A CA 1
ATOM 2586 C C . THR A 1 332 ? 13.641 -22.609 -4.738 1 98.69 332 THR A C 1
ATOM 2588 O O . THR A 1 332 ? 12.992 -23.188 -3.863 1 98.69 332 THR A O 1
ATOM 2591 N N . LYS A 1 333 ? 14.43 -23.219 -5.562 1 95.44 333 LYS A N 1
ATOM 2592 C CA . LYS A 1 333 ? 14.758 -24.625 -5.414 1 95.44 333 LYS A CA 1
ATOM 2593 C C . LYS A 1 333 ? 16.141 -24.938 -5.992 1 95.44 333 LYS A C 1
ATOM 2595 O O . LYS A 1 333 ? 16.672 -24.156 -6.773 1 95.44 333 LYS A O 1
ATOM 2600 N N . ARG A 1 334 ? 16.641 -26.062 -5.574 1 93.56 334 ARG A N 1
ATOM 2601 C CA . ARG A 1 334 ? 17.891 -26.562 -6.148 1 93.56 334 ARG A CA 1
ATOM 2602 C C . ARG A 1 334 ? 17.656 -27.188 -7.516 1 93.56 334 ARG A C 1
ATOM 2604 O O . ARG A 1 334 ? 16.641 -27.875 -7.719 1 93.56 334 ARG A O 1
ATOM 2611 N N . ILE A 1 335 ? 18.562 -26.922 -8.414 1 92.06 335 ILE A N 1
ATOM 2612 C CA . ILE A 1 335 ? 18.469 -27.578 -9.719 1 92.06 335 ILE A CA 1
ATOM 2613 C C . ILE A 1 335 ? 19.578 -28.625 -9.852 1 92.06 335 ILE A C 1
ATOM 2615 O O . ILE A 1 335 ? 20.641 -28.469 -9.266 1 92.06 335 ILE A O 1
ATOM 2619 N N . MET B 1 1 ? 25.078 42.469 9.102 1 32.47 1 MET B N 1
ATOM 2620 C CA . MET B 1 1 ? 24 41.5 8.992 1 32.47 1 MET B CA 1
ATOM 2621 C C . MET B 1 1 ? 23.219 41.688 7.699 1 32.47 1 MET B C 1
ATOM 2623 O O . MET B 1 1 ? 22.766 42.812 7.414 1 32.47 1 MET B O 1
ATOM 2627 N N . LYS B 1 2 ? 23.328 40.938 6.75 1 49.47 2 LYS B N 1
ATOM 2628 C CA . LYS B 1 2 ? 22.688 41.281 5.48 1 49.47 2 LYS B CA 1
ATOM 2629 C C . LYS B 1 2 ? 21.188 41.438 5.648 1 49.47 2 LYS B C 1
ATOM 2631 O O . LYS B 1 2 ? 20.547 40.625 6.309 1 49.47 2 LYS B O 1
ATOM 2636 N N . LYS B 1 3 ? 20.594 42.531 5.465 1 56.41 3 LYS B N 1
ATOM 2637 C CA . LYS B 1 3 ? 19.172 42.844 5.566 1 56.41 3 LYS B CA 1
ATOM 2638 C C . LYS B 1 3 ? 18.328 41.812 4.801 1 56.41 3 LYS B C 1
ATOM 2640 O O . LYS B 1 3 ? 18.609 41.531 3.633 1 56.41 3 LYS B O 1
ATOM 2645 N N . LYS B 1 4 ? 17.578 40.938 5.422 1 61.03 4 LYS B N 1
ATOM 2646 C CA . LYS B 1 4 ? 16.703 39.938 4.801 1 61.03 4 LYS B CA 1
ATOM 2647 C C . LYS B 1 4 ? 15.719 40.625 3.84 1 61.03 4 LYS B C 1
ATOM 2649 O O . LYS B 1 4 ? 15.109 41.625 4.18 1 61.03 4 LYS B O 1
ATOM 2654 N N . ILE B 1 5 ? 15.688 40.188 2.555 1 72.88 5 ILE B N 1
ATOM 2655 C CA . ILE B 1 5 ? 14.797 40.75 1.537 1 72.88 5 ILE B CA 1
ATOM 2656 C C . ILE B 1 5 ? 13.344 40.531 1.967 1 72.88 5 ILE B C 1
ATOM 2658 O O . ILE B 1 5 ? 12.953 39.438 2.357 1 72.88 5 ILE B O 1
ATOM 2662 N N . SER B 1 6 ? 12.617 41.594 2.189 1 74.44 6 SER B N 1
ATOM 2663 C CA . SER B 1 6 ? 11.219 41.562 2.609 1 74.44 6 SER B CA 1
ATOM 2664 C C . SER B 1 6 ? 10.289 41.875 1.443 1 74.44 6 SER B C 1
ATOM 2666 O O . SER B 1 6 ? 10.75 42.219 0.355 1 74.44 6 SER B O 1
ATOM 2668 N N . ILE B 1 7 ? 9.039 41.594 1.781 1 79.94 7 ILE B N 1
ATOM 2669 C CA . ILE B 1 7 ? 8.039 41.938 0.767 1 79.94 7 ILE B CA 1
ATOM 2670 C C . ILE B 1 7 ? 8.109 43.406 0.433 1 79.94 7 ILE B C 1
ATOM 2672 O O . ILE B 1 7 ? 7.809 43.812 -0.692 1 79.94 7 ILE B O 1
ATOM 2676 N N . THR B 1 8 ? 8.617 44.188 1.396 1 83.31 8 THR B N 1
ATOM 2677 C CA . THR B 1 8 ? 8.773 45.625 1.18 1 83.31 8 THR B CA 1
ATOM 2678 C C . THR B 1 8 ? 9.844 45.875 0.133 1 83.31 8 THR B C 1
ATOM 2680 O O . THR B 1 8 ? 9.719 46.812 -0.663 1 83.31 8 THR B O 1
ATOM 2683 N N . ASP B 1 9 ? 10.773 45.062 0.106 1 86.19 9 ASP B N 1
ATOM 2684 C CA . ASP B 1 9 ? 11.836 45.188 -0.885 1 86.19 9 ASP B CA 1
ATOM 2685 C C . ASP B 1 9 ? 11.328 44.875 -2.285 1 86.19 9 ASP B C 1
ATOM 2687 O O . ASP B 1 9 ? 11.688 45.531 -3.258 1 86.19 9 ASP B O 1
ATOM 2691 N N .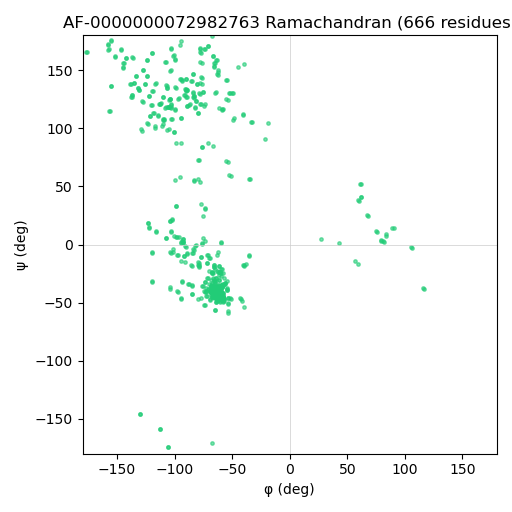 VAL B 1 10 ? 10.508 43.875 -2.338 1 87 10 VAL B N 1
ATOM 2692 C CA . VAL B 1 10 ? 9.898 43.531 -3.615 1 87 10 VAL B CA 1
ATOM 2693 C C . VAL B 1 10 ? 9 44.656 -4.102 1 87 10 VAL B C 1
ATOM 2695 O O . VAL B 1 10 ? 9.016 45 -5.285 1 87 10 VAL B O 1
ATOM 2698 N N . ALA B 1 11 ? 8.328 45.156 -3.199 1 89.25 11 ALA B N 1
ATOM 2699 C CA . ALA B 1 11 ? 7.461 46.281 -3.527 1 89.25 11 ALA B CA 1
ATOM 2700 C C . ALA B 1 11 ? 8.273 47.469 -4.059 1 89.25 11 ALA B C 1
ATOM 2702 O O . ALA B 1 11 ? 7.902 48.094 -5.062 1 89.25 11 ALA B O 1
ATOM 2703 N N . LYS B 1 12 ? 9.289 47.719 -3.443 1 89.75 12 LYS B N 1
ATOM 2704 C CA . LYS B 1 12 ? 10.164 48.812 -3.857 1 89.75 12 LYS B CA 1
ATOM 2705 C C . LYS B 1 12 ? 10.727 48.562 -5.254 1 89.75 12 LYS B C 1
ATOM 2707 O O . LYS B 1 12 ? 10.766 49.469 -6.086 1 89.75 12 LYS B O 1
ATOM 2712 N N . GLU B 1 13 ? 11.062 47.375 -5.418 1 89.31 13 GLU B N 1
ATOM 2713 C CA . GLU B 1 13 ? 11.672 47 -6.695 1 89.31 13 GLU B CA 1
ATOM 2714 C C . GLU B 1 13 ? 10.648 47.094 -7.828 1 89.31 13 GLU B C 1
ATOM 2716 O O . GLU B 1 13 ? 11 47.438 -8.953 1 89.31 13 GLU B O 1
ATOM 2721 N N . THR B 1 14 ? 9.438 46.688 -7.598 1 89 14 THR B N 1
ATOM 2722 C CA . THR B 1 14 ? 8.406 46.625 -8.625 1 89 14 THR B CA 1
ATOM 2723 C C . THR B 1 14 ? 7.711 47.969 -8.781 1 89 14 THR B C 1
ATOM 2725 O O . THR B 1 14 ? 7.047 48.219 -9.789 1 89 14 THR B O 1
ATOM 2728 N N . GLY B 1 15 ? 7.859 48.844 -7.738 1 90.38 15 GLY B N 1
ATOM 2729 C CA . GLY B 1 15 ? 7.133 50.094 -7.723 1 90.38 15 GLY B CA 1
ATOM 2730 C C . GLY B 1 15 ? 5.668 49.938 -7.359 1 90.38 15 GLY B C 1
ATOM 2731 O O . GLY B 1 15 ? 4.867 50.875 -7.574 1 90.38 15 GLY B O 1
ATOM 2732 N N . LEU B 1 16 ? 5.344 48.781 -6.922 1 88.19 16 LEU B N 1
ATOM 2733 C CA . LEU B 1 16 ? 3.977 48.469 -6.512 1 88.19 16 LEU B CA 1
ATOM 2734 C C . LEU B 1 16 ? 3.84 48.531 -4.996 1 88.19 16 LEU B C 1
ATOM 2736 O O . LEU B 1 16 ? 4.84 48.531 -4.273 1 88.19 16 LEU B O 1
ATOM 2740 N N . SER B 1 17 ? 2.639 48.688 -4.516 1 84.06 17 SER B N 1
ATOM 2741 C CA . SER B 1 17 ? 2.404 48.656 -3.078 1 84.06 17 SER B CA 1
ATOM 2742 C C . SER B 1 17 ? 2.695 47.281 -2.49 1 84.06 17 SER B C 1
ATOM 2744 O O . SER B 1 17 ? 2.617 46.281 -3.193 1 84.06 17 SER B O 1
ATOM 2746 N N . VAL B 1 18 ? 3.004 47.219 -1.19 1 84.12 18 VAL B N 1
ATOM 2747 C CA . VAL B 1 18 ? 3.227 45.969 -0.483 1 84.12 18 VAL B CA 1
ATOM 2748 C C . VAL B 1 18 ? 1.98 45.062 -0.584 1 84.12 18 VAL B C 1
ATOM 2750 O O . VAL B 1 18 ? 2.082 43.875 -0.772 1 84.12 18 VAL B O 1
ATOM 2753 N N . THR B 1 19 ? 0.817 45.75 -0.587 1 78.5 19 THR B N 1
ATOM 2754 C CA . THR B 1 19 ? -0.454 45.062 -0.67 1 78.5 19 THR B CA 1
ATOM 2755 C C . THR B 1 19 ? -0.611 44.375 -2.031 1 78.5 19 THR B C 1
ATOM 2757 O O . THR B 1 19 ? -1.019 43.219 -2.115 1 78.5 19 THR B O 1
ATOM 2760 N N . THR B 1 20 ? -0.231 45.094 -3.061 1 81.25 20 THR B N 1
ATOM 2761 C CA . THR B 1 20 ? -0.324 44.562 -4.418 1 81.25 20 THR B CA 1
ATOM 2762 C C . THR B 1 20 ? 0.628 43.375 -4.613 1 81.25 20 THR B C 1
ATOM 2764 O O . THR B 1 20 ? 0.234 42.344 -5.137 1 81.25 20 THR B O 1
ATOM 2767 N N . VAL B 1 21 ? 1.838 43.531 -4.109 1 83.56 21 VAL B N 1
ATOM 2768 C CA . VAL B 1 21 ? 2.844 42.469 -4.227 1 83.56 21 VAL B CA 1
ATOM 2769 C C . VAL B 1 21 ? 2.404 41.25 -3.436 1 83.56 21 VAL B C 1
ATOM 2771 O O . VAL B 1 21 ? 2.5 40.125 -3.926 1 83.56 21 VAL B O 1
ATOM 2774 N N . SER B 1 22 ? 1.885 41.469 -2.328 1 77.19 22 SER B N 1
ATOM 2775 C CA . SER B 1 22 ? 1.4 40.375 -1.476 1 77.19 22 SER B CA 1
ATOM 2776 C C . SER B 1 22 ? 0.28 39.594 -2.154 1 77.19 22 SER B C 1
ATOM 2778 O O . SER B 1 22 ? 0.287 38.375 -2.156 1 77.19 22 SER B O 1
ATOM 2780 N N . GLN B 1 23 ? -0.566 40.344 -2.73 1 74.69 23 GLN B N 1
ATOM 2781 C CA . GLN B 1 23 ? -1.705 39.688 -3.391 1 74.69 23 GLN B CA 1
ATOM 2782 C C . GLN B 1 23 ? -1.259 38.875 -4.602 1 74.69 23 GLN B C 1
ATOM 2784 O O . GLN B 1 23 ? -1.737 37.781 -4.82 1 74.69 23 GLN B O 1
ATOM 2789 N N . ILE B 1 24 ? -0.38 39.375 -5.328 1 77.31 24 ILE B N 1
ATOM 2790 C CA . ILE B 1 24 ? 0.123 38.719 -6.516 1 77.31 24 ILE B CA 1
ATOM 2791 C C . ILE B 1 24 ? 0.89 37.438 -6.109 1 77.31 24 ILE B C 1
ATOM 2793 O O . ILE B 1 24 ? 0.706 36.375 -6.699 1 77.31 24 ILE B O 1
ATOM 2797 N N . LEU B 1 25 ? 1.576 37.562 -5.066 1 73.5 25 LEU B N 1
ATOM 2798 C CA . LEU B 1 25 ? 2.426 36.469 -4.648 1 73.5 25 LEU B CA 1
ATOM 2799 C C . LEU B 1 25 ? 1.605 35.375 -3.947 1 73.5 25 LEU B C 1
ATOM 2801 O O . LEU B 1 25 ? 1.995 34.219 -3.93 1 73.5 25 LEU B O 1
ATOM 2805 N N . ASN B 1 26 ? 0.434 35.844 -3.518 1 64.56 26 ASN B N 1
ATOM 2806 C CA . ASN B 1 26 ? -0.413 34.906 -2.783 1 64.56 26 ASN B CA 1
ATOM 2807 C C . ASN B 1 26 ? -1.542 34.375 -3.658 1 64.56 26 ASN B C 1
ATOM 2809 O O . ASN B 1 26 ? -2.562 33.906 -3.145 1 64.56 26 ASN B O 1
ATOM 2813 N N . GLY B 1 27 ? -1.362 34.438 -4.875 1 61.72 27 GLY B N 1
ATOM 2814 C CA . GLY B 1 27 ? -2.244 33.781 -5.84 1 61.72 27 GLY B CA 1
ATOM 2815 C C . GLY B 1 27 ? -3.49 34.594 -6.137 1 61.72 27 GLY B C 1
ATOM 2816 O O . GLY B 1 27 ? -4.414 34.125 -6.793 1 61.72 27 GLY B O 1
ATOM 2817 N N . LYS B 1 28 ? -3.582 35.656 -5.598 1 60.03 28 LYS B N 1
ATOM 2818 C CA . LYS B 1 28 ? -4.711 36.531 -5.883 1 60.03 28 LYS B CA 1
ATOM 2819 C C . LYS B 1 28 ? -4.328 37.625 -6.906 1 60.03 28 LYS B C 1
ATOM 2821 O O . LYS B 1 28 ? -4.777 38.75 -6.816 1 60.03 28 LYS B O 1
ATOM 2826 N N . GLY B 1 29 ? -3.475 37.25 -7.77 1 68 29 GLY B N 1
ATOM 2827 C CA . GLY B 1 29 ? -2.898 38.188 -8.711 1 68 29 GLY B CA 1
ATOM 2828 C C . GLY B 1 29 ? -3.764 38.406 -9.938 1 68 29 GLY B C 1
ATOM 2829 O O . GLY B 1 29 ? -3.467 39.281 -10.766 1 68 29 GLY B O 1
ATOM 2830 N N . GLU B 1 30 ? -4.816 37.594 -10.008 1 74 30 GLU B N 1
ATOM 2831 C CA . GLU B 1 30 ? -5.605 37.625 -11.242 1 74 30 GLU B CA 1
ATOM 2832 C C . GLU B 1 30 ? -6.246 38.969 -11.461 1 74 30 GLU B C 1
ATOM 2834 O O . GLU B 1 30 ? -6.5 39.375 -12.594 1 74 30 GLU B O 1
ATOM 2839 N N . ARG B 1 31 ? -6.402 39.656 -10.5 1 79.44 31 ARG B N 1
ATOM 2840 C CA . ARG B 1 31 ? -7.07 40.969 -10.602 1 79.44 31 ARG B CA 1
ATOM 2841 C C . ARG B 1 31 ? -6.09 42.031 -11.039 1 79.44 31 ARG B C 1
ATOM 2843 O O . ARG B 1 31 ? -6.492 43.188 -11.312 1 79.44 31 ARG B O 1
ATOM 2850 N N . PHE B 1 32 ? -4.918 41.719 -11.164 1 82.5 32 PHE B N 1
ATOM 2851 C CA . PHE B 1 32 ? -3.896 42.688 -11.555 1 82.5 32 PHE B CA 1
ATOM 2852 C C . PHE B 1 32 ? -3.436 42.438 -12.992 1 82.5 32 PHE B C 1
ATOM 2854 O O . PHE B 1 32 ? -3.639 41.344 -13.523 1 82.5 32 PHE B O 1
ATOM 2861 N N . SER B 1 33 ? -2.889 43.438 -13.656 1 83.56 33 SER B N 1
ATOM 2862 C CA . SER B 1 33 ? -2.451 43.344 -15.047 1 83.56 33 SER B CA 1
ATOM 2863 C C . SER B 1 33 ? -1.339 42.312 -15.195 1 83.56 33 SER B C 1
ATOM 2865 O O . SER B 1 33 ? -0.592 42.062 -14.25 1 83.56 33 SER B O 1
ATOM 2867 N N . GLU B 1 34 ? -1.33 41.719 -16.312 1 84.12 34 GLU B N 1
ATOM 2868 C CA . GLU B 1 34 ? -0.276 40.75 -16.625 1 84.12 34 GLU B CA 1
ATOM 2869 C C . GLU B 1 34 ? 1.106 41.375 -16.438 1 84.12 34 GLU B C 1
ATOM 2871 O O . GLU B 1 34 ? 2.039 40.688 -15.992 1 84.12 34 GLU B O 1
ATOM 2876 N N . LYS B 1 35 ? 1.189 42.562 -16.812 1 85.81 35 LYS B N 1
ATOM 2877 C CA . LYS B 1 35 ? 2.455 43.281 -16.688 1 85.81 35 LYS B CA 1
ATOM 2878 C C . LYS B 1 35 ? 2.893 43.375 -15.234 1 85.81 35 LYS B C 1
ATOM 2880 O O . LYS B 1 35 ? 4.059 43.156 -14.914 1 85.81 35 LYS B O 1
ATOM 2885 N N . SER B 1 36 ? 1.967 43.656 -14.367 1 86.75 36 SER B N 1
ATOM 2886 C CA . SER B 1 36 ? 2.254 43.781 -12.938 1 86.75 36 SER B CA 1
ATOM 2887 C C . SER B 1 36 ? 2.635 42.406 -12.344 1 86.75 36 SER B C 1
ATOM 2889 O O . SER B 1 36 ? 3.578 42.312 -11.555 1 86.75 36 SER B O 1
ATOM 2891 N N . ARG B 1 37 ? 1.985 41.438 -12.727 1 84.56 37 ARG B N 1
ATOM 2892 C CA . ARG B 1 37 ? 2.254 40.094 -12.234 1 84.56 37 ARG B CA 1
ATOM 2893 C C . ARG B 1 37 ? 3.65 39.625 -12.641 1 84.56 37 ARG B C 1
ATOM 2895 O O . ARG B 1 37 ? 4.398 39.094 -11.812 1 84.56 37 ARG B O 1
ATOM 2902 N N . LYS B 1 38 ? 3.924 39.844 -13.812 1 84.75 38 LYS B N 1
ATOM 2903 C CA . LYS B 1 38 ? 5.234 39.469 -14.32 1 84.75 38 LYS B CA 1
ATOM 2904 C C . LYS B 1 38 ? 6.348 40.25 -13.617 1 84.75 38 LYS B C 1
ATOM 2906 O O . LYS B 1 38 ? 7.402 39.688 -13.312 1 84.75 38 LYS B O 1
ATOM 2911 N N . ARG B 1 39 ? 6.109 41.5 -13.422 1 87 39 ARG B N 1
ATOM 2912 C CA . ARG B 1 39 ? 7.082 42.344 -12.742 1 87 39 ARG B CA 1
ATOM 2913 C C . ARG B 1 39 ? 7.348 41.844 -11.32 1 87 39 ARG B C 1
ATOM 2915 O O . ARG B 1 39 ? 8.492 41.812 -10.875 1 87 39 ARG B O 1
ATOM 2922 N N . VAL B 1 40 ? 6.297 41.469 -10.648 1 86.12 40 VAL B N 1
ATOM 2923 C CA . VAL B 1 40 ? 6.414 40.969 -9.281 1 86.12 40 VAL B CA 1
ATOM 2924 C C . VAL B 1 40 ? 7.172 39.656 -9.258 1 86.12 40 VAL B C 1
ATOM 2926 O O . VAL B 1 40 ? 8.078 39.469 -8.445 1 86.12 40 VAL B O 1
ATOM 2929 N N . LEU B 1 41 ? 6.82 38.781 -10.148 1 81.25 41 LEU B N 1
ATOM 2930 C CA . LEU B 1 41 ? 7.473 37.5 -10.203 1 81.25 41 LEU B CA 1
ATOM 2931 C C . LEU B 1 41 ? 8.938 37.625 -10.602 1 81.25 41 LEU B C 1
ATOM 2933 O O . LEU B 1 41 ? 9.805 36.938 -10.062 1 81.25 41 LEU B O 1
ATOM 2937 N N . ALA B 1 42 ? 9.211 38.562 -11.492 1 82.06 42 ALA B N 1
ATOM 2938 C CA . ALA B 1 42 ? 10.586 38.844 -11.898 1 82.06 42 ALA B CA 1
ATOM 2939 C C . ALA B 1 42 ? 11.391 39.438 -10.742 1 82.06 42 ALA B C 1
ATOM 2941 O O . ALA B 1 42 ? 12.547 39.031 -10.523 1 82.06 42 ALA B O 1
ATOM 2942 N N . ALA B 1 43 ? 10.828 40.344 -10 1 85.44 43 ALA B N 1
ATOM 2943 C CA . ALA B 1 43 ? 11.492 40.938 -8.852 1 85.44 43 ALA B CA 1
ATOM 2944 C C . ALA B 1 43 ? 11.727 39.906 -7.75 1 85.44 43 ALA B C 1
ATOM 2946 O O . ALA B 1 43 ? 12.781 39.906 -7.113 1 85.44 43 ALA B O 1
ATOM 2947 N N . LYS B 1 44 ? 10.633 39.125 -7.543 1 77.81 44 LYS B N 1
ATOM 2948 C CA . LYS B 1 44 ? 10.781 38.031 -6.59 1 77.81 44 LYS B CA 1
ATOM 2949 C C . LYS B 1 44 ? 12 37.188 -6.914 1 77.81 44 LYS B C 1
ATOM 2951 O O . LYS B 1 44 ? 12.805 36.875 -6.031 1 77.81 44 LYS B O 1
ATOM 2956 N N . LYS B 1 45 ? 12.156 36.844 -8.117 1 77.19 45 LYS B N 1
ATOM 2957 C CA . LYS B 1 45 ? 13.266 36.031 -8.594 1 77.19 45 LYS B CA 1
ATOM 2958 C C . LYS B 1 45 ? 14.594 36.781 -8.492 1 77.19 45 LYS B C 1
ATOM 2960 O O . LYS B 1 45 ? 15.594 36.219 -8.023 1 77.19 45 LYS B O 1
ATOM 2965 N N . ALA B 1 46 ? 14.602 38 -8.859 1 79.94 46 ALA B N 1
ATOM 2966 C CA . ALA B 1 46 ? 15.812 38.844 -8.898 1 79.94 46 ALA B CA 1
ATOM 2967 C C . ALA B 1 46 ? 16.328 39.094 -7.492 1 79.94 46 ALA B C 1
ATOM 2969 O O . ALA B 1 46 ? 17.547 39.094 -7.258 1 79.94 46 ALA B O 1
ATOM 2970 N N . LEU B 1 47 ? 15.352 39.281 -6.547 1 79.5 47 LEU B N 1
ATOM 2971 C CA . LEU B 1 47 ? 15.734 39.625 -5.184 1 79.5 47 LEU B CA 1
ATOM 2972 C C . LEU B 1 47 ? 15.891 38.375 -4.324 1 79.5 47 LEU B C 1
ATOM 2974 O O . LEU B 1 47 ? 16.391 38.438 -3.203 1 79.5 47 LEU B O 1
ATOM 2978 N N . GLY B 1 48 ? 15.438 37.344 -4.969 1 70.06 48 GLY B N 1
ATOM 2979 C CA . GLY B 1 48 ? 15.43 36.125 -4.211 1 70.06 48 GLY B CA 1
ATOM 2980 C C . GLY B 1 48 ? 14.445 36.125 -3.061 1 70.06 48 GLY B C 1
ATOM 2981 O O . GLY B 1 48 ? 14.711 35.562 -1.997 1 70.06 48 GLY B O 1
ATOM 2982 N N . TYR B 1 49 ? 13.445 37 -3.299 1 64.75 49 TYR B N 1
ATOM 2983 C CA . TYR B 1 49 ? 12.445 37.094 -2.248 1 64.75 49 TYR B CA 1
ATOM 2984 C C . TYR B 1 49 ? 11.539 35.875 -2.225 1 64.75 49 TYR B C 1
ATOM 2986 O O . TYR B 1 49 ? 11 35.469 -3.26 1 64.75 49 TYR B O 1
ATOM 2994 N N . GLU B 1 50 ? 11.594 35.344 -1.229 1 58.16 50 GLU B N 1
ATOM 2995 C CA . GLU B 1 50 ? 10.586 34.312 -0.947 1 58.16 50 GLU B CA 1
ATOM 2996 C C . GLU B 1 50 ? 9.633 34.781 0.155 1 58.16 50 GLU B C 1
ATOM 2998 O O . GLU B 1 50 ? 10.07 35.188 1.223 1 58.16 50 GLU B O 1
ATOM 3003 N N . PRO B 1 51 ? 8.398 35.219 -0.338 1 50.88 51 PRO B N 1
ATOM 3004 C CA . PRO B 1 51 ? 7.473 35.625 0.722 1 50.88 51 PRO B CA 1
ATOM 3005 C C . PRO B 1 51 ? 7.656 34.812 2.008 1 50.88 51 PRO B C 1
ATOM 3007 O O . PRO B 1 51 ? 7.836 33.594 1.957 1 50.88 51 PRO B O 1
ATOM 3010 N N . ASP B 1 52 ? 8.273 35.625 2.885 1 44.66 52 ASP B N 1
ATOM 3011 C CA . ASP B 1 52 ? 8.375 34.938 4.176 1 44.66 52 ASP B CA 1
ATOM 3012 C C . ASP B 1 52 ? 7 34.469 4.664 1 44.66 52 ASP B C 1
ATOM 3014 O O . ASP B 1 52 ? 6.211 35.281 5.164 1 44.66 52 ASP B O 1
ATOM 3018 N N . PHE B 1 53 ? 6.547 33.531 4.039 1 39.47 53 PHE B N 1
ATOM 3019 C CA . PHE B 1 53 ? 5.281 33 4.535 1 39.47 53 PHE B CA 1
ATOM 3020 C C . PHE B 1 53 ? 5.262 32.969 6.059 1 39.47 53 PHE B C 1
ATOM 3022 O O . PHE B 1 53 ? 4.195 33.062 6.672 1 39.47 53 PHE B O 1
ATOM 3029 N N . PHE B 1 54 ? 6.488 33.062 6.664 1 36.09 54 PHE B N 1
ATOM 3030 C CA . PHE B 1 54 ? 6.645 33.156 8.117 1 36.09 54 PHE B CA 1
ATOM 3031 C C . PHE B 1 54 ? 6.254 34.531 8.633 1 36.09 54 PHE B C 1
ATOM 3033 O O . PHE B 1 54 ? 5.629 34.656 9.688 1 36.09 54 PHE B O 1
ATOM 3040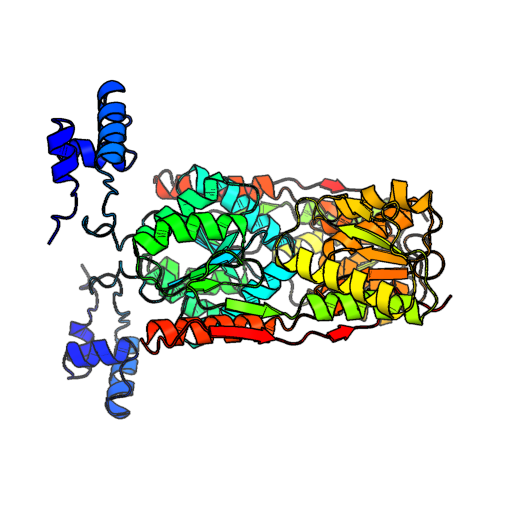 N N . ALA B 1 55 ? 6.723 35.562 8.156 1 37.91 55 ALA B N 1
ATOM 3041 C CA . ALA B 1 55 ? 6.605 36.938 8.648 1 37.91 55 ALA B CA 1
ATOM 3042 C C . ALA B 1 55 ? 5.176 37.438 8.508 1 37.91 55 ALA B C 1
ATOM 3044 O O . ALA B 1 55 ? 4.793 38.438 9.156 1 37.91 55 ALA B O 1
ATOM 3045 N N . ARG B 1 56 ? 4.477 37.094 7.492 1 37.47 56 ARG B N 1
ATOM 3046 C CA . ARG B 1 56 ? 3.143 37.656 7.371 1 37.47 56 ARG B CA 1
ATOM 3047 C C . ARG B 1 56 ? 2.174 37.031 8.352 1 37.47 56 ARG B C 1
ATOM 3049 O O . ARG B 1 56 ? 0.96 37.188 8.25 1 37.47 56 ARG B O 1
ATOM 3056 N N . GLY B 1 57 ? 2.689 36.625 9.516 1 34.81 57 GLY B N 1
ATOM 3057 C CA . GLY B 1 57 ? 1.75 36.062 10.469 1 34.81 57 GLY B CA 1
ATOM 3058 C C . GLY B 1 57 ? 1.008 34.844 9.93 1 34.81 57 GLY B C 1
ATOM 3059 O O . GLY B 1 57 ? 0.067 34.375 10.555 1 34.81 57 GLY B O 1
ATOM 3060 N N . LEU B 1 58 ? 1.088 34.75 8.641 1 33.72 58 LEU B N 1
ATOM 3061 C CA . LEU B 1 58 ? 0.498 33.625 7.906 1 33.72 58 LEU B CA 1
ATOM 3062 C C . LEU B 1 58 ? 1.272 32.344 8.156 1 33.72 58 LEU B C 1
ATOM 3064 O O . LEU B 1 58 ? 1.074 31.344 7.457 1 33.72 58 LEU B O 1
ATOM 3068 N N . VAL B 1 59 ? 2.285 32.312 8.711 1 36.16 59 VAL B N 1
ATOM 3069 C CA . VAL B 1 59 ? 3.115 31.188 9.164 1 36.16 59 VAL B CA 1
ATOM 3070 C C . VAL B 1 59 ? 2.236 30.094 9.766 1 36.16 59 VAL B C 1
ATOM 3072 O O . VAL B 1 59 ? 2.518 28.906 9.609 1 36.16 59 VAL B O 1
ATOM 3075 N N . GLY B 1 60 ? 1.369 30.359 10.609 1 38.22 60 GLY B N 1
ATOM 3076 C CA . GLY B 1 60 ? 0.515 29.484 11.383 1 38.22 60 GLY B CA 1
ATOM 3077 C C . GLY B 1 60 ? -0.645 28.922 10.586 1 38.22 60 GLY B C 1
ATOM 3078 O O . GLY B 1 60 ? -1.281 27.953 11 1 38.22 60 GLY B O 1
ATOM 3079 N N . LYS B 1 61 ? -1.307 29.703 9.875 1 42.25 61 LYS B N 1
ATOM 3080 C CA . LYS B 1 61 ? -2.555 29.25 9.266 1 42.25 61 LYS B CA 1
ATOM 3081 C C . LYS B 1 61 ? -2.285 28.375 8.039 1 42.25 61 LYS B C 1
ATOM 3083 O O . LYS B 1 61 ? -2.004 28.891 6.957 1 42.25 61 LYS B O 1
ATOM 3088 N N . ARG B 1 62 ? -1.562 27.406 8.109 1 48.62 62 ARG B N 1
ATOM 3089 C CA . ARG B 1 62 ? -1.574 26.469 6.996 1 48.62 62 ARG B CA 1
ATOM 3090 C C . ARG B 1 62 ? -2.969 26.344 6.391 1 48.62 62 ARG B C 1
ATOM 3092 O O . ARG B 1 62 ? -3.787 25.547 6.848 1 48.62 62 ARG B O 1
ATOM 3099 N N . GLY B 1 63 ? -3.514 27.484 5.977 1 56.47 63 GLY B N 1
ATOM 3100 C CA . GLY B 1 63 ? -4.898 27.625 5.555 1 56.47 63 GLY B CA 1
ATOM 3101 C C . GLY B 1 63 ? -5.254 26.75 4.375 1 56.47 63 GLY B C 1
ATOM 3102 O O . GLY B 1 63 ? -6.375 26.797 3.867 1 56.47 63 GLY B O 1
ATOM 3103 N N . ASN B 1 64 ? -4.227 25.891 3.881 1 73.31 64 ASN B N 1
ATOM 3104 C CA . ASN B 1 64 ? -4.699 25.141 2.719 1 73.31 64 ASN B CA 1
ATOM 3105 C C . ASN B 1 64 ? -4.582 23.625 2.934 1 73.31 64 ASN B C 1
ATOM 3107 O O . ASN B 1 64 ? -4.574 22.859 1.972 1 73.31 64 ASN B O 1
ATOM 3111 N N . SER B 1 65 ? -4.449 23.219 4.238 1 79.44 65 SER B N 1
ATOM 3112 C CA . SER B 1 65 ? -4.336 21.797 4.516 1 79.44 65 SER B CA 1
ATOM 3113 C C . SER B 1 65 ? -5.703 21.156 4.742 1 79.44 65 SER B C 1
ATOM 3115 O O . SER B 1 65 ? -6.613 21.812 5.27 1 79.44 65 SER B O 1
ATOM 3117 N N . ILE B 1 66 ? -5.812 20 4.266 1 87 66 ILE B N 1
ATOM 3118 C CA . ILE B 1 66 ? -6.984 19.188 4.582 1 87 66 ILE B CA 1
ATOM 3119 C C . ILE B 1 66 ? -6.547 17.859 5.195 1 87 66 ILE B C 1
ATOM 3121 O O . ILE B 1 66 ? -5.473 17.344 4.875 1 87 66 ILE B O 1
ATOM 3125 N N . GLY B 1 67 ? -7.316 17.344 6.129 1 86.44 67 GLY B N 1
ATOM 3126 C CA . GLY B 1 67 ? -7.066 16.047 6.711 1 86.44 67 GLY B CA 1
ATOM 3127 C C . GLY B 1 67 ? -7.75 14.914 5.961 1 86.44 67 GLY B C 1
ATOM 3128 O O . GLY B 1 67 ? -8.898 15.055 5.527 1 86.44 67 GLY B O 1
ATOM 3129 N N . VAL B 1 68 ? -7.043 13.883 5.703 1 89.75 68 VAL B N 1
ATOM 3130 C CA . VAL B 1 68 ? -7.582 12.664 5.109 1 89.75 68 VAL B CA 1
ATOM 3131 C C . VAL B 1 68 ? -7.387 11.492 6.07 1 89.75 68 VAL B C 1
ATOM 3133 O O . VAL B 1 68 ? -6.254 11.07 6.32 1 89.75 68 VAL B O 1
ATOM 3136 N N . VAL B 1 69 ? -8.516 10.977 6.578 1 87.12 69 VAL B N 1
ATOM 3137 C CA . VAL B 1 69 ? -8.469 9.906 7.562 1 87.12 69 VAL B CA 1
ATOM 3138 C C . VAL B 1 69 ? -8.852 8.578 6.906 1 87.12 69 VAL B C 1
ATOM 3140 O O . VAL B 1 69 ? -9.961 8.43 6.391 1 87.12 69 VAL B O 1
ATOM 3143 N N . ILE B 1 70 ? -7.914 7.648 6.922 1 88.81 70 ILE B N 1
ATOM 3144 C CA . ILE B 1 70 ? -8.164 6.344 6.312 1 88.81 70 ILE B CA 1
ATOM 3145 C C . ILE B 1 70 ? -7.93 5.242 7.344 1 88.81 70 ILE B C 1
ATOM 3147 O O . ILE B 1 70 ? -7.207 5.438 8.32 1 88.81 70 ILE B O 1
ATOM 3151 N N . PRO B 1 71 ? -8.523 4.027 7.113 1 86.25 71 PRO B N 1
ATOM 3152 C CA . PRO B 1 71 ? -8.367 2.934 8.078 1 86.25 71 PRO B CA 1
ATOM 3153 C C . PRO B 1 71 ? -6.945 2.383 8.117 1 86.25 71 PRO B C 1
ATOM 3155 O O . PRO B 1 71 ? -6.41 2.113 9.195 1 86.25 71 PRO B O 1
ATOM 3158 N N . ASP B 1 72 ? -6.383 2.127 6.961 1 88.06 72 ASP B N 1
ATOM 3159 C CA . ASP B 1 72 ? -5.113 1.41 6.879 1 88.06 72 ASP B CA 1
ATOM 3160 C C . ASP B 1 72 ? -4.391 1.723 5.57 1 88.06 72 ASP B C 1
ATOM 3162 O O . ASP B 1 72 ? -4.816 1.281 4.5 1 88.06 72 ASP B O 1
ATOM 3166 N N . ILE B 1 73 ? -3.254 2.371 5.703 1 88.69 73 ILE B N 1
ATOM 3167 C CA . ILE B 1 73 ? -2.512 2.787 4.52 1 88.69 73 ILE B CA 1
ATOM 3168 C C . ILE B 1 73 ? -1.892 1.565 3.844 1 88.69 73 ILE B C 1
ATOM 3170 O O . ILE B 1 73 ? -1.496 1.627 2.678 1 88.69 73 ILE B O 1
ATOM 3174 N N . MET B 1 74 ? -1.822 0.409 4.57 1 89.5 74 MET B N 1
ATOM 3175 C CA . MET B 1 74 ? -1.231 -0.806 4.016 1 89.5 74 MET B CA 1
ATOM 3176 C C . MET B 1 74 ? -2.211 -1.513 3.084 1 89.5 74 MET B C 1
ATOM 3178 O O . MET B 1 74 ? -1.821 -2.404 2.328 1 89.5 74 MET B O 1
ATOM 3182 N N . ASN B 1 75 ? -3.447 -1.172 3.225 1 91.31 75 ASN B N 1
ATOM 3183 C CA . ASN B 1 75 ? -4.43 -1.646 2.258 1 91.31 75 ASN B CA 1
ATOM 3184 C C . ASN B 1 75 ? -4.363 -0.853 0.956 1 91.31 75 ASN B C 1
ATOM 3186 O O . ASN B 1 75 ? -4.582 0.36 0.952 1 91.31 75 ASN B O 1
ATOM 3190 N N . PRO B 1 76 ? -4.105 -1.602 -0.15 1 93.12 76 PRO B N 1
ATOM 3191 C CA . PRO B 1 76 ? -3.867 -0.905 -1.416 1 93.12 76 PRO B CA 1
ATOM 3192 C C . PRO B 1 76 ? -5.059 -0.057 -1.857 1 93.12 76 PRO B C 1
ATOM 3194 O O . PRO B 1 76 ? -4.887 0.914 -2.6 1 93.12 76 PRO B O 1
ATOM 3197 N N . PHE B 1 77 ? -6.25 -0.355 -1.412 1 93.94 77 PHE B N 1
ATOM 3198 C CA . PHE B 1 77 ? -7.398 0.471 -1.761 1 93.94 77 PHE B CA 1
ATOM 3199 C C . PHE B 1 77 ? -7.258 1.871 -1.177 1 93.94 77 PHE B C 1
ATOM 3201 O O . PHE B 1 77 ? -7.434 2.865 -1.883 1 93.94 77 PHE B O 1
ATOM 3208 N N . PHE B 1 78 ? -6.871 1.911 0.004 1 92.25 78 PHE B N 1
ATOM 3209 C CA . PHE B 1 78 ? -6.789 3.199 0.682 1 92.25 78 PHE B CA 1
ATOM 3210 C C . PHE B 1 78 ? -5.566 3.98 0.21 1 92.25 78 PHE B C 1
ATOM 3212 O O . PHE B 1 78 ? -5.598 5.211 0.138 1 92.25 78 PHE B O 1
ATOM 3219 N N . ALA B 1 79 ? -4.477 3.285 -0.059 1 91.44 79 ALA B N 1
ATOM 3220 C CA . ALA B 1 79 ? -3.33 3.959 -0.663 1 91.44 79 ALA B CA 1
ATOM 3221 C C . ALA B 1 79 ? -3.711 4.602 -1.993 1 91.44 79 ALA B C 1
ATOM 3223 O O . ALA B 1 79 ? -3.336 5.746 -2.266 1 91.44 79 ALA B O 1
ATOM 3224 N N . SER B 1 80 ? -4.461 3.85 -2.795 1 93.62 80 SER B N 1
ATOM 3225 C CA . SER B 1 80 ? -4.918 4.363 -4.082 1 93.62 80 SER B CA 1
ATOM 3226 C C . SER B 1 80 ? -5.852 5.555 -3.9 1 93.62 80 SER B C 1
ATOM 3228 O O . SER B 1 80 ? -5.82 6.5 -4.691 1 93.62 80 SER B O 1
ATOM 3230 N N . PHE B 1 81 ? -6.68 5.469 -2.896 1 93.56 81 PHE B N 1
ATOM 3231 C CA . PHE B 1 81 ? -7.594 6.566 -2.6 1 93.56 81 PHE B CA 1
ATOM 3232 C C . PHE B 1 81 ? -6.824 7.832 -2.24 1 93.56 81 PHE B C 1
ATOM 3234 O O . PHE B 1 81 ? -7.164 8.922 -2.703 1 93.56 81 PHE B O 1
ATOM 3241 N N . VAL B 1 82 ? -5.797 7.703 -1.445 1 91.88 82 VAL B N 1
ATOM 3242 C CA . VAL B 1 82 ? -4.953 8.82 -1.045 1 91.88 82 VAL B CA 1
ATOM 3243 C C . VAL B 1 82 ? -4.332 9.469 -2.281 1 91.88 82 VAL B C 1
ATOM 3245 O O . VAL B 1 82 ? -4.332 10.695 -2.412 1 91.88 82 VAL B O 1
ATOM 3248 N N . VAL B 1 83 ? -3.865 8.648 -3.172 1 90.25 83 VAL B N 1
ATOM 3249 C CA . VAL B 1 83 ? -3.27 9.156 -4.402 1 90.25 83 VAL B CA 1
ATOM 3250 C C . VAL B 1 83 ? -4.316 9.922 -5.203 1 90.25 83 VAL B C 1
ATOM 3252 O O . VAL B 1 83 ? -4.027 10.992 -5.75 1 90.25 83 VAL B O 1
ATOM 3255 N N . SER B 1 84 ? -5.484 9.391 -5.266 1 93.56 84 SER B N 1
ATOM 3256 C CA . SER B 1 84 ? -6.574 10.039 -5.98 1 93.56 84 SER B CA 1
ATOM 3257 C C . SER B 1 84 ? -6.914 11.391 -5.363 1 93.56 84 SER B C 1
ATOM 3259 O O . SER B 1 84 ? -7.133 12.367 -6.082 1 93.56 84 SER B O 1
ATOM 3261 N N . VAL B 1 85 ? -6.945 11.469 -4.062 1 93.56 85 VAL B N 1
ATOM 3262 C CA . VAL B 1 85 ? -7.223 12.703 -3.344 1 93.56 85 VAL B CA 1
ATOM 3263 C C . VAL B 1 85 ? -6.125 13.727 -3.623 1 93.56 85 VAL B C 1
ATOM 3265 O O . VAL B 1 85 ? -6.406 14.898 -3.879 1 93.56 85 VAL B O 1
ATOM 3268 N N . GLU B 1 86 ? -4.918 13.281 -3.541 1 87.62 86 GLU B N 1
ATOM 3269 C CA . GLU B 1 86 ? -3.791 14.172 -3.795 1 87.62 86 GLU B CA 1
ATOM 3270 C C . GLU B 1 86 ? -3.848 14.742 -5.207 1 87.62 86 GLU B C 1
ATOM 3272 O O . GLU B 1 86 ? -3.641 15.945 -5.406 1 87.62 86 GLU B O 1
ATOM 3277 N N . LYS B 1 87 ? -4.129 13.914 -6.152 1 87.5 87 LYS B N 1
ATOM 3278 C CA . LYS B 1 87 ? -4.223 14.328 -7.547 1 87.5 87 LYS B CA 1
ATOM 3279 C C . LYS B 1 87 ? -5.285 15.406 -7.73 1 87.5 87 LYS B C 1
ATOM 3281 O O . LYS B 1 87 ? -5.121 16.312 -8.547 1 87.5 87 LYS B O 1
ATOM 3286 N N . ALA B 1 88 ? -6.316 15.305 -6.965 1 91.94 88 ALA B N 1
ATOM 3287 C CA . ALA B 1 88 ? -7.43 16.25 -7.082 1 91.94 88 ALA B CA 1
ATOM 3288 C C . ALA B 1 88 ? -7.168 17.516 -6.273 1 91.94 88 ALA B C 1
ATOM 3290 O O . ALA B 1 88 ? -7.539 18.609 -6.688 1 91.94 88 ALA B O 1
ATOM 3291 N N . ALA B 1 89 ? -6.523 17.375 -5.168 1 90.25 89 ALA B N 1
ATOM 3292 C CA . ALA B 1 89 ? -6.422 18.453 -4.18 1 90.25 89 ALA B CA 1
ATOM 3293 C C . ALA B 1 89 ? -5.273 19.391 -4.516 1 90.25 89 ALA B C 1
ATOM 3295 O O . ALA B 1 89 ? -5.426 20.609 -4.434 1 90.25 89 ALA B O 1
ATOM 3296 N N . ILE B 1 90 ? -4.156 18.859 -4.898 1 82.06 90 ILE B N 1
ATOM 3297 C CA . ILE B 1 90 ? -2.914 19.609 -4.984 1 82.06 90 ILE B CA 1
ATOM 3298 C C . ILE B 1 90 ? -3.037 20.688 -6.062 1 82.06 90 ILE B C 1
ATOM 3300 O O . ILE B 1 90 ? -2.693 21.844 -5.836 1 82.06 90 ILE B O 1
ATOM 3304 N N . PRO B 1 91 ? -3.598 20.328 -7.258 1 80.88 91 PRO B N 1
ATOM 3305 C CA . PRO B 1 91 ? -3.77 21.375 -8.273 1 80.88 91 PRO B CA 1
ATOM 3306 C C . PRO B 1 91 ? -4.691 22.5 -7.816 1 80.88 91 PRO B C 1
ATOM 3308 O O . PRO B 1 91 ? -4.676 23.594 -8.391 1 80.88 91 PRO B O 1
ATOM 3311 N N . GLN B 1 92 ? -5.52 22.266 -6.762 1 84.31 92 GLN B N 1
ATOM 3312 C CA . GLN B 1 92 ? -6.441 23.266 -6.23 1 84.31 92 GLN B CA 1
ATOM 3313 C C . GLN B 1 92 ? -5.805 24.047 -5.082 1 84.31 92 GLN B C 1
ATOM 3315 O O . GLN B 1 92 ? -6.477 24.828 -4.414 1 84.31 92 GLN B O 1
ATOM 3320 N N . GLY B 1 93 ? -4.578 23.734 -4.879 1 79.19 93 GLY B N 1
ATOM 3321 C CA . GLY B 1 93 ? -3.854 24.438 -3.838 1 79.19 93 GLY B CA 1
ATOM 3322 C C . GLY B 1 93 ? -4.082 23.859 -2.453 1 79.19 93 GLY B C 1
ATOM 3323 O O . GLY B 1 93 ? -3.764 24.5 -1.448 1 79.19 93 GLY B O 1
ATOM 3324 N N . LEU B 1 94 ? -4.738 22.703 -2.365 1 83.62 94 LEU B N 1
ATOM 3325 C CA . LEU B 1 94 ? -4.969 22.031 -1.093 1 83.62 94 LEU B CA 1
ATOM 3326 C C . LEU B 1 94 ? -3.893 20.984 -0.832 1 83.62 94 LEU B C 1
ATOM 3328 O O . LEU B 1 94 ? -3.465 20.281 -1.752 1 83.62 94 LEU B O 1
ATOM 3332 N N . PHE B 1 95 ? -3.512 20.891 0.414 1 79.81 95 PHE B N 1
ATOM 3333 C CA . PHE B 1 95 ? -2.486 19.922 0.802 1 79.81 95 PHE B CA 1
ATOM 3334 C C . PHE B 1 95 ? -3.068 18.859 1.715 1 79.81 95 PHE B C 1
ATOM 3336 O O . PHE B 1 95 ? -3.332 19.109 2.893 1 79.81 95 PHE B O 1
ATOM 3343 N N . PRO B 1 96 ? -3.145 17.656 1.214 1 86.44 96 PRO B N 1
ATOM 3344 C CA . PRO B 1 96 ? -3.721 16.609 2.045 1 86.44 96 PRO B CA 1
ATOM 3345 C C . PRO B 1 96 ? -2.74 16.078 3.086 1 86.44 96 PRO B C 1
ATOM 3347 O O . PRO B 1 96 ? -1.591 15.766 2.76 1 86.44 96 PRO B O 1
ATOM 3350 N N . GLN B 1 97 ? -3.152 16.016 4.273 1 81.38 97 GLN B N 1
ATOM 3351 C CA . GLN B 1 97 ? -2.459 15.344 5.363 1 81.38 97 GLN B CA 1
ATOM 3352 C C . GLN B 1 97 ? -3.111 14 5.688 1 81.38 97 GLN B C 1
ATOM 3354 O O . GLN B 1 97 ? -4.242 13.953 6.176 1 81.38 97 GLN B O 1
ATOM 3359 N N . ILE B 1 98 ? -2.322 12.969 5.492 1 84.88 98 ILE B N 1
ATOM 3360 C CA . ILE B 1 98 ? -2.881 11.625 5.594 1 84.88 98 ILE B CA 1
ATOM 3361 C C . ILE B 1 98 ? -2.736 11.109 7.023 1 84.88 98 ILE B C 1
ATOM 3363 O O . ILE B 1 98 ? -1.654 11.188 7.609 1 84.88 98 ILE B O 1
ATOM 3367 N N . PHE B 1 99 ? -3.869 10.656 7.512 1 80.88 99 PHE B N 1
ATOM 3368 C CA . PHE B 1 99 ? -3.895 10.008 8.812 1 80.88 99 PHE B CA 1
ATOM 3369 C C . PHE B 1 99 ? -4.441 8.586 8.703 1 80.88 99 PHE B C 1
ATOM 3371 O O . PHE B 1 99 ? -5.621 8.391 8.406 1 80.88 99 PHE B O 1
ATOM 3378 N N . SER B 1 100 ? -3.572 7.629 8.906 1 83.94 100 SER B N 1
ATOM 3379 C CA . SER B 1 100 ? -3.975 6.227 8.891 1 83.94 100 SER B CA 1
ATOM 3380 C C . SER B 1 100 ? -4.23 5.711 10.305 1 83.94 100 SER B C 1
ATOM 3382 O O . SER B 1 100 ? -3.377 5.84 11.18 1 83.94 100 SER B O 1
ATOM 3384 N N . ILE B 1 101 ? -5.387 5.172 10.57 1 77.06 101 ILE B N 1
ATOM 3385 C CA . ILE B 1 101 ? -5.785 4.723 11.906 1 77.06 101 ILE B CA 1
ATOM 3386 C C . ILE B 1 101 ? -5.043 3.436 12.258 1 77.06 101 ILE B C 1
ATOM 3388 O O . ILE B 1 101 ? -4.789 3.164 13.438 1 77.06 101 ILE B O 1
ATOM 3392 N N . ASN B 1 102 ? -4.191 3.051 11.375 1 67.62 102 ASN B N 1
ATOM 3393 C CA . ASN B 1 102 ? -3.549 1.762 11.617 1 67.62 102 ASN B CA 1
ATOM 3394 C C . ASN B 1 102 ? -3.66 1.337 13.078 1 67.62 102 ASN B C 1
ATOM 3396 O O . ASN B 1 102 ? -3.393 2.131 13.977 1 67.62 102 ASN B O 1
ATOM 3400 N N . GLY B 1 103 ? -4.469 0.418 13.594 1 56.25 103 GLY B N 1
ATOM 3401 C CA . GLY B 1 103 ? -4.812 -0.25 14.836 1 56.25 103 GLY B CA 1
ATOM 3402 C C . GLY B 1 103 ? -4.527 0.596 16.062 1 56.25 103 GLY B C 1
ATOM 3403 O O . GLY B 1 103 ? -4.621 0.111 17.188 1 56.25 103 GLY B O 1
ATOM 3404 N N . PHE B 1 104 ? -4.117 1.826 15.82 1 58.34 104 PHE B N 1
ATOM 3405 C CA . PHE B 1 104 ? -3.801 2.512 17.078 1 58.34 104 PHE B CA 1
ATOM 3406 C C . PHE B 1 104 ? -4.867 3.551 17.406 1 58.34 104 PHE B C 1
ATOM 3408 O O . PHE B 1 104 ? -4.891 4.633 16.812 1 58.34 104 PHE B O 1
ATOM 3415 N N . HIS B 1 105 ? -5.742 3.191 18.219 1 55.75 105 HIS B N 1
ATOM 3416 C CA . HIS B 1 105 ? -6.789 4.078 18.719 1 55.75 105 HIS B CA 1
ATOM 3417 C C . HIS B 1 105 ? -6.199 5.348 19.328 1 55.75 105 HIS B C 1
ATOM 3419 O O . HIS B 1 105 ? -6.82 6.41 19.281 1 55.75 105 HIS B O 1
ATOM 3425 N N . GLU B 1 106 ? -5.051 5.113 19.859 1 56.72 106 GLU B N 1
ATOM 3426 C CA . GLU B 1 106 ? -4.406 6.246 20.516 1 56.72 106 GLU B CA 1
ATOM 3427 C C . GLU B 1 106 ? -4.109 7.367 19.516 1 56.72 106 GLU B C 1
ATOM 3429 O O . GLU B 1 106 ? -4.012 8.531 19.906 1 56.72 106 GLU B O 1
ATOM 3434 N N . ASN B 1 107 ? -4.383 7.008 18.25 1 64.88 107 ASN B N 1
ATOM 3435 C CA . ASN B 1 107 ? -3.98 7.977 17.234 1 64.88 107 ASN B CA 1
ATOM 3436 C C . ASN B 1 107 ? -5.125 8.914 16.859 1 64.88 107 ASN B C 1
ATOM 3438 O O . ASN B 1 107 ? -4.895 10.039 16.406 1 64.88 107 ASN B O 1
ATOM 3442 N N . VAL B 1 108 ? -6.305 8.461 17.297 1 70.5 108 VAL B N 1
ATOM 3443 C CA . VAL B 1 108 ? -7.445 9.273 16.891 1 70.5 108 VAL B CA 1
ATOM 3444 C C . VAL B 1 108 ? -7.461 10.57 17.688 1 70.5 108 VAL B C 1
ATOM 3446 O O . VAL B 1 108 ? -7.668 11.648 17.125 1 70.5 108 VAL B O 1
ATOM 3449 N N . ASP B 1 109 ? -7.16 10.461 18.953 1 67.56 109 ASP B N 1
ATOM 3450 C CA . ASP B 1 109 ? -7.129 11.648 19.812 1 67.56 109 ASP B CA 1
ATOM 3451 C C . ASP B 1 109 ? -6.012 12.602 19.375 1 67.56 109 ASP B C 1
ATOM 3453 O O . ASP B 1 109 ? -6.195 13.82 19.391 1 67.56 109 ASP B O 1
ATOM 3457 N N . TYR B 1 110 ? -5.004 11.992 19.094 1 67.44 110 TYR B N 1
ATOM 3458 C CA . TYR B 1 110 ? -3.875 12.797 18.641 1 67.44 110 TYR B CA 1
ATOM 3459 C C . TYR B 1 110 ? -4.219 13.539 17.344 1 67.44 110 TYR B C 1
ATOM 3461 O O . TYR B 1 110 ? -3.936 14.734 17.219 1 67.44 110 TYR B O 1
ATOM 3469 N N . PHE B 1 111 ? -4.828 12.844 16.5 1 68.94 111 PHE B N 1
ATOM 3470 C CA . PHE B 1 111 ? -5.266 13.445 15.25 1 68.94 111 PHE B CA 1
ATOM 3471 C C . PHE B 1 111 ? -6.234 14.594 15.508 1 68.94 111 PHE B C 1
ATOM 3473 O O . PHE B 1 111 ? -6.098 15.672 14.93 1 68.94 111 PHE B O 1
ATOM 3480 N N . ILE B 1 112 ? -7.117 14.336 16.359 1 68.81 112 ILE B N 1
ATOM 3481 C CA . ILE B 1 112 ? -8.125 15.336 16.688 1 68.81 112 ILE B CA 1
ATOM 3482 C C . ILE B 1 112 ? -7.453 16.578 17.25 1 68.81 112 ILE B C 1
ATOM 3484 O O . ILE B 1 112 ? -7.809 17.703 16.906 1 68.81 112 ILE B O 1
ATOM 3488 N N . ARG B 1 113 ? -6.527 16.375 18.031 1 68 113 ARG B N 1
ATOM 3489 C CA . ARG B 1 113 ? -5.805 17.484 18.641 1 68 113 ARG B CA 1
ATOM 3490 C C . ARG B 1 113 ? -5.074 18.297 17.578 1 68 113 ARG B C 1
ATOM 3492 O O . ARG B 1 113 ? -5.047 19.531 17.656 1 68 113 ARG B O 1
ATOM 3499 N N . GLN B 1 114 ? -4.496 17.641 16.672 1 64.75 114 GLN B N 1
ATOM 3500 C CA . GLN B 1 114 ? -3.797 18.328 15.594 1 64.75 114 GLN B CA 1
ATOM 3501 C C . GLN B 1 114 ? -4.766 19.141 14.742 1 64.75 114 GLN B C 1
ATOM 3503 O O . GLN B 1 114 ? -4.434 20.234 14.297 1 64.75 114 GLN B O 1
ATOM 3508 N N . PHE B 1 115 ? -5.836 18.625 14.609 1 64.12 115 PHE B N 1
ATOM 3509 C CA . PHE B 1 115 ? -6.855 19.281 13.797 1 64.12 115 PHE B CA 1
ATOM 3510 C C . PHE B 1 115 ? -7.422 20.5 14.523 1 64.12 115 PHE B C 1
ATOM 3512 O O . PHE B 1 115 ? -7.645 21.547 13.914 1 64.12 115 PHE B O 1
ATOM 3519 N N . LEU B 1 116 ? -7.66 20.281 15.727 1 62.03 116 LEU B N 1
ATOM 3520 C CA . LEU B 1 116 ? -8.219 21.359 16.531 1 62.03 116 LEU B CA 1
ATOM 3521 C C . LEU B 1 116 ? -7.23 22.516 16.672 1 62.03 116 LEU B C 1
ATOM 3523 O O . LEU B 1 116 ? -7.625 23.656 16.938 1 62.03 116 LEU B O 1
ATOM 3527 N N . GLY B 1 117 ? -6.047 22.203 16.391 1 60.16 117 GLY B N 1
ATOM 3528 C CA . GLY B 1 117 ? -5.027 23.234 16.469 1 60.16 117 GLY B CA 1
ATOM 3529 C C . GLY B 1 117 ? -5.059 24.203 15.305 1 60.16 117 GLY B C 1
ATOM 3530 O O . GLY B 1 117 ? -4.312 25.188 15.289 1 60.16 117 GLY B O 1
ATOM 3531 N N . GLY B 1 118 ? -6.086 23.969 14.328 1 57.56 118 GLY B N 1
ATOM 3532 C CA . GLY B 1 118 ? -6.41 24.969 13.32 1 57.56 118 GLY B CA 1
ATOM 3533 C C . GLY B 1 118 ? -5.605 24.812 12.039 1 57.56 118 GLY B C 1
ATOM 3534 O O . GLY B 1 118 ? -5.578 25.719 11.203 1 57.56 118 GLY B O 1
ATOM 3535 N N . THR B 1 119 ? -4.969 23.719 11.867 1 60.69 119 THR B N 1
ATOM 3536 C CA . THR B 1 119 ? -4.117 23.609 10.688 1 60.69 119 THR B CA 1
ATOM 3537 C C . THR B 1 119 ? -4.902 23.062 9.508 1 60.69 119 THR B C 1
ATOM 3539 O O . THR B 1 119 ? -4.457 23.156 8.359 1 60.69 119 THR B O 1
ATOM 3542 N N . GLN B 1 120 ? -6.137 22.641 9.75 1 73.25 120 GLN B N 1
ATOM 3543 C CA . GLN B 1 120 ? -6.863 21.969 8.68 1 73.25 120 GLN B CA 1
ATOM 3544 C C . GLN B 1 120 ? -8.102 22.766 8.273 1 73.25 120 GLN B C 1
ATOM 3546 O O . GLN B 1 120 ? -8.789 23.344 9.125 1 73.25 120 GLN B O 1
ATOM 3551 N N . ARG B 1 121 ? -8.336 22.844 6.957 1 78.25 121 ARG B N 1
ATOM 3552 C CA . ARG B 1 121 ? -9.469 23.562 6.402 1 78.25 121 ARG B CA 1
ATOM 3553 C C . ARG B 1 121 ? -10.625 22.625 6.09 1 78.25 121 ARG B C 1
ATOM 3555 O O . ARG B 1 121 ? -11.734 23.062 5.777 1 78.25 121 ARG B O 1
ATOM 3562 N N . GLY B 1 122 ? -10.398 21.438 6.172 1 85.25 122 GLY B N 1
ATOM 3563 C CA . GLY B 1 122 ? -11.422 20.453 5.891 1 85.25 122 GLY B CA 1
ATOM 3564 C C . GLY B 1 122 ? -10.953 19.031 6.141 1 85.25 122 GLY B C 1
ATOM 3565 O O . GLY B 1 122 ? -9.766 18.781 6.348 1 85.25 122 GLY B O 1
ATOM 3566 N N . LEU B 1 123 ? -12 18.109 6.18 1 87.44 123 LEU B N 1
ATOM 3567 C CA . LEU B 1 123 ? -11.695 16.703 6.477 1 87.44 123 LEU B CA 1
ATOM 3568 C C . LEU B 1 123 ? -12.367 15.781 5.477 1 87.44 123 LEU B C 1
ATOM 3570 O O . LEU B 1 123 ? -13.523 16 5.102 1 87.44 123 LEU B O 1
ATOM 3574 N N . ILE B 1 124 ? -11.594 14.867 5.039 1 90.69 124 ILE B N 1
ATOM 3575 C CA . ILE B 1 124 ? -12.148 13.688 4.387 1 90.69 124 ILE B CA 1
ATOM 3576 C C . ILE B 1 124 ? -12.055 12.492 5.324 1 90.69 124 ILE B C 1
ATOM 3578 O O . ILE B 1 124 ? -10.961 12.102 5.738 1 90.69 124 ILE B O 1
ATOM 3582 N N . LEU B 1 125 ? -13.172 11.938 5.676 1 88.62 125 LEU B N 1
ATOM 3583 C CA . LEU B 1 125 ? -13.25 10.859 6.66 1 88.62 125 LEU B CA 1
ATOM 3584 C C . LEU B 1 125 ? -13.625 9.539 5.996 1 88.62 125 LEU B C 1
ATOM 3586 O O . LEU B 1 125 ? -14.789 9.336 5.637 1 88.62 125 LEU B O 1
ATOM 3590 N N . ALA B 1 126 ? -12.648 8.672 5.91 1 87.44 126 ALA B N 1
ATOM 3591 C CA . ALA B 1 126 ? -12.852 7.395 5.227 1 87.44 126 ALA B CA 1
ATOM 3592 C C . ALA B 1 126 ? -12.711 6.227 6.199 1 87.44 126 ALA B C 1
ATOM 3594 O O . ALA B 1 126 ? -12.633 5.066 5.777 1 87.44 126 ALA B O 1
ATOM 3595 N N . ALA B 1 127 ? -12.648 6.434 7.559 1 77.81 127 ALA B N 1
ATOM 3596 C CA . ALA B 1 127 ? -12.539 5.41 8.594 1 77.81 127 ALA B CA 1
ATOM 3597 C C . ALA B 1 127 ? -13.766 5.422 9.508 1 77.81 127 ALA B C 1
ATOM 3599 O O . ALA B 1 127 ? -13.859 6.254 10.414 1 77.81 127 ALA B O 1
ATOM 3600 N N . PRO B 1 128 ? -14.656 4.504 9.305 1 70 128 PRO B N 1
ATOM 3601 C CA . PRO B 1 128 ? -15.961 4.617 9.953 1 70 128 PRO B CA 1
ATOM 3602 C C . PRO B 1 128 ? -15.852 4.797 11.469 1 70 128 PRO B C 1
ATOM 3604 O O . PRO B 1 128 ? -16.391 5.766 12.023 1 70 128 PRO B O 1
ATOM 3607 N N . GLU B 1 129 ? -15.234 3.879 12.234 1 67.38 129 GLU B N 1
ATOM 3608 C CA . GLU B 1 129 ? -15.211 3.986 13.695 1 67.38 129 GLU B CA 1
ATOM 3609 C C . GLU B 1 129 ? -14.5 5.262 14.141 1 67.38 129 GLU B C 1
ATOM 3611 O O . GLU B 1 129 ? -15 5.988 15 1 67.38 129 GLU B O 1
ATOM 3616 N N . ALA B 1 130 ? -13.445 5.574 13.461 1 64.81 130 ALA B N 1
ATOM 3617 C CA . ALA B 1 130 ? -12.703 6.785 13.797 1 64.81 130 ALA B CA 1
ATOM 3618 C C . ALA B 1 130 ? -13.469 8.039 13.391 1 64.81 130 ALA B C 1
ATOM 3620 O O . ALA B 1 130 ? -13.422 9.055 14.078 1 64.81 130 ALA B O 1
ATOM 3621 N N . SER B 1 131 ? -14.234 7.855 12.391 1 65.19 131 SER B N 1
ATOM 3622 C CA . SER B 1 131 ? -14.977 8.992 11.852 1 65.19 131 SER B CA 1
ATOM 3623 C C . SER B 1 131 ? -16.016 9.484 12.844 1 65.19 131 SER B C 1
ATOM 3625 O O . SER B 1 131 ? -16.188 10.695 13.031 1 65.19 131 SER B O 1
ATOM 3627 N N . GLN B 1 132 ? -16.625 8.531 13.492 1 70.44 132 GLN B N 1
ATOM 3628 C CA . GLN B 1 132 ? -17.656 8.914 14.461 1 70.44 132 GLN B CA 1
ATOM 3629 C C . GLN B 1 132 ? -17.047 9.68 15.633 1 70.44 132 GLN B C 1
ATOM 3631 O O . GLN B 1 132 ? -17.594 10.703 16.062 1 70.44 132 GLN B O 1
ATOM 3636 N N . GLU B 1 133 ? -15.945 9.164 16.109 1 71.62 133 GLU B N 1
ATOM 3637 C CA . GLU B 1 133 ? -15.258 9.82 17.219 1 71.62 133 GLU B CA 1
ATOM 3638 C C . GLU B 1 133 ? -14.766 11.211 16.828 1 71.62 133 GLU B C 1
ATOM 3640 O O . GLU B 1 133 ? -14.883 12.156 17.609 1 71.62 133 GLU B O 1
ATOM 3645 N N . ILE B 1 134 ? -14.281 11.258 15.641 1 70.62 134 ILE B N 1
ATOM 3646 C CA . ILE B 1 134 ? -13.727 12.508 15.141 1 70.62 134 ILE B CA 1
ATOM 3647 C C . ILE B 1 134 ? -14.844 13.539 14.969 1 70.62 134 ILE B C 1
ATOM 3649 O O . ILE B 1 134 ? -14.703 14.688 15.375 1 70.62 134 ILE B O 1
ATOM 3653 N N . VAL B 1 135 ? -15.922 13.133 14.398 1 70.06 135 VAL B N 1
ATOM 3654 C CA . VAL B 1 135 ? -17.047 14.031 14.172 1 70.06 135 VAL B CA 1
ATOM 3655 C C . VAL B 1 135 ? -17.562 14.555 15.508 1 70.06 135 VAL B C 1
ATOM 3657 O O . VAL B 1 135 ? -17.812 15.75 15.664 1 70.06 135 VAL B O 1
ATOM 3660 N N . GLN B 1 136 ? -17.688 13.68 16.391 1 70.88 136 GLN B N 1
ATOM 3661 C CA . GLN B 1 136 ? -18.219 14.062 17.703 1 70.88 136 GLN B CA 1
ATOM 3662 C C . GLN B 1 136 ? -17.312 15.094 18.375 1 70.88 136 GLN B C 1
ATOM 3664 O O . GLN B 1 136 ? -17.812 16.031 19.016 1 70.88 136 GLN B O 1
ATOM 3669 N N . LYS B 1 137 ? -16.141 14.961 18.188 1 69.38 137 LYS B N 1
ATOM 3670 C CA . LYS B 1 137 ? -15.188 15.812 18.891 1 69.38 137 LYS B CA 1
ATOM 3671 C C . LYS B 1 137 ? -14.922 17.094 18.109 1 69.38 137 LYS B C 1
ATOM 3673 O O . LYS B 1 137 ? -14.703 18.156 18.703 1 69.38 137 LYS B O 1
ATOM 3678 N N . VAL B 1 138 ? -14.945 16.969 16.797 1 65 138 VAL B N 1
ATOM 3679 C CA . VAL B 1 138 ? -14.5 18.094 15.977 1 65 138 VAL B CA 1
ATOM 3680 C C . VAL B 1 138 ? -15.703 18.938 15.562 1 65 138 VAL B C 1
ATOM 3682 O O . VAL B 1 138 ? -15.602 20.156 15.484 1 65 138 VAL B O 1
ATOM 3685 N N . GLU B 1 139 ? -16.766 18.297 15.117 1 60.78 139 GLU B N 1
ATOM 3686 C CA . GLU B 1 139 ? -17.922 19.016 14.617 1 60.78 139 GLU B CA 1
ATOM 3687 C C . GLU B 1 139 ? -18.438 20.031 15.648 1 60.78 139 GLU B C 1
ATOM 3689 O O . GLU B 1 139 ? -18.828 21.141 15.297 1 60.78 139 GLU B O 1
ATOM 3694 N N . ASP B 1 140 ? -18.344 19.578 16.812 1 56.31 140 ASP B N 1
ATOM 3695 C CA . ASP B 1 140 ? -18.875 20.438 17.875 1 56.31 140 ASP B CA 1
ATOM 3696 C C . ASP B 1 140 ? -18 21.672 18.062 1 56.31 140 ASP B C 1
ATOM 3698 O O . ASP B 1 140 ? -18.484 22.719 18.484 1 56.31 140 ASP B O 1
ATOM 3702 N N . GLN B 1 141 ? -16.859 21.406 17.625 1 55.28 141 GLN B N 1
ATOM 3703 C CA . GLN B 1 141 ? -15.914 22.469 17.969 1 55.28 141 GLN B CA 1
ATOM 3704 C C . GLN B 1 141 ? -15.602 23.344 16.75 1 55.28 141 GLN B C 1
ATOM 3706 O O . GLN B 1 141 ? -15.344 24.531 16.875 1 55.28 141 GLN B O 1
ATOM 3711 N N . LEU B 1 142 ? -15.516 22.641 15.617 1 58.44 142 LEU B N 1
ATOM 3712 C CA . LEU B 1 142 ? -15.031 23.344 14.43 1 58.44 142 LEU B CA 1
ATOM 3713 C C . LEU B 1 142 ? -15.992 23.141 13.266 1 58.44 142 LEU B C 1
ATOM 3715 O O . LEU B 1 142 ? -16.547 22.062 13.086 1 58.44 142 LEU B O 1
ATOM 3719 N N . HIS B 1 143 ? -16.922 24.094 12.969 1 66.81 143 HIS B N 1
ATOM 3720 C CA . HIS B 1 143 ? -17.734 24.031 11.758 1 66.81 143 HIS B CA 1
ATOM 3721 C C . HIS B 1 143 ? -16.859 23.828 10.523 1 66.81 143 HIS B C 1
ATOM 3723 O O . HIS B 1 143 ? -16.875 24.641 9.602 1 66.81 143 HIS B O 1
ATOM 3729 N N . LEU B 1 144 ? -16.078 22.719 10.5 1 76.25 144 LEU B N 1
ATOM 3730 C CA . LEU B 1 144 ? -15.141 22.438 9.422 1 76.25 144 LEU B CA 1
ATOM 3731 C C . LEU B 1 144 ? -15.82 21.625 8.312 1 76.25 144 LEU B C 1
ATOM 3733 O O . LEU B 1 144 ? -16.609 20.719 8.594 1 76.25 144 LEU B O 1
ATOM 3737 N N . PRO B 1 145 ? -15.625 22.062 7.098 1 84.5 145 PRO B N 1
ATOM 3738 C CA . PRO B 1 145 ? -16.078 21.25 5.977 1 84.5 145 PRO B CA 1
ATOM 3739 C C . PRO B 1 145 ? -15.625 19.797 6.094 1 84.5 145 PRO B C 1
ATOM 3741 O O . PRO B 1 145 ? -14.477 19.516 6.457 1 84.5 145 PRO B O 1
ATOM 3744 N N . MET B 1 146 ? -16.578 18.891 5.918 1 86.38 146 MET B N 1
ATOM 3745 C CA . MET B 1 146 ? -16.281 17.469 6.039 1 86.38 146 MET B CA 1
ATOM 3746 C C . MET B 1 146 ? -16.969 16.672 4.938 1 86.38 146 MET B C 1
ATOM 3748 O O . MET B 1 146 ? -18.125 16.953 4.578 1 86.38 146 MET B O 1
ATOM 3752 N N . VAL B 1 147 ? -16.266 15.758 4.422 1 89.44 147 VAL B N 1
ATOM 3753 C CA . VAL B 1 147 ? -16.828 14.797 3.48 1 89.44 147 VAL B CA 1
ATOM 3754 C C . VAL B 1 147 ? -16.625 13.383 4.008 1 89.44 147 VAL B C 1
ATOM 3756 O O . VAL B 1 147 ? -15.516 13.016 4.406 1 89.44 147 VAL B O 1
ATOM 3759 N N . PHE B 1 148 ? -17.703 12.648 4.055 1 88.44 148 PHE B N 1
ATOM 3760 C CA . PHE B 1 148 ? -17.688 11.273 4.539 1 88.44 148 PHE B CA 1
ATOM 3761 C C . PHE B 1 148 ? -17.641 10.297 3.373 1 88.44 148 PHE B C 1
ATOM 3763 O O . PHE B 1 148 ? -18.375 10.453 2.395 1 88.44 148 PHE B O 1
ATOM 3770 N N . MET B 1 149 ? -16.781 9.352 3.529 1 88.88 149 MET B N 1
ATOM 3771 C CA . MET B 1 149 ? -16.766 8.266 2.551 1 88.88 149 MET B CA 1
ATOM 3772 C C . MET B 1 149 ? -17.609 7.09 3.025 1 88.88 149 MET B C 1
ATOM 3774 O O . MET B 1 149 ? -18.234 7.156 4.09 1 88.88 149 MET B O 1
ATOM 3778 N N . ASP B 1 150 ? -17.844 5.953 2.221 1 69.5 150 ASP B N 1
ATOM 3779 C CA . ASP B 1 150 ? -18.797 4.844 2.188 1 69.5 150 ASP B CA 1
ATOM 3780 C C . ASP B 1 150 ? -19.094 4.336 3.596 1 69.5 150 ASP B C 1
ATOM 3782 O O . ASP B 1 150 ? -20.094 3.654 3.816 1 69.5 150 ASP B O 1
ATOM 3786 N N . GLN B 1 151 ? -18.344 4.582 4.609 1 57.19 151 GLN B N 1
ATOM 3787 C CA . GLN B 1 151 ? -18.594 3.797 5.812 1 57.19 151 GLN B CA 1
ATOM 3788 C C . GLN B 1 151 ? -19.391 4.598 6.84 1 57.19 151 GLN B C 1
ATOM 3790 O O . GLN B 1 151 ? -19.844 4.047 7.84 1 57.19 151 GLN B O 1
ATOM 3795 N N . ALA B 1 152 ? -19.609 5.848 6.559 1 50.09 152 ALA B N 1
ATOM 3796 C CA . ALA B 1 152 ? -20.016 6.656 7.703 1 50.09 152 ALA B CA 1
ATOM 3797 C C . ALA B 1 152 ? -21.531 6.777 7.777 1 50.09 152 ALA B C 1
ATOM 3799 O O . ALA B 1 152 ? -22.141 7.477 6.969 1 50.09 152 ALA B O 1
ATOM 3800 N N . THR B 1 153 ? -22.234 5.699 7.855 1 48.09 153 THR B N 1
ATOM 3801 C CA . THR B 1 153 ? -23.672 5.883 8.008 1 48.09 153 THR B CA 1
ATOM 3802 C C . THR B 1 153 ? -23.969 7.047 8.945 1 48.09 153 THR B C 1
ATOM 3804 O O . THR B 1 153 ? -25.062 7.633 8.891 1 48.09 153 THR B O 1
ATOM 3807 N N . THR B 1 154 ? -23.344 6.871 10.086 1 47.28 154 THR B N 1
ATOM 3808 C CA . THR B 1 154 ? -24.047 7.457 11.219 1 47.28 154 THR B CA 1
ATOM 3809 C C . THR B 1 154 ? -24.188 8.969 11.055 1 47.28 154 THR B C 1
ATOM 3811 O O . THR B 1 154 ? -24.922 9.617 11.789 1 47.28 154 THR B O 1
ATOM 3814 N N . LEU B 1 155 ? -23.219 9.508 10.281 1 50.78 155 LEU B N 1
ATOM 3815 C CA . LEU B 1 155 ? -23.359 10.922 10.625 1 50.78 155 LEU B CA 1
ATOM 3816 C C . LEU B 1 155 ? -24.266 11.633 9.633 1 50.78 155 LEU B C 1
ATOM 3818 O O . LEU B 1 155 ? -23.984 11.672 8.43 1 50.78 155 LEU B O 1
ATOM 3822 N N . THR B 1 156 ? -25.562 11.602 9.891 1 51.94 156 THR B N 1
ATOM 3823 C CA . THR B 1 156 ? -26.734 12.25 9.312 1 51.94 156 THR B CA 1
ATOM 3824 C C . THR B 1 156 ? -26.391 13.672 8.859 1 51.94 156 THR B C 1
ATOM 3826 O O . THR B 1 156 ? -27.188 14.312 8.164 1 51.94 156 THR B O 1
ATOM 3829 N N . SER B 1 157 ? -25.281 14.172 9.172 1 59.09 157 SER B N 1
ATOM 3830 C CA . SER B 1 157 ? -25.406 15.609 8.914 1 59.09 157 SER B CA 1
ATOM 3831 C C . SER B 1 157 ? -24.359 16.094 7.926 1 59.09 157 SER B C 1
ATOM 3833 O O . SER B 1 157 ? -24.328 17.266 7.562 1 59.09 157 SER B O 1
ATOM 3835 N N . GLY B 1 158 ? -23.641 15 7.156 1 73.25 158 GLY B N 1
ATOM 3836 C CA . GLY B 1 158 ? -22.641 15.617 6.301 1 73.25 158 GLY B CA 1
ATOM 3837 C C . GLY B 1 158 ? -22.609 15.039 4.898 1 73.25 158 GLY B C 1
ATOM 3838 O O . GLY B 1 158 ? -23.328 14.086 4.602 1 73.25 158 GLY B O 1
ATOM 3839 N N . ASP B 1 159 ? -22.016 15.781 3.918 1 83.69 159 ASP B N 1
ATOM 3840 C CA . ASP B 1 159 ? -21.797 15.312 2.553 1 83.69 159 ASP B CA 1
ATOM 3841 C C . ASP B 1 159 ? -21.078 13.969 2.541 1 83.69 159 ASP B C 1
ATOM 3843 O O . ASP B 1 159 ? -20.156 13.742 3.342 1 83.69 159 ASP B O 1
ATOM 3847 N N . SER B 1 160 ? -21.672 13.078 1.773 1 88.75 160 SER B N 1
ATOM 3848 C CA . SER B 1 160 ? -21.062 11.758 1.721 1 88.75 160 SER B CA 1
ATOM 3849 C C . SER B 1 160 ? -20.953 11.258 0.284 1 88.75 160 SER B C 1
ATOM 3851 O O . SER B 1 160 ? -21.75 11.633 -0.573 1 88.75 160 SER B O 1
ATOM 3853 N N . ILE B 1 161 ? -19.922 10.562 0.012 1 91.5 161 ILE B N 1
ATOM 3854 C CA . ILE B 1 161 ? -19.703 9.867 -1.25 1 91.5 161 ILE B CA 1
ATOM 3855 C C . ILE B 1 161 ? -19.594 8.359 -0.997 1 91.5 161 ILE B C 1
ATOM 3857 O O . ILE B 1 161 ? -18.891 7.934 -0.078 1 91.5 161 ILE B O 1
ATOM 3861 N N . ARG B 1 162 ? -20.312 7.605 -1.771 1 90.56 162 ARG B N 1
ATOM 3862 C CA . ARG B 1 162 ? -20.281 6.152 -1.621 1 90.56 162 ARG B CA 1
ATOM 3863 C C . ARG B 1 162 ? -20.453 5.457 -2.967 1 90.56 162 ARG B C 1
ATOM 3865 O O . ARG B 1 162 ? -20.719 6.113 -3.98 1 90.56 162 ARG B O 1
ATOM 3872 N N . ILE B 1 163 ? -20.188 4.207 -2.961 1 94.81 163 ILE B N 1
ATOM 3873 C CA . ILE B 1 163 ? -20.562 3.391 -4.113 1 94.81 163 ILE B CA 1
ATOM 3874 C C . ILE B 1 163 ? -21.844 2.617 -3.809 1 94.81 163 ILE B C 1
ATOM 3876 O O . ILE B 1 163 ? -22.297 2.578 -2.662 1 94.81 163 ILE B O 1
ATOM 3880 N N . ASP B 1 164 ? -22.484 2.125 -4.816 1 94.25 164 ASP B N 1
ATOM 3881 C CA . ASP B 1 164 ? -23.656 1.275 -4.641 1 94.25 164 ASP B CA 1
ATOM 3882 C C . ASP B 1 164 ? -23.25 -0.135 -4.215 1 94.25 164 ASP B C 1
ATOM 3884 O O . ASP B 1 164 ? -23.219 -1.053 -5.039 1 94.25 164 ASP B O 1
ATOM 3888 N N . ASP B 1 165 ? -23.047 -0.285 -2.924 1 95.88 165 ASP B N 1
ATOM 3889 C CA . ASP B 1 165 ? -22.562 -1.546 -2.377 1 95.88 165 ASP B CA 1
ATOM 3890 C C . ASP B 1 165 ? -23.578 -2.664 -2.568 1 95.88 165 ASP B C 1
ATOM 3892 O O . ASP B 1 165 ? -23.203 -3.824 -2.764 1 95.88 165 ASP B O 1
ATOM 3896 N N . PHE B 1 166 ? -24.812 -2.307 -2.463 1 96.56 166 PHE B N 1
ATOM 3897 C CA . PHE B 1 166 ? -25.844 -3.305 -2.688 1 96.56 166 PHE B CA 1
ATOM 3898 C C . PHE B 1 166 ? -25.766 -3.871 -4.098 1 96.56 166 PHE B C 1
ATOM 3900 O O . PHE B 1 166 ? -25.719 -5.09 -4.285 1 96.56 166 PHE B O 1
ATOM 3907 N N . HIS B 1 167 ? -25.672 -3.008 -5.039 1 98.19 167 HIS B N 1
ATOM 3908 C CA . HIS B 1 167 ? -25.578 -3.445 -6.426 1 98.19 167 HIS B CA 1
ATOM 3909 C C . HIS B 1 167 ? -24.266 -4.195 -6.668 1 98.19 167 HIS B C 1
ATOM 3911 O O . HIS B 1 167 ? -24.234 -5.184 -7.406 1 98.19 167 HIS B O 1
ATOM 3917 N N . ALA B 1 168 ? -23.25 -3.705 -6.07 1 98.44 168 ALA B N 1
ATOM 3918 C CA . ALA B 1 168 ? -21.953 -4.363 -6.207 1 98.44 168 ALA B CA 1
ATOM 3919 C C . ALA B 1 168 ? -22 -5.797 -5.695 1 98.44 168 ALA B C 1
ATOM 3921 O O . ALA B 1 168 ? -21.516 -6.719 -6.352 1 98.44 168 ALA B O 1
ATOM 3922 N N . GLY B 1 169 ? -22.594 -5.934 -4.488 1 98.56 169 GLY B N 1
ATOM 3923 C CA . GLY B 1 169 ? -22.766 -7.273 -3.961 1 98.56 169 GLY B CA 1
ATOM 3924 C C . GLY B 1 169 ? -23.578 -8.18 -4.871 1 98.56 169 GLY B C 1
ATOM 3925 O O . GLY B 1 169 ? -23.219 -9.336 -5.086 1 98.56 169 GLY B O 1
ATOM 3926 N N . PHE B 1 170 ? -24.609 -7.617 -5.402 1 98.81 170 PHE B N 1
ATOM 3927 C CA . PHE B 1 170 ? -25.453 -8.359 -6.332 1 98.81 170 PHE B CA 1
ATOM 3928 C C . PHE B 1 170 ? -24.656 -8.836 -7.535 1 98.81 170 PHE B C 1
ATOM 3930 O O . PHE B 1 170 ? -24.75 -10 -7.934 1 98.81 170 PHE B O 1
ATOM 3937 N N . LEU B 1 171 ? -23.828 -7.977 -8.141 1 98.81 171 LEU B N 1
ATOM 3938 C CA . LEU B 1 171 ? -23.047 -8.297 -9.328 1 98.81 171 LEU B CA 1
ATOM 3939 C C . LEU B 1 171 ? -22.094 -9.469 -9.055 1 98.81 171 LEU B C 1
ATOM 3941 O O . LEU B 1 171 ? -21.938 -10.352 -9.906 1 98.81 171 LEU B O 1
ATOM 3945 N N . VAL B 1 172 ? -21.5 -9.469 -7.883 1 98.88 172 VAL B N 1
ATOM 3946 C CA . VAL B 1 172 ? -20.516 -10.492 -7.52 1 98.88 172 VAL B CA 1
ATOM 3947 C C . VAL B 1 172 ? -21.188 -11.859 -7.461 1 98.88 172 VAL B C 1
ATOM 3949 O O . VAL B 1 172 ? -20.766 -12.797 -8.141 1 98.88 172 VAL B O 1
ATOM 3952 N N . ALA B 1 173 ? -22.234 -11.938 -6.637 1 98.81 173 ALA B N 1
ATOM 3953 C CA . ALA B 1 173 ? -22.906 -13.219 -6.441 1 98.81 173 ALA B CA 1
ATOM 3954 C C . ALA B 1 173 ? -23.625 -13.664 -7.719 1 98.81 173 ALA B C 1
ATOM 3956 O O . ALA B 1 173 ? -23.594 -14.852 -8.07 1 98.81 173 ALA B O 1
ATOM 3957 N N . ASP B 1 174 ? -24.219 -12.742 -8.422 1 98.81 174 ASP B N 1
ATOM 3958 C CA . ASP B 1 174 ? -24.906 -13.039 -9.68 1 98.81 174 ASP B CA 1
ATOM 3959 C C . ASP B 1 174 ? -23.938 -13.648 -10.695 1 98.81 174 ASP B C 1
ATOM 3961 O O . ASP B 1 174 ? -24.297 -14.594 -11.406 1 98.81 174 ASP B O 1
ATOM 3965 N N . HIS B 1 175 ? -22.734 -13.117 -10.766 1 98.88 175 HIS B N 1
ATOM 3966 C CA . HIS B 1 175 ? -21.688 -13.594 -11.664 1 98.88 175 HIS B CA 1
ATOM 3967 C C . HIS B 1 175 ? -21.391 -15.07 -11.43 1 98.88 175 HIS B C 1
ATOM 3969 O O . HIS B 1 175 ? -21.312 -15.852 -12.375 1 98.88 175 HIS B O 1
ATOM 3975 N N . LEU B 1 176 ? -21.25 -15.43 -10.195 1 98.81 176 LEU B N 1
ATOM 3976 C CA . LEU B 1 176 ? -20.906 -16.797 -9.844 1 98.81 176 LEU B CA 1
ATOM 3977 C C . LEU B 1 176 ? -22.094 -17.734 -10.07 1 98.81 176 LEU B C 1
ATOM 3979 O O . LEU B 1 176 ? -21.922 -18.844 -10.602 1 98.81 176 LEU B O 1
ATOM 3983 N N . ILE B 1 177 ? -23.312 -17.328 -9.734 1 98.69 177 ILE B N 1
ATOM 3984 C CA . ILE B 1 177 ? -24.5 -18.156 -9.852 1 98.69 177 ILE B CA 1
ATOM 3985 C C . ILE B 1 177 ? -24.812 -18.422 -11.328 1 98.69 177 ILE B C 1
ATOM 3987 O O . ILE B 1 177 ? -25.141 -19.547 -11.703 1 98.69 177 ILE B O 1
ATOM 3991 N N . LYS B 1 178 ? -24.625 -17.391 -12.141 1 98.5 178 LYS B N 1
ATOM 3992 C CA . LYS B 1 178 ? -24.859 -17.531 -13.578 1 98.5 178 LYS B CA 1
ATOM 3993 C C . LYS B 1 178 ? -23.859 -18.5 -14.203 1 98.5 178 LYS B C 1
ATOM 3995 O O . LYS B 1 178 ? -24.109 -19.062 -15.266 1 98.5 178 LYS B O 1
ATOM 4000 N N . ARG B 1 179 ? -22.797 -18.719 -13.547 1 98.19 179 ARG B N 1
ATOM 4001 C CA . ARG B 1 179 ? -21.766 -19.641 -14.023 1 98.19 179 ARG B CA 1
ATOM 4002 C C . ARG B 1 179 ? -21.953 -21.031 -13.438 1 98.19 179 ARG B C 1
ATOM 4004 O O . ARG B 1 179 ? -21.109 -21.922 -13.633 1 98.19 179 ARG B O 1
ATOM 4011 N N . GLY B 1 180 ? -23 -21.172 -12.672 1 98.38 180 GLY B N 1
ATOM 4012 C CA . GLY B 1 180 ? -23.422 -22.5 -12.25 1 98.38 180 GLY B CA 1
ATOM 4013 C C . GLY B 1 180 ? -23.078 -22.797 -10.797 1 98.38 180 GLY B C 1
ATOM 4014 O O . GLY B 1 180 ? -23.438 -23.859 -10.281 1 98.38 180 GLY B O 1
ATOM 4015 N N . HIS B 1 181 ? -22.422 -21.891 -10.102 1 98.56 181 HIS B N 1
ATOM 4016 C CA . HIS B 1 181 ? -22.078 -22.109 -8.703 1 98.56 181 HIS B CA 1
ATOM 4017 C C . HIS B 1 181 ? -23.312 -21.938 -7.805 1 98.56 181 HIS B C 1
ATOM 4019 O O . HIS B 1 181 ? -24.031 -20.953 -7.934 1 98.56 181 HIS B O 1
ATOM 4025 N N . ARG B 1 182 ? -23.547 -22.875 -6.922 1 98.19 182 ARG B N 1
ATOM 4026 C CA . ARG B 1 182 ? -24.672 -22.828 -6 1 98.19 182 ARG B CA 1
ATOM 4027 C C . ARG B 1 182 ? -24.203 -22.828 -4.551 1 98.19 182 ARG B C 1
ATOM 4029 O O . ARG B 1 182 ? -24.875 -22.312 -3.666 1 98.19 182 ARG B O 1
ATOM 4036 N N . ARG B 1 183 ? -23.062 -23.516 -4.359 1 98.44 183 ARG B N 1
ATOM 4037 C CA . ARG B 1 183 ? -22.406 -23.531 -3.061 1 98.44 183 ARG B CA 1
ATOM 4038 C C . ARG B 1 183 ? -21.234 -22.562 -3.023 1 98.44 183 ARG B C 1
ATOM 4040 O O . ARG B 1 183 ? -20.125 -22.906 -3.434 1 98.44 183 ARG B O 1
ATOM 4047 N N . ILE B 1 184 ? -21.547 -21.391 -2.482 1 98.75 184 ILE B N 1
ATOM 4048 C CA . ILE B 1 184 ? -20.578 -20.297 -2.541 1 98.75 184 ILE B CA 1
ATOM 4049 C C . ILE B 1 184 ? -20.219 -19.859 -1.126 1 98.75 184 ILE B C 1
ATOM 4051 O O . ILE B 1 184 ? -21.078 -19.469 -0.338 1 98.75 184 ILE B O 1
ATOM 4055 N N . ALA B 1 185 ? -18.938 -19.953 -0.791 1 98.88 185 ALA B N 1
ATOM 4056 C CA . ALA B 1 185 ? -18.438 -19.5 0.506 1 98.88 185 ALA B CA 1
ATOM 4057 C C . ALA B 1 185 ? -18.234 -18 0.516 1 98.88 185 ALA B C 1
ATOM 4059 O O . ALA B 1 185 ? -17.766 -17.422 -0.469 1 98.88 185 ALA B O 1
ATOM 4060 N N . LEU B 1 186 ? -18.625 -17.375 1.602 1 98.81 186 LEU B N 1
ATOM 4061 C CA . LEU B 1 186 ? -18.359 -15.961 1.838 1 98.81 186 LEU B CA 1
ATOM 4062 C C . LEU B 1 186 ? -17.344 -15.773 2.955 1 98.81 186 LEU B C 1
ATOM 4064 O O . LEU B 1 186 ? -17.469 -16.359 4.027 1 98.81 186 LEU B O 1
ATOM 4068 N N . VAL B 1 187 ? -16.281 -15.008 2.664 1 98.75 187 VAL B N 1
ATOM 4069 C CA . VAL B 1 187 ? -15.289 -14.664 3.672 1 98.75 187 VAL B CA 1
ATOM 4070 C C . VAL B 1 187 ? -15.398 -13.18 4.027 1 98.75 187 VAL B C 1
ATOM 4072 O O . VAL B 1 187 ? -15.008 -12.312 3.244 1 98.75 187 VAL B O 1
ATOM 4075 N N . LEU B 1 188 ? -15.891 -12.867 5.203 1 97.12 188 LEU B N 1
ATOM 4076 C CA . LEU B 1 188 ? -16.156 -11.484 5.582 1 97.12 188 LEU B CA 1
ATOM 4077 C C . LEU B 1 188 ? -15.883 -11.266 7.066 1 97.12 188 LEU B C 1
ATOM 4079 O O . LEU B 1 188 ? -15.859 -12.219 7.848 1 97.12 188 LEU B O 1
ATOM 4083 N N . PRO B 1 189 ? -15.617 -10.016 7.375 1 94.25 189 PRO B N 1
ATOM 4084 C CA . PRO B 1 189 ? -15.32 -9.734 8.781 1 94.25 189 PRO B CA 1
ATOM 4085 C C . PRO B 1 189 ? -16.578 -9.68 9.648 1 94.25 189 PRO B C 1
ATOM 4087 O O . PRO B 1 189 ? -17.703 -9.711 9.133 1 94.25 189 PRO B O 1
ATOM 4090 N N . GLU B 1 190 ? -16.297 -9.664 10.984 1 90.12 190 GLU B N 1
ATOM 4091 C CA . GLU B 1 190 ? -17.312 -9.398 12 1 90.12 190 GLU B CA 1
ATOM 4092 C C . GLU B 1 190 ? -16.781 -8.469 13.086 1 90.12 190 GLU B C 1
ATOM 4094 O O . GLU B 1 190 ? -15.688 -8.703 13.625 1 90.12 190 GLU B O 1
ATOM 4099 N N . PRO B 1 191 ? -17.438 -7.398 13.398 1 88.31 191 PRO B N 1
ATOM 4100 C CA . PRO B 1 191 ? -18.734 -6.949 12.867 1 88.31 191 PRO B CA 1
ATOM 4101 C C . PRO B 1 191 ? -18.594 -6.316 11.477 1 88.31 191 PRO B C 1
ATOM 4103 O O . PRO B 1 191 ? -17.484 -6 11.039 1 88.31 191 PRO B O 1
ATOM 4106 N N . LEU B 1 192 ? -19.734 -6.16 10.82 1 88.94 192 LEU B N 1
ATOM 4107 C CA . LEU B 1 192 ? -19.781 -5.539 9.5 1 88.94 192 LEU B CA 1
ATOM 4108 C C . LEU B 1 192 ? -20 -4.035 9.617 1 88.94 192 LEU B C 1
ATOM 4110 O O . LEU B 1 192 ? -20.812 -3.58 10.43 1 88.94 192 LEU B O 1
ATOM 4114 N N . THR B 1 193 ? -19.203 -3.34 8.859 1 85.31 193 THR B N 1
ATOM 4115 C CA . THR B 1 193 ? -19.516 -1.926 8.672 1 85.31 193 THR B CA 1
ATOM 4116 C C . THR B 1 193 ? -20.766 -1.753 7.805 1 85.31 193 THR B C 1
ATOM 4118 O O . THR B 1 193 ? -21.25 -2.715 7.207 1 85.31 193 THR B O 1
ATOM 4121 N N . PHE B 1 194 ? -21.234 -0.608 7.715 1 84.12 194 PHE B N 1
ATOM 4122 C CA . PHE B 1 194 ? -22.484 -0.336 7.012 1 84.12 194 PHE B CA 1
ATOM 4123 C C . PHE B 1 194 ? -22.375 -0.717 5.539 1 84.12 194 PHE B C 1
ATOM 4125 O O . PHE B 1 194 ? -23.281 -1.343 4.98 1 84.12 194 PHE B O 1
ATOM 4132 N N . ASN B 1 195 ? -21.328 -0.31 4.938 1 89.5 195 ASN B N 1
ATOM 4133 C CA . ASN B 1 195 ? -21.141 -0.61 3.52 1 89.5 195 ASN B CA 1
ATOM 4134 C C . ASN B 1 195 ? -21.078 -2.115 3.27 1 89.5 195 ASN B C 1
ATOM 4136 O O . ASN B 1 195 ? -21.625 -2.602 2.275 1 89.5 195 ASN B O 1
ATOM 4140 N N . LEU B 1 196 ? -20.516 -2.838 4.191 1 93 196 LEU B N 1
ATOM 4141 C CA . LEU B 1 196 ? -20.406 -4.285 4.043 1 93 196 LEU B CA 1
ATOM 4142 C C . LEU B 1 196 ? -21.75 -4.961 4.254 1 93 196 LEU B C 1
ATOM 4144 O O . LEU B 1 196 ? -22.031 -5.992 3.645 1 93 196 LEU B O 1
ATOM 4148 N N . ARG B 1 197 ? -22.562 -4.391 5.105 1 93.12 197 ARG B N 1
ATOM 4149 C CA . ARG B 1 197 ? -23.922 -4.898 5.262 1 93.12 197 ARG B CA 1
ATOM 4150 C C . ARG B 1 197 ? -24.703 -4.777 3.963 1 93.12 197 ARG B C 1
ATOM 4152 O O . ARG B 1 197 ? -25.438 -5.695 3.584 1 93.12 197 ARG B O 1
ATOM 4159 N N . ASP B 1 198 ? -24.516 -3.627 3.342 1 94.12 198 ASP B N 1
ATOM 4160 C CA . ASP B 1 198 ? -25.172 -3.42 2.057 1 94.12 198 ASP B CA 1
ATOM 4161 C C . ASP B 1 198 ? -24.656 -4.41 1.012 1 94.12 198 ASP B C 1
ATOM 4163 O O . ASP B 1 198 ? -25.438 -4.93 0.209 1 94.12 198 ASP B O 1
ATOM 4167 N N . ARG B 1 199 ? -23.391 -4.664 0.99 1 96.44 199 ARG B N 1
ATOM 4168 C CA . ARG B 1 199 ? -22.797 -5.629 0.066 1 96.44 199 ARG B CA 1
ATOM 4169 C C . ARG B 1 199 ? -23.375 -7.023 0.295 1 96.44 199 ARG B C 1
ATOM 4171 O O . ARG B 1 199 ? -23.719 -7.719 -0.659 1 96.44 199 ARG B O 1
ATOM 4178 N N . LEU B 1 200 ? -23.438 -7.383 1.562 1 97.06 200 LEU B N 1
ATOM 4179 C CA . LEU B 1 200 ? -23.984 -8.688 1.921 1 97.06 200 LEU B CA 1
ATOM 4180 C C . LEU B 1 200 ? -25.438 -8.797 1.49 1 97.06 200 LEU B C 1
ATOM 4182 O O . LEU B 1 200 ? -25.875 -9.852 1.015 1 97.06 200 LEU B O 1
ATOM 4186 N N . ALA B 1 201 ? -26.188 -7.73 1.717 1 97.56 201 ALA B N 1
ATOM 4187 C CA . ALA B 1 201 ? -27.578 -7.707 1.267 1 97.56 201 ALA B CA 1
ATOM 4188 C C . ALA B 1 201 ? -27.672 -7.91 -0.243 1 97.56 201 ALA B C 1
ATOM 4190 O O . ALA B 1 201 ? -28.594 -8.555 -0.735 1 97.56 201 ALA B O 1
ATOM 4191 N N . GLY B 1 202 ? -26.688 -7.348 -0.923 1 98.38 202 GLY B N 1
ATOM 4192 C CA . GLY B 1 202 ? -26.609 -7.559 -2.359 1 98.38 202 GLY B CA 1
ATOM 4193 C C . GLY B 1 202 ? -26.328 -9 -2.736 1 98.38 202 GLY B C 1
ATOM 4194 O O . GLY B 1 202 ? -26.953 -9.539 -3.656 1 98.38 202 GLY B O 1
ATOM 4195 N N . TYR B 1 203 ? -25.359 -9.648 -2.018 1 98.38 203 TYR B N 1
ATOM 4196 C CA . TYR B 1 203 ? -25.141 -11.07 -2.219 1 98.38 203 TYR B CA 1
ATOM 4197 C C . TYR B 1 203 ? -26.422 -11.859 -2.051 1 98.38 203 TYR B C 1
ATOM 4199 O O . TYR B 1 203 ? -26.797 -12.641 -2.928 1 98.38 203 TYR B O 1
ATOM 4207 N N . GLN B 1 204 ? -27.062 -11.594 -0.957 1 98.25 204 GLN B N 1
ATOM 4208 C CA . GLN B 1 204 ? -28.281 -12.312 -0.608 1 98.25 204 GLN B CA 1
ATOM 4209 C C . GLN B 1 204 ? -29.359 -12.125 -1.678 1 98.25 204 GLN B C 1
ATOM 4211 O O . GLN B 1 204 ? -30.062 -13.078 -2.037 1 98.25 204 GLN B O 1
ATOM 4216 N N . HIS B 1 205 ? -29.5 -10.953 -2.135 1 98.5 205 HIS B N 1
ATOM 4217 C CA . HIS B 1 205 ? -30.484 -10.656 -3.166 1 98.5 205 HIS B CA 1
ATOM 4218 C C . HIS B 1 205 ? -30.219 -11.461 -4.434 1 98.5 205 HIS B C 1
ATOM 4220 O O . HIS B 1 205 ? -31.156 -11.938 -5.082 1 98.5 205 HIS B O 1
ATOM 4226 N N . ALA B 1 206 ? -28.953 -11.578 -4.824 1 98.75 206 ALA B N 1
ATOM 4227 C CA . ALA B 1 206 ? -28.594 -12.375 -5.992 1 98.75 206 ALA B CA 1
ATOM 4228 C C . ALA B 1 206 ? -28.984 -13.836 -5.797 1 98.75 206 ALA B C 1
ATOM 4230 O O . ALA B 1 206 ? -29.562 -14.461 -6.695 1 98.75 206 ALA B O 1
ATOM 4231 N N . PHE B 1 207 ? -28.688 -14.359 -4.629 1 98.69 207 PHE B N 1
ATOM 4232 C CA . PHE B 1 207 ? -29.078 -15.727 -4.32 1 98.69 207 PHE B CA 1
ATOM 4233 C C . PHE B 1 207 ? -30.578 -15.906 -4.453 1 98.69 207 PHE B C 1
ATOM 4235 O O . PHE B 1 207 ? -31.047 -16.812 -5.148 1 98.69 207 PHE B O 1
ATOM 4242 N N . ASP B 1 208 ? -31.312 -15.016 -3.861 1 98.25 208 ASP B N 1
ATOM 4243 C CA . ASP B 1 208 ? -32.781 -15.078 -3.859 1 98.25 208 ASP B CA 1
ATOM 4244 C C . ASP B 1 208 ? -33.312 -14.977 -5.277 1 98.25 208 ASP B C 1
ATOM 4246 O O . ASP B 1 208 ? -34.25 -15.719 -5.645 1 98.25 208 ASP B O 1
ATOM 4250 N N . SER B 1 209 ? -32.781 -14.094 -6.016 1 98.25 209 SER B N 1
ATOM 4251 C CA . SER B 1 209 ? -33.25 -13.836 -7.367 1 98.25 209 SER B CA 1
ATOM 4252 C C . SER B 1 209 ? -33.094 -15.062 -8.258 1 98.25 209 SER B C 1
ATOM 4254 O O . SER B 1 209 ? -33.781 -15.195 -9.273 1 98.25 209 SER B O 1
ATOM 4256 N N . HIS B 1 210 ? -32.188 -15.953 -7.91 1 98.25 210 HIS B N 1
ATOM 4257 C CA . HIS B 1 210 ? -31.922 -17.156 -8.695 1 98.25 210 HIS B CA 1
ATOM 4258 C C . HIS B 1 210 ? -32.469 -18.391 -7.98 1 98.25 210 HIS B C 1
ATOM 4260 O O . HIS B 1 210 ? -32.188 -19.516 -8.398 1 98.25 210 HIS B O 1
ATOM 4266 N N . ASN B 1 211 ? -33.156 -18.156 -6.895 1 98 211 ASN B N 1
ATOM 4267 C CA . ASN B 1 211 ? -33.719 -19.234 -6.086 1 98 211 ASN B CA 1
ATOM 4268 C C . ASN B 1 211 ? -32.625 -20.188 -5.582 1 98 211 ASN B C 1
ATOM 4270 O O . ASN B 1 211 ? -32.781 -21.406 -5.688 1 98 211 ASN B O 1
ATOM 4274 N N . VAL B 1 212 ? -31.516 -19.641 -5.234 1 97.56 212 VAL B N 1
ATOM 4275 C CA . VAL B 1 212 ? -30.422 -20.359 -4.582 1 97.56 212 VAL B CA 1
ATOM 4276 C C . VAL B 1 212 ? -30.359 -19.953 -3.109 1 97.56 212 VAL B C 1
ATOM 4278 O O . VAL B 1 212 ? -30.5 -18.781 -2.771 1 97.56 212 VAL B O 1
ATOM 4281 N N . ALA B 1 213 ? -30.219 -20.875 -2.262 1 95 213 ALA B N 1
ATOM 4282 C CA . ALA B 1 213 ? -30.156 -20.578 -0.835 1 95 213 ALA B CA 1
ATOM 4283 C C . ALA B 1 213 ? -28.734 -20.188 -0.423 1 95 213 ALA B C 1
ATOM 4285 O O . ALA B 1 213 ? -27.766 -20.859 -0.799 1 95 213 ALA B O 1
ATOM 4286 N N . LEU B 1 214 ? -28.672 -19.156 0.244 1 95.56 214 LEU B N 1
ATOM 4287 C CA . LEU B 1 214 ? -27.406 -18.828 0.916 1 95.56 214 LEU B CA 1
ATOM 4288 C C . LEU B 1 214 ? -27.266 -19.641 2.207 1 95.56 214 LEU B C 1
ATOM 4290 O O . LEU B 1 214 ? -28.047 -19.453 3.143 1 95.56 214 LEU B O 1
ATOM 4294 N N . ASP B 1 215 ? -26.344 -20.516 2.271 1 96.94 215 ASP B N 1
ATOM 4295 C CA . ASP B 1 215 ? -26.125 -21.391 3.412 1 96.94 215 ASP B CA 1
ATOM 4296 C C . ASP B 1 215 ? -25.312 -20.688 4.5 1 96.94 215 ASP B C 1
ATOM 4298 O O . ASP B 1 215 ? -24.141 -20.359 4.293 1 96.94 215 ASP B O 1
ATOM 4302 N N . PRO B 1 216 ? -25.891 -20.516 5.68 1 96.62 216 PRO B N 1
ATOM 4303 C CA . PRO B 1 216 ? -25.156 -19.844 6.758 1 96.62 216 PRO B CA 1
ATOM 4304 C C . PRO B 1 216 ? -23.859 -20.562 7.121 1 96.62 216 PRO B C 1
ATOM 4306 O O . PRO B 1 216 ? -22.922 -19.953 7.633 1 96.62 216 PRO B O 1
ATOM 4309 N N . GLN B 1 217 ? -23.734 -21.828 6.801 1 97.5 217 GLN B N 1
ATOM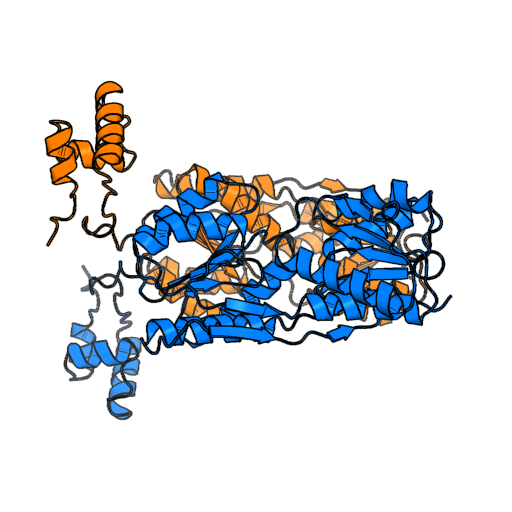 4310 C CA . GLN B 1 217 ? -22.531 -22.609 7.109 1 97.5 217 GLN B CA 1
ATOM 4311 C C . GLN B 1 217 ? -21.406 -22.281 6.145 1 97.5 217 GLN B C 1
ATOM 4313 O O . GLN B 1 217 ? -20.25 -22.672 6.371 1 97.5 217 GLN B O 1
ATOM 4318 N N . LEU B 1 218 ? -21.766 -21.531 5.07 1 98.56 218 LEU B N 1
ATOM 4319 C CA . LEU B 1 218 ? -20.75 -21.156 4.09 1 98.56 218 LEU B CA 1
ATOM 4320 C C . LEU B 1 218 ? -20.328 -19.703 4.273 1 98.56 218 LEU B C 1
ATOM 4322 O O . LEU B 1 218 ? -19.672 -19.125 3.408 1 98.56 218 LEU B O 1
ATOM 4326 N N . ILE B 1 219 ? -20.766 -19.125 5.414 1 98.31 219 ILE B N 1
ATOM 4327 C CA . ILE B 1 219 ? -20.297 -17.797 5.777 1 98.31 219 ILE B CA 1
ATOM 4328 C C . ILE B 1 219 ? -19.188 -17.906 6.816 1 98.31 219 ILE B C 1
ATOM 4330 O O . ILE B 1 219 ? -19.422 -18.344 7.945 1 98.31 219 ILE B O 1
ATOM 4334 N N . PHE B 1 220 ? -17.984 -17.453 6.438 1 98.62 220 PHE B N 1
ATOM 4335 C CA . PHE B 1 220 ? -16.812 -17.578 7.293 1 98.62 220 PHE B CA 1
ATOM 4336 C C . PHE B 1 220 ? -16.328 -16.203 7.77 1 98.62 220 PHE B C 1
ATOM 4338 O O . PHE B 1 220 ? -16.016 -15.336 6.953 1 98.62 220 PHE B O 1
ATOM 4345 N N . ARG B 1 221 ? -16.297 -16.047 9.055 1 97.56 221 ARG B N 1
ATOM 4346 C CA . ARG B 1 221 ? -15.812 -14.805 9.656 1 97.56 221 ARG B CA 1
ATOM 4347 C C . ARG B 1 221 ? -14.297 -14.789 9.758 1 97.56 221 ARG B C 1
ATOM 4349 O O . ARG B 1 221 ? -13.688 -15.766 10.211 1 97.56 221 ARG B O 1
ATOM 4356 N N . ALA B 1 222 ? -13.711 -13.742 9.219 1 96.5 222 ALA B N 1
ATOM 4357 C CA . ALA B 1 222 ? -12.258 -13.633 9.172 1 96.5 222 ALA B CA 1
ATOM 4358 C C . ALA B 1 222 ? -11.805 -12.195 9.406 1 96.5 222 ALA B C 1
ATOM 4360 O O . ALA B 1 222 ? -12.602 -11.266 9.289 1 96.5 222 ALA B O 1
ATOM 4361 N N . THR B 1 223 ? -10.555 -12.094 9.773 1 93.88 223 THR B N 1
ATOM 4362 C CA . THR B 1 223 ? -9.977 -10.758 9.867 1 93.88 223 THR B CA 1
ATOM 4363 C C . THR B 1 223 ? -9.891 -10.102 8.492 1 93.88 223 THR B C 1
ATOM 4365 O O . THR B 1 223 ? -9.773 -10.797 7.477 1 93.88 223 THR B O 1
ATOM 4368 N N . PHE B 1 224 ? -9.914 -8.805 8.477 1 91.94 224 PHE B N 1
ATOM 4369 C CA . PHE B 1 224 ? -9.961 -8 7.258 1 91.94 224 PHE B CA 1
ATOM 4370 C C . PHE B 1 224 ? -8.57 -7.824 6.672 1 91.94 224 PHE B C 1
ATOM 4372 O O . PHE B 1 224 ? -8.109 -6.695 6.477 1 91.94 224 PHE B O 1
ATOM 4379 N N . ASP B 1 225 ? -7.906 -8.875 6.43 1 93.31 225 ASP B N 1
ATOM 4380 C CA . ASP B 1 225 ? -6.543 -8.891 5.91 1 93.31 225 ASP B CA 1
ATOM 4381 C C . ASP B 1 225 ? -6.227 -10.227 5.234 1 93.31 225 ASP B C 1
ATOM 4383 O O . ASP B 1 225 ? -7.055 -11.141 5.234 1 93.31 225 ASP B O 1
ATOM 4387 N N . PRO B 1 226 ? -5.113 -10.352 4.578 1 96.75 226 PRO B N 1
ATOM 4388 C CA . PRO B 1 226 ? -4.789 -11.586 3.859 1 96.75 226 PRO B CA 1
ATOM 4389 C C . PRO B 1 226 ? -4.75 -12.812 4.77 1 96.75 226 PRO B C 1
ATOM 4391 O O . PRO B 1 226 ? -5.184 -13.898 4.375 1 96.75 226 PRO B O 1
ATOM 4394 N N . GLU B 1 227 ? -4.266 -12.633 5.988 1 97.44 227 GLU B N 1
ATOM 4395 C CA . GLU B 1 227 ? -4.188 -13.766 6.902 1 97.44 227 GLU B CA 1
ATOM 4396 C C . GLU B 1 227 ? -5.574 -14.32 7.215 1 97.44 227 GLU B C 1
ATOM 4398 O O . GLU B 1 227 ? -5.754 -15.539 7.328 1 97.44 227 GLU B O 1
ATOM 4403 N N . GLY B 1 228 ? -6.504 -13.453 7.371 1 97.75 228 GLY B N 1
ATOM 4404 C CA . GLY B 1 228 ? -7.879 -13.891 7.551 1 97.75 228 GLY B CA 1
ATOM 4405 C C . GLY B 1 228 ? -8.391 -14.734 6.402 1 97.75 228 GLY B C 1
ATOM 4406 O O . GLY B 1 228 ? -9.055 -15.758 6.617 1 97.75 228 GLY B O 1
ATOM 4407 N N . GLY B 1 229 ? -8.141 -14.336 5.172 1 98.5 229 GLY B N 1
ATOM 4408 C CA . GLY B 1 229 ? -8.516 -15.109 3.998 1 98.5 229 GLY B CA 1
ATOM 4409 C C . GLY B 1 229 ? -7.859 -16.469 3.951 1 98.5 229 GLY B C 1
ATOM 4410 O O . GLY B 1 229 ? -8.516 -17.484 3.666 1 98.5 229 GLY B O 1
ATOM 4411 N N . ARG B 1 230 ? -6.559 -16.469 4.238 1 98.62 230 ARG B N 1
ATOM 4412 C CA . ARG B 1 230 ? -5.801 -17.719 4.227 1 98.62 230 ARG B CA 1
ATOM 4413 C C . ARG B 1 230 ? -6.375 -18.719 5.227 1 98.62 230 ARG B C 1
ATOM 4415 O O . ARG B 1 230 ? -6.609 -19.875 4.887 1 98.62 230 ARG B O 1
ATOM 4422 N N . GLN B 1 231 ? -6.676 -18.266 6.418 1 98.56 231 GLN B N 1
ATOM 4423 C CA . GLN B 1 231 ? -7.164 -19.125 7.5 1 98.56 231 GLN B CA 1
ATOM 4424 C C . GLN B 1 231 ? -8.562 -19.641 7.191 1 98.56 231 GLN B C 1
ATOM 4426 O O . GLN B 1 231 ? -8.898 -20.781 7.539 1 98.56 231 GLN B O 1
ATOM 4431 N N . ALA B 1 232 ? -9.336 -18.844 6.551 1 98.81 232 ALA B N 1
ATOM 4432 C CA . ALA B 1 232 ? -10.703 -19.234 6.223 1 98.81 232 ALA B CA 1
ATOM 4433 C C . ALA B 1 232 ? -10.719 -20.469 5.316 1 98.81 232 ALA B C 1
ATOM 4435 O O . ALA B 1 232 ? -11.633 -21.297 5.395 1 98.81 232 ALA B O 1
ATOM 4436 N N . VAL B 1 233 ? -9.75 -20.641 4.508 1 98.88 233 VAL B N 1
ATOM 4437 C CA . VAL B 1 233 ? -9.695 -21.703 3.52 1 98.88 233 VAL B CA 1
ATOM 4438 C C . VAL B 1 233 ? -9.602 -23.062 4.227 1 98.88 233 VAL B C 1
ATOM 4440 O O . VAL B 1 233 ? -10.133 -24.062 3.744 1 98.88 233 VAL B O 1
ATOM 4443 N N . ASP B 1 234 ? -8.977 -23.047 5.43 1 98.69 234 ASP B N 1
ATOM 4444 C CA . ASP B 1 234 ? -8.844 -24.281 6.199 1 98.69 234 ASP B CA 1
ATOM 4445 C C . ASP B 1 234 ? -10.211 -24.922 6.445 1 98.69 234 ASP B C 1
ATOM 4447 O O . ASP B 1 234 ? -10.336 -26.141 6.473 1 98.69 234 ASP B O 1
ATOM 4451 N N . GLN B 1 235 ? -11.203 -24.109 6.59 1 98.69 235 GLN B N 1
ATOM 4452 C CA . GLN B 1 235 ? -12.555 -24.609 6.848 1 98.69 235 GLN B CA 1
ATOM 4453 C C . GLN B 1 235 ? -13.344 -24.766 5.551 1 98.69 235 GLN B C 1
ATOM 4455 O O . GLN B 1 235 ? -14.148 -25.688 5.418 1 98.69 235 GLN B O 1
ATOM 4460 N N . ILE B 1 236 ? -13.094 -23.969 4.598 1 98.88 236 ILE B N 1
ATOM 4461 C CA . ILE B 1 236 ? -13.852 -23.938 3.354 1 98.88 236 ILE B CA 1
ATOM 4462 C C . ILE B 1 236 ? -13.625 -25.234 2.578 1 98.88 236 ILE B C 1
ATOM 4464 O O . ILE B 1 236 ? -14.555 -25.797 1.997 1 98.88 236 ILE B O 1
ATOM 4468 N N . VAL B 1 237 ? -12.359 -25.703 2.65 1 98.75 237 VAL B N 1
ATOM 4469 C CA . VAL B 1 237 ? -12 -26.875 1.848 1 98.75 237 VAL B CA 1
ATOM 4470 C C . VAL B 1 237 ? -12.703 -28.109 2.398 1 98.75 237 VAL B C 1
ATOM 4472 O O . VAL B 1 237 ? -12.742 -29.156 1.739 1 98.75 237 VAL B O 1
ATOM 4475 N N . LYS B 1 238 ? -13.297 -28.016 3.582 1 98.56 238 LYS B N 1
ATOM 4476 C CA . LYS B 1 238 ? -14.016 -29.125 4.199 1 98.56 238 LYS B CA 1
ATOM 4477 C C . LYS B 1 238 ? -15.492 -29.109 3.801 1 98.56 238 LYS B C 1
ATOM 4479 O O . LYS B 1 238 ? -16.25 -30 4.184 1 98.56 238 LYS B O 1
ATOM 4484 N N . THR B 1 239 ? -15.891 -28.156 3.049 1 98.69 239 THR B N 1
ATOM 4485 C CA . THR B 1 239 ? -17.281 -28.016 2.598 1 98.69 239 THR B CA 1
ATOM 4486 C C . THR B 1 239 ? -17.406 -28.406 1.13 1 98.69 239 THR B C 1
ATOM 4488 O O . THR B 1 239 ? -16.438 -28.891 0.522 1 98.69 239 THR B O 1
ATOM 4491 N N . ASP B 1 240 ? -18.625 -28.203 0.579 1 98.25 240 ASP B N 1
ATOM 4492 C CA . ASP B 1 240 ? -18.875 -28.516 -0.825 1 98.25 240 ASP B CA 1
ATOM 4493 C C . ASP B 1 240 ? -18.922 -27.25 -1.674 1 98.25 240 ASP B C 1
ATOM 4495 O O . ASP B 1 240 ? -19.5 -27.25 -2.766 1 98.25 240 ASP B O 1
ATOM 4499 N N . ALA B 1 241 ? -18.344 -26.156 -1.153 1 98.69 241 ALA B N 1
ATOM 4500 C CA . ALA B 1 241 ? -18.281 -24.922 -1.928 1 98.69 241 ALA B CA 1
ATOM 4501 C C . ALA B 1 241 ? -17.469 -25.109 -3.203 1 98.69 241 ALA B C 1
ATOM 4503 O O . ALA B 1 241 ? -16.5 -25.859 -3.219 1 98.69 241 ALA B O 1
ATOM 4504 N N . THR B 1 242 ? -17.891 -24.422 -4.199 1 98.75 242 THR B N 1
ATOM 4505 C CA . THR B 1 242 ? -17.141 -24.469 -5.457 1 98.75 242 THR B CA 1
ATOM 4506 C C . THR B 1 242 ? -16.641 -23.078 -5.828 1 98.75 242 THR B C 1
ATOM 4508 O O . THR B 1 242 ? -15.906 -22.906 -6.805 1 98.75 242 THR B O 1
ATOM 4511 N N . ALA B 1 243 ? -17.094 -22.062 -5.016 1 98.88 243 ALA B N 1
ATOM 4512 C CA . ALA B 1 243 ? -16.672 -20.672 -5.223 1 98.88 243 ALA B CA 1
ATOM 4513 C C . ALA B 1 243 ? -16.531 -19.938 -3.895 1 98.88 243 ALA B C 1
ATOM 4515 O O . ALA B 1 243 ? -17.109 -20.344 -2.887 1 98.88 243 ALA B O 1
ATOM 4516 N N . ILE B 1 244 ? -15.672 -18.969 -3.904 1 98.94 244 ILE B N 1
ATOM 4517 C CA . ILE B 1 244 ? -15.406 -18.156 -2.719 1 98.94 244 ILE B CA 1
ATOM 4518 C C . ILE B 1 244 ? -15.539 -16.672 -3.064 1 98.94 244 ILE B C 1
ATOM 4520 O O . ILE B 1 244 ? -14.914 -16.188 -4.008 1 98.94 244 ILE B O 1
ATOM 4524 N N . ILE B 1 245 ? -16.391 -16 -2.377 1 98.94 245 ILE B N 1
ATOM 4525 C CA . ILE B 1 245 ? -16.422 -14.547 -2.383 1 98.94 245 ILE B CA 1
ATOM 4526 C C . ILE B 1 245 ? -15.602 -14.008 -1.213 1 98.94 245 ILE B C 1
ATOM 4528 O O . ILE B 1 245 ? -15.969 -14.203 -0.05 1 98.94 245 ILE B O 1
ATOM 4532 N N . ALA B 1 246 ? -14.453 -13.422 -1.512 1 98.81 246 ALA B N 1
ATOM 4533 C CA . ALA B 1 246 ? -13.695 -12.672 -0.513 1 98.81 246 ALA B CA 1
ATOM 4534 C C . ALA B 1 246 ? -14.188 -11.234 -0.425 1 98.81 246 ALA B C 1
ATOM 4536 O O . ALA B 1 246 ? -14.445 -10.594 -1.447 1 98.81 246 ALA B O 1
ATOM 4537 N N . ILE B 1 247 ? -14.258 -10.703 0.718 1 97.62 247 ILE B N 1
ATOM 4538 C CA . ILE B 1 247 ? -14.898 -9.414 0.969 1 97.62 247 ILE B CA 1
ATOM 4539 C C . ILE B 1 247 ? -14.141 -8.312 0.234 1 97.62 247 ILE B C 1
ATOM 4541 O O . ILE B 1 247 ? -14.719 -7.277 -0.109 1 97.62 247 ILE B O 1
ATOM 4545 N N . ASN B 1 248 ? -12.836 -8.477 0.015 1 97 248 ASN B N 1
ATOM 4546 C CA . ASN B 1 248 ? -12.039 -7.566 -0.801 1 97 248 ASN B CA 1
ATOM 4547 C C . ASN B 1 248 ? -10.805 -8.266 -1.371 1 97 248 ASN B C 1
ATOM 4549 O O . ASN B 1 248 ? -10.578 -9.445 -1.104 1 97 248 ASN B O 1
ATOM 4553 N N . ASP B 1 249 ? -10.102 -7.555 -2.176 1 98.06 249 ASP B N 1
ATOM 4554 C CA . ASP B 1 249 ? -8.969 -8.125 -2.898 1 98.06 249 ASP B CA 1
ATOM 4555 C C . ASP B 1 249 ? -7.863 -8.547 -1.938 1 98.06 249 ASP B C 1
ATOM 4557 O O . ASP B 1 249 ? -7.141 -9.508 -2.197 1 98.06 249 ASP B O 1
ATOM 4561 N N . ASP B 1 250 ? -7.715 -7.824 -0.849 1 96.31 250 ASP B N 1
ATOM 4562 C CA . ASP B 1 250 ? -6.707 -8.172 0.146 1 96.31 250 ASP B CA 1
ATOM 4563 C C . ASP B 1 250 ? -6.996 -9.539 0.766 1 96.31 250 ASP B C 1
ATOM 4565 O O . ASP B 1 250 ? -6.109 -10.391 0.852 1 96.31 250 ASP B O 1
ATOM 4569 N N . VAL B 1 251 ? -8.211 -9.773 1.177 1 97.69 251 VAL B N 1
ATOM 4570 C CA . VAL B 1 251 ? -8.648 -11.055 1.718 1 97.69 251 VAL B CA 1
ATOM 4571 C C . VAL B 1 251 ? -8.547 -12.133 0.641 1 97.69 251 VAL B C 1
ATOM 4573 O O . VAL B 1 251 ? -8.156 -13.266 0.923 1 97.69 251 VAL B O 1
ATOM 4576 N N . ALA B 1 252 ? -8.852 -11.758 -0.595 1 98.75 252 ALA B N 1
ATOM 4577 C CA . ALA B 1 252 ? -8.758 -12.703 -1.707 1 98.75 252 ALA B CA 1
ATOM 4578 C C . ALA B 1 252 ? -7.324 -13.203 -1.88 1 98.75 252 ALA B C 1
ATOM 4580 O O . ALA B 1 252 ? -7.105 -14.375 -2.191 1 98.75 252 ALA B O 1
ATOM 4581 N N . SER B 1 253 ? -6.355 -12.32 -1.693 1 98.12 253 SER B N 1
ATOM 4582 C CA . SER B 1 253 ? -4.965 -12.75 -1.799 1 98.12 253 SER B CA 1
ATOM 4583 C C . SER B 1 253 ? -4.637 -13.836 -0.776 1 98.12 253 SER B C 1
ATOM 4585 O O . SER B 1 253 ? -3.896 -14.773 -1.072 1 98.12 253 SER B O 1
ATOM 4587 N N . GLY B 1 254 ? -5.211 -13.672 0.43 1 98.5 254 GLY B N 1
ATOM 4588 C CA . GLY B 1 254 ? -5.086 -14.711 1.437 1 98.5 254 GLY B CA 1
ATOM 4589 C C . GLY B 1 254 ? -5.777 -16 1.047 1 98.5 254 GLY B C 1
ATOM 4590 O O . GLY B 1 254 ? -5.262 -17.094 1.309 1 98.5 254 GLY B O 1
ATOM 4591 N N . VAL B 1 255 ? -6.914 -15.891 0.411 1 98.88 255 VAL B N 1
ATOM 4592 C CA . VAL B 1 255 ? -7.641 -17.062 -0.074 1 98.88 255 VAL B CA 1
ATOM 4593 C C . VAL B 1 255 ? -6.789 -17.812 -1.092 1 98.88 255 VAL B C 1
ATOM 4595 O O . VAL B 1 255 ? -6.691 -19.047 -1.044 1 98.88 255 VAL B O 1
ATOM 4598 N N . TYR B 1 256 ? -6.121 -17.078 -2.045 1 98.75 256 TYR B N 1
ATOM 4599 C CA . TYR B 1 256 ? -5.211 -17.688 -3.008 1 98.75 256 TYR B CA 1
ATOM 4600 C C . TYR B 1 256 ? -4.145 -18.516 -2.301 1 98.75 256 TYR B C 1
ATOM 4602 O O . TYR B 1 256 ? -3.895 -19.656 -2.672 1 98.75 256 TYR B O 1
ATOM 4610 N N . ARG B 1 257 ? -3.57 -17.938 -1.251 1 98.56 257 ARG B N 1
ATOM 4611 C CA . ARG B 1 257 ? -2.518 -18.609 -0.49 1 98.56 257 ARG B CA 1
ATOM 4612 C C . ARG B 1 257 ? -3.045 -19.875 0.18 1 98.56 257 ARG B C 1
ATOM 4614 O O . ARG B 1 257 ? -2.408 -20.922 0.115 1 98.56 257 ARG B O 1
ATOM 4621 N N . GLY B 1 258 ? -4.172 -19.703 0.854 1 98.81 258 GLY B N 1
ATOM 4622 C CA . GLY B 1 258 ? -4.766 -20.844 1.521 1 98.81 258 GLY B CA 1
ATOM 4623 C C . GLY B 1 258 ? -5.078 -22 0.576 1 98.81 258 GLY B C 1
ATOM 4624 O O . GLY B 1 258 ? -4.816 -23.156 0.892 1 98.81 258 GLY B O 1
ATOM 4625 N N . LEU B 1 259 ? -5.648 -21.688 -0.596 1 98.81 259 LEU B N 1
ATOM 4626 C CA . LEU B 1 259 ? -5.965 -22.703 -1.581 1 98.81 259 LEU B CA 1
ATOM 4627 C C . LEU B 1 259 ? -4.691 -23.375 -2.094 1 98.81 259 LEU B C 1
ATOM 4629 O O . LEU B 1 259 ? -4.66 -24.594 -2.277 1 98.81 259 LEU B O 1
ATOM 4633 N N . TYR B 1 260 ? -3.645 -22.578 -2.299 1 98.5 260 TYR B N 1
ATOM 4634 C CA . TYR B 1 260 ? -2.352 -23.109 -2.703 1 98.5 260 TYR B CA 1
ATOM 4635 C C . TYR B 1 260 ? -1.831 -24.109 -1.676 1 98.5 260 TYR B C 1
ATOM 4637 O O . TYR B 1 260 ? -1.358 -25.188 -2.033 1 98.5 260 TYR B O 1
ATOM 4645 N N . GLU B 1 261 ? -1.977 -23.766 -0.436 1 98.31 261 GLU B N 1
ATOM 4646 C CA . GLU B 1 261 ? -1.477 -24.609 0.647 1 98.31 261 GLU B CA 1
ATOM 4647 C C . GLU B 1 261 ? -2.246 -25.922 0.723 1 98.31 261 GLU B C 1
ATOM 4649 O O . GLU B 1 261 ? -1.717 -26.922 1.197 1 98.31 261 GLU B O 1
ATOM 4654 N N . HIS B 1 262 ? -3.43 -25.906 0.232 1 98.62 262 HIS B N 1
ATOM 4655 C CA . HIS B 1 262 ? -4.266 -27.109 0.24 1 98.62 262 HIS B CA 1
ATOM 4656 C C . HIS B 1 262 ? -4.254 -27.797 -1.12 1 98.62 262 HIS B C 1
ATOM 4658 O O . HIS B 1 262 ? -5.051 -28.703 -1.368 1 98.62 262 HIS B O 1
ATOM 4664 N N . HIS B 1 263 ? -3.42 -27.328 -2.008 1 98.19 263 HIS B N 1
ATOM 4665 C CA . HIS B 1 263 ? -3.227 -27.906 -3.334 1 98.19 263 HIS B CA 1
ATOM 4666 C C . HIS B 1 263 ? -4.512 -27.844 -4.152 1 98.19 263 HIS B C 1
ATOM 4668 O O . HIS B 1 263 ? -4.887 -28.828 -4.797 1 98.19 263 HIS B O 1
ATOM 4674 N N . LYS B 1 264 ? -5.234 -26.672 -4.035 1 98.62 264 LYS B N 1
ATOM 4675 C CA . LYS B 1 264 ? -6.441 -26.406 -4.82 1 98.62 264 LYS B CA 1
ATOM 4676 C C . LYS B 1 264 ? -6.18 -25.375 -5.906 1 98.62 264 LYS B C 1
ATOM 4678 O O . LYS B 1 264 ? -5.418 -24.422 -5.695 1 98.62 264 LYS B O 1
ATOM 4683 N N . ARG B 1 265 ? -6.766 -25.766 -7.074 1 97.81 265 ARG B N 1
ATOM 4684 C CA . ARG B 1 265 ? -6.531 -24.906 -8.227 1 97.81 265 ARG B CA 1
ATOM 4685 C C . ARG B 1 265 ? -7.648 -23.875 -8.383 1 97.81 265 ARG B C 1
ATOM 4687 O O . ARG B 1 265 ? -8.812 -24.172 -8.109 1 97.81 265 ARG B O 1
ATOM 4694 N N . ILE B 1 266 ? -7.277 -22.625 -8.781 1 98.69 266 ILE B N 1
ATOM 4695 C CA . ILE B 1 266 ? -8.188 -21.562 -9.188 1 98.69 266 ILE B CA 1
ATOM 4696 C C . ILE B 1 266 ? -8.148 -21.391 -10.711 1 98.69 266 ILE B C 1
ATOM 4698 O O . ILE B 1 266 ? -7.082 -21.203 -11.289 1 98.69 266 ILE B O 1
ATOM 4702 N N . PRO B 1 267 ? -9.148 -21.453 -11.414 1 98.19 267 PRO B N 1
ATOM 4703 C CA . PRO B 1 267 ? -10.531 -21.594 -10.953 1 98.19 267 PRO B CA 1
ATOM 4704 C C . PRO B 1 267 ? -11.016 -23.047 -11 1 98.19 267 PRO B C 1
ATOM 4706 O O . PRO B 1 267 ? -12.203 -23.312 -10.781 1 98.19 267 PRO B O 1
ATOM 4709 N N . GLU B 1 268 ? -10.18 -23.984 -11.289 1 98.12 268 GLU B N 1
ATOM 4710 C CA . GLU B 1 268 ? -10.602 -25.344 -11.594 1 98.12 268 GLU B CA 1
ATOM 4711 C C . GLU B 1 268 ? -11.289 -26 -10.398 1 98.12 268 GLU B C 1
ATOM 4713 O O . GLU B 1 268 ? -12.281 -26.719 -10.555 1 98.12 268 GLU B O 1
ATOM 4718 N N . ASP B 1 269 ? -10.773 -25.766 -9.203 1 98.44 269 ASP B N 1
ATOM 4719 C CA . ASP B 1 269 ? -11.367 -26.344 -7.996 1 98.44 269 ASP B CA 1
ATOM 4720 C C . ASP B 1 269 ? -12.273 -25.328 -7.297 1 98.44 269 ASP B C 1
ATOM 4722 O O . ASP B 1 269 ? -13.336 -25.688 -6.785 1 98.44 269 ASP B O 1
ATOM 4726 N N . TYR B 1 270 ? -11.828 -24.031 -7.25 1 98.81 270 TYR B N 1
ATOM 4727 C CA . TYR B 1 270 ? -12.594 -22.953 -6.641 1 98.81 270 TYR B CA 1
ATOM 4728 C C . TYR B 1 270 ? -12.547 -21.703 -7.504 1 98.81 270 TYR B C 1
ATOM 4730 O O . TYR B 1 270 ? -11.469 -21.234 -7.875 1 98.81 270 TYR B O 1
ATOM 4738 N N . ALA B 1 271 ? -13.695 -21.156 -7.836 1 98.88 271 ALA B N 1
ATOM 4739 C CA . ALA B 1 271 ? -13.742 -19.781 -8.32 1 98.88 271 ALA B CA 1
ATOM 4740 C C . ALA B 1 271 ? -13.586 -18.797 -7.176 1 98.88 271 ALA B C 1
ATOM 4742 O O . ALA B 1 271 ? -14.039 -19.047 -6.059 1 98.88 271 ALA B O 1
ATOM 4743 N N . VAL B 1 272 ? -12.891 -17.703 -7.418 1 98.94 272 VAL B N 1
ATOM 4744 C CA . VAL B 1 272 ? -12.68 -16.688 -6.391 1 98.94 272 VAL B CA 1
ATOM 4745 C C . VAL B 1 272 ? -13.016 -15.305 -6.945 1 98.94 272 VAL B C 1
ATOM 4747 O O . VAL B 1 272 ? -12.633 -14.969 -8.07 1 98.94 272 VAL B O 1
ATOM 4750 N N . VAL B 1 273 ? -13.766 -14.523 -6.223 1 98.94 273 VAL B N 1
ATOM 4751 C CA . VAL B 1 273 ? -14.078 -13.141 -6.578 1 98.94 273 VAL B CA 1
ATOM 4752 C C . VAL B 1 273 ? -13.703 -12.211 -5.422 1 98.94 273 VAL B C 1
ATOM 4754 O O . VAL B 1 273 ? -13.906 -12.555 -4.254 1 98.94 273 VAL B O 1
ATOM 4757 N N . GLY B 1 274 ? -13.117 -11.102 -5.781 1 98.75 274 GLY B N 1
ATOM 4758 C CA . GLY B 1 274 ? -12.766 -10.094 -4.793 1 98.75 274 GLY B CA 1
ATOM 4759 C C . GLY B 1 274 ? -13.57 -8.812 -4.938 1 98.75 274 GLY B C 1
ATOM 4760 O O . GLY B 1 274 ? -14.719 -8.844 -5.391 1 98.75 274 GLY B O 1
ATOM 4761 N N . PHE B 1 275 ? -13.055 -7.703 -4.41 1 98.5 275 PHE B N 1
ATOM 4762 C CA . PHE B 1 275 ? -13.688 -6.387 -4.398 1 98.5 275 PHE B CA 1
ATOM 4763 C C . PHE B 1 275 ? -12.641 -5.285 -4.289 1 98.5 275 PHE B C 1
ATOM 4765 O O . PHE B 1 275 ? -11.672 -5.414 -3.535 1 98.5 275 PHE B O 1
ATOM 4772 N N . ASP B 1 276 ? -12.812 -4.203 -5.094 1 97.62 276 ASP B N 1
ATOM 4773 C CA . ASP B 1 276 ? -12.016 -2.979 -5.059 1 97.62 276 ASP B CA 1
ATOM 4774 C C . ASP B 1 276 ? -11.234 -2.791 -6.355 1 97.62 276 ASP B C 1
ATOM 4776 O O . ASP B 1 276 ? -11.031 -1.661 -6.809 1 97.62 276 ASP B O 1
ATOM 4780 N N . ASP B 1 277 ? -10.742 -3.939 -6.887 1 98.25 277 ASP B N 1
ATOM 4781 C CA . ASP B 1 277 ? -9.891 -3.963 -8.07 1 98.25 277 ASP B CA 1
ATOM 4782 C C . ASP B 1 277 ? -8.594 -3.195 -7.836 1 98.25 277 ASP B C 1
ATOM 4784 O O . ASP B 1 277 ? -8.25 -2.287 -8.594 1 98.25 277 ASP B O 1
ATOM 4788 N N . VAL B 1 278 ? -7.945 -3.555 -6.766 1 96.44 278 VAL B N 1
ATOM 4789 C CA . VAL B 1 278 ? -6.641 -2.961 -6.5 1 96.44 278 VAL B CA 1
ATOM 4790 C C . VAL B 1 278 ? -5.637 -3.414 -7.559 1 96.44 278 VAL B C 1
ATOM 4792 O O . VAL B 1 278 ? -5.867 -4.41 -8.25 1 96.44 278 VAL B O 1
ATOM 4795 N N . SER B 1 279 ? -4.543 -2.705 -7.68 1 93 279 SER B N 1
ATOM 4796 C CA . SER B 1 279 ? -3.588 -2.943 -8.75 1 93 279 SER B CA 1
ATOM 4797 C C . SER B 1 279 ? -3.092 -4.387 -8.742 1 93 279 SER B C 1
ATOM 4799 O O . SER B 1 279 ? -2.873 -4.98 -9.797 1 93 279 SER B O 1
ATOM 4801 N N . GLN B 1 280 ? -2.965 -4.969 -7.617 1 94.62 280 GLN B N 1
ATOM 4802 C CA . GLN B 1 280 ? -2.42 -6.312 -7.457 1 94.62 280 GLN B CA 1
ATOM 4803 C C . GLN B 1 280 ? -3.352 -7.359 -8.062 1 94.62 280 GLN B C 1
ATOM 4805 O O . GLN B 1 280 ? -2.918 -8.461 -8.406 1 94.62 280 GLN B O 1
ATOM 4810 N N . ALA B 1 281 ? -4.629 -7.039 -8.172 1 97.44 281 ALA B N 1
ATOM 4811 C CA . ALA B 1 281 ? -5.641 -7.996 -8.617 1 97.44 281 ALA B CA 1
ATOM 4812 C C . ALA B 1 281 ? -5.309 -8.531 -10.008 1 97.44 281 ALA B C 1
ATOM 4814 O O . ALA B 1 281 ? -5.547 -9.711 -10.297 1 97.44 281 ALA B O 1
ATOM 4815 N N . ARG B 1 282 ? -4.723 -7.68 -10.867 1 96.56 282 ARG B N 1
ATOM 4816 C CA . ARG B 1 282 ? -4.43 -8.078 -12.234 1 96.56 282 ARG B CA 1
ATOM 4817 C C . ARG B 1 282 ? -3.162 -8.93 -12.305 1 96.56 282 ARG B C 1
ATOM 4819 O O . ARG B 1 282 ? -2.939 -9.641 -13.281 1 96.56 282 ARG B O 1
ATOM 4826 N N . PHE B 1 283 ? -2.355 -8.922 -11.242 1 96.62 283 PHE B N 1
ATOM 4827 C CA . PHE B 1 283 ? -1.074 -9.617 -11.281 1 96.62 283 PHE B CA 1
ATOM 4828 C C . PHE B 1 283 ? -1.146 -10.938 -10.523 1 96.62 283 PHE B C 1
ATOM 4830 O O . PHE B 1 283 ? -0.192 -11.719 -10.531 1 96.62 283 PHE B O 1
ATOM 4837 N N . MET B 1 284 ? -2.24 -11.188 -9.844 1 97.31 284 MET B N 1
ATOM 4838 C CA . MET B 1 284 ? -2.438 -12.492 -9.219 1 97.31 284 MET B CA 1
ATOM 4839 C C . MET B 1 284 ? -2.51 -13.594 -10.273 1 97.31 284 MET B C 1
ATOM 4841 O O . MET B 1 284 ? -2.688 -13.32 -11.461 1 97.31 284 MET B O 1
ATOM 4845 N N . THR B 1 285 ? -2.238 -14.891 -9.844 1 96.62 285 THR B N 1
ATOM 4846 C CA . THR B 1 285 ? -2.223 -16 -10.781 1 96.62 285 THR B CA 1
ATOM 4847 C C . THR B 1 285 ? -3.203 -17.094 -10.352 1 96.62 285 THR B C 1
ATOM 4849 O O . THR B 1 285 ? -2.914 -17.859 -9.445 1 96.62 285 THR B O 1
ATOM 4852 N N . PRO B 1 286 ? -4.34 -17.172 -11.023 1 97.62 286 PRO B N 1
ATOM 4853 C CA . PRO B 1 286 ? -4.766 -16.328 -12.141 1 97.62 286 PRO B CA 1
ATOM 4854 C C . PRO B 1 286 ? -5.195 -14.93 -11.695 1 97.62 286 PRO B C 1
ATOM 4856 O O . PRO B 1 286 ? -5.281 -14.664 -10.492 1 97.62 286 PRO B O 1
ATOM 4859 N N . GLY B 1 287 ? -5.352 -14.016 -12.734 1 98.25 287 GLY B N 1
ATOM 4860 C CA . GLY B 1 287 ? -5.887 -12.703 -12.414 1 98.25 287 GLY B CA 1
ATOM 4861 C C . GLY B 1 287 ? -7.223 -12.758 -11.695 1 98.25 287 GLY B C 1
ATOM 4862 O O . GLY B 1 287 ? -8.07 -13.594 -12.023 1 98.25 287 GLY B O 1
ATOM 4863 N N . LEU B 1 288 ? -7.449 -11.898 -10.742 1 98.81 288 LEU B N 1
ATOM 4864 C CA . LEU B 1 288 ? -8.602 -11.961 -9.844 1 98.81 288 LEU B CA 1
ATOM 4865 C C . LEU B 1 288 ? -9.797 -11.242 -10.453 1 98.81 288 LEU B C 1
ATOM 4867 O O . LEU B 1 288 ? -9.711 -10.07 -10.805 1 98.81 288 LEU B O 1
ATOM 4871 N N . THR B 1 289 ? -10.898 -11.953 -10.641 1 98.94 289 THR B N 1
ATOM 4872 C CA . THR B 1 289 ? -12.188 -11.32 -10.898 1 98.94 289 THR B CA 1
ATOM 4873 C C . THR B 1 289 ? -12.633 -10.508 -9.688 1 98.94 289 THR B C 1
ATOM 4875 O O . THR B 1 289 ? -12.578 -10.984 -8.547 1 98.94 289 THR B O 1
ATOM 4878 N N . THR B 1 290 ? -13.023 -9.281 -9.898 1 98.88 290 THR B N 1
ATOM 4879 C CA . THR B 1 290 ? -13.289 -8.398 -8.773 1 98.88 290 THR B CA 1
ATOM 4880 C C . THR B 1 290 ? -14.227 -7.266 -9.188 1 98.88 290 THR B C 1
ATOM 4882 O O . THR B 1 290 ? -14.586 -7.148 -10.359 1 98.88 290 THR B O 1
ATOM 4885 N N . ILE B 1 291 ? -14.734 -6.531 -8.242 1 98.88 291 ILE B N 1
ATOM 4886 C CA . ILE B 1 291 ? -15.484 -5.305 -8.492 1 98.88 291 ILE B CA 1
ATOM 4887 C C . ILE B 1 291 ? -14.531 -4.113 -8.516 1 98.88 291 ILE B C 1
ATOM 4889 O O . ILE B 1 291 ? -13.719 -3.938 -7.605 1 98.88 291 ILE B O 1
ATOM 4893 N N . ALA B 1 292 ? -14.594 -3.369 -9.562 1 98.5 292 ALA B N 1
ATOM 4894 C CA . ALA B 1 292 ? -13.812 -2.137 -9.656 1 98.5 292 ALA B CA 1
ATOM 4895 C C . ALA B 1 292 ? -14.586 -0.953 -9.086 1 98.5 292 ALA B C 1
ATOM 4897 O O . ALA B 1 292 ? -15.711 -0.674 -9.516 1 98.5 292 ALA B O 1
ATOM 4898 N N . GLN B 1 293 ? -14.07 -0.315 -8.07 1 97.12 293 GLN B N 1
ATOM 4899 C CA . GLN B 1 293 ? -14.594 0.963 -7.598 1 97.12 293 GLN B CA 1
ATOM 4900 C C . GLN B 1 293 ? -14.023 2.123 -8.406 1 97.12 293 GLN B C 1
ATOM 4902 O O . GLN B 1 293 ? -12.891 2.051 -8.891 1 97.12 293 GLN B O 1
ATOM 4907 N N . PRO B 1 294 ? -14.773 3.111 -8.594 1 96.94 294 PRO B N 1
ATOM 4908 C CA . PRO B 1 294 ? -14.273 4.277 -9.32 1 96.94 294 PRO B CA 1
ATOM 4909 C C . PRO B 1 294 ? -13.398 5.188 -8.461 1 96.94 294 PRO B C 1
ATOM 4911 O O . PRO B 1 294 ? -13.781 6.324 -8.172 1 96.94 294 PRO B O 1
ATOM 4914 N N . ILE B 1 295 ? -12.242 4.777 -8.164 1 95.38 295 ILE B N 1
ATOM 4915 C CA . ILE B 1 295 ? -11.375 5.371 -7.148 1 95.38 295 ILE B CA 1
ATOM 4916 C C . ILE B 1 295 ? -11 6.793 -7.555 1 95.38 295 ILE B C 1
ATOM 4918 O O . ILE B 1 295 ? -10.977 7.699 -6.715 1 95.38 295 ILE B O 1
ATOM 4922 N N . ASP B 1 296 ? -10.648 7.02 -8.844 1 94.62 296 ASP B N 1
ATOM 4923 C CA . ASP B 1 296 ? -10.297 8.359 -9.312 1 94.62 296 ASP B CA 1
ATOM 4924 C C . ASP B 1 296 ? -11.461 9.328 -9.133 1 94.62 296 ASP B C 1
ATOM 4926 O O . ASP B 1 296 ? -11.266 10.461 -8.688 1 94.62 296 ASP B O 1
ATOM 4930 N N . GLU B 1 297 ? -12.602 8.844 -9.406 1 96.56 297 GLU B N 1
ATOM 4931 C CA . GLU B 1 297 ? -13.797 9.672 -9.25 1 96.56 297 GLU B CA 1
ATOM 4932 C C . GLU B 1 297 ? -14.102 9.914 -7.773 1 96.56 297 GLU B C 1
ATOM 4934 O O . GLU B 1 297 ? -14.555 11 -7.402 1 96.56 297 GLU B O 1
ATOM 4939 N N . LEU B 1 298 ? -13.898 8.922 -6.988 1 95.62 298 LEU B N 1
ATOM 4940 C CA . LEU B 1 298 ? -14.117 9.07 -5.551 1 95.62 298 LEU B CA 1
ATOM 4941 C C . LEU B 1 298 ? -13.25 10.195 -4.98 1 95.62 298 LEU B C 1
ATOM 4943 O O . LEU B 1 298 ? -13.758 11.07 -4.277 1 95.62 298 LEU B O 1
ATOM 4947 N N . GLY B 1 299 ? -11.961 10.188 -5.297 1 95.31 299 GLY B N 1
ATOM 4948 C CA . GLY B 1 299 ? -11.07 11.242 -4.836 1 95.31 299 GLY B CA 1
ATOM 4949 C C . GLY B 1 299 ? -11.453 12.609 -5.367 1 95.31 299 GLY B C 1
ATOM 4950 O O . GLY B 1 299 ? -11.492 13.586 -4.609 1 95.31 299 GLY B O 1
ATOM 4951 N N . GLN B 1 300 ? -11.766 12.641 -6.652 1 96.19 300 GLN B N 1
ATOM 4952 C CA . GLN B 1 300 ? -12.141 13.898 -7.289 1 96.19 300 GLN B CA 1
ATOM 4953 C C . GLN B 1 300 ? -13.398 14.484 -6.66 1 96.19 300 GLN B C 1
ATOM 4955 O O . GLN B 1 300 ? -13.438 15.664 -6.312 1 96.19 300 GLN B O 1
ATOM 4960 N N . ARG B 1 301 ? -14.406 13.672 -6.484 1 95.06 301 ARG B N 1
ATOM 4961 C CA . ARG B 1 301 ? -15.68 14.133 -5.941 1 95.06 301 ARG B CA 1
ATOM 4962 C C . ARG B 1 301 ? -15.531 14.562 -4.488 1 95.06 301 ARG B C 1
ATOM 4964 O O . ARG B 1 301 ? -16.203 15.5 -4.043 1 95.06 301 ARG B O 1
ATOM 4971 N N . ALA B 1 302 ? -14.719 13.836 -3.742 1 94.56 302 ALA B N 1
ATOM 4972 C CA . ALA B 1 302 ? -14.477 14.211 -2.352 1 94.56 302 ALA B CA 1
ATOM 4973 C C . ALA B 1 302 ? -13.906 15.625 -2.254 1 94.56 302 ALA B C 1
ATOM 4975 O O . ALA B 1 302 ? -14.383 16.438 -1.459 1 94.56 302 ALA B O 1
ATOM 4976 N N . ILE B 1 303 ? -12.93 15.914 -3.088 1 94.38 303 ILE B N 1
ATOM 4977 C CA . ILE B 1 303 ? -12.281 17.219 -3.074 1 94.38 303 ILE B CA 1
ATOM 4978 C C . ILE B 1 303 ? -13.258 18.281 -3.584 1 94.38 303 ILE B C 1
ATOM 4980 O O . ILE B 1 303 ? -13.352 19.375 -3.016 1 94.38 303 ILE B O 1
ATOM 4984 N N . ASP B 1 304 ? -14.039 17.938 -4.648 1 94 304 ASP B N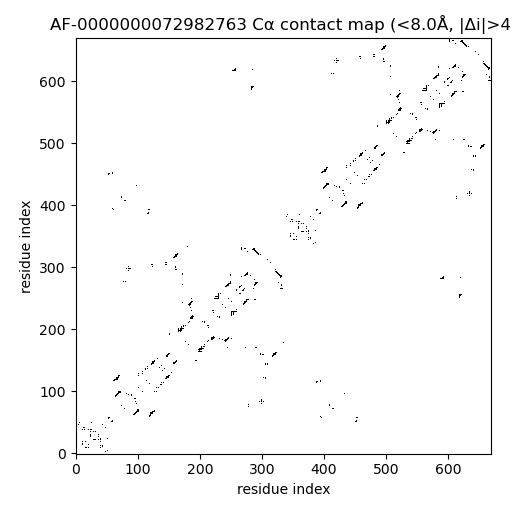 1
ATOM 4985 C CA . ASP B 1 304 ? -15.031 18.875 -5.172 1 94 304 ASP B CA 1
ATOM 4986 C C . ASP B 1 304 ? -16.031 19.281 -4.09 1 94 304 ASP B C 1
ATOM 4988 O O . ASP B 1 304 ? -16.359 20.453 -3.945 1 94 304 ASP B O 1
ATOM 4992 N N . MET B 1 305 ? -16.484 18.297 -3.383 1 92.12 305 MET B N 1
ATOM 4993 C CA . MET B 1 305 ? -17.453 18.562 -2.326 1 92.12 305 MET B CA 1
ATOM 4994 C C . MET B 1 305 ? -16.844 19.406 -1.212 1 92.12 305 MET B C 1
ATOM 4996 O O . MET B 1 305 ? -17.5 20.297 -0.685 1 92.12 305 MET B O 1
ATOM 5000 N N . LEU B 1 306 ? -15.664 19.047 -0.852 1 91.19 306 LEU B N 1
ATOM 5001 C CA . LEU B 1 306 ? -14.977 19.797 0.194 1 91.19 306 LEU B CA 1
ATOM 5002 C C . LEU B 1 306 ? -14.797 21.25 -0.218 1 91.19 306 LEU B C 1
ATOM 5004 O O . LEU B 1 306 ? -15.055 22.156 0.573 1 91.19 306 LEU B O 1
ATOM 5008 N N . LEU B 1 307 ? -14.375 21.484 -1.413 1 90.12 307 LEU B N 1
ATOM 5009 C CA . LEU B 1 307 ? -14.164 22.828 -1.941 1 90.12 307 LEU B CA 1
ATOM 5010 C C . LEU B 1 307 ? -15.477 23.609 -1.977 1 90.12 307 LEU B C 1
ATOM 5012 O O . LEU B 1 307 ? -15.508 24.797 -1.664 1 90.12 307 LEU B O 1
ATOM 5016 N N . ALA B 1 308 ? -16.531 22.938 -2.387 1 89.69 308 ALA B N 1
ATOM 5017 C CA . ALA B 1 308 ? -17.844 23.562 -2.408 1 89.69 308 ALA B CA 1
ATOM 5018 C C . ALA B 1 308 ? -18.25 24.031 -1.011 1 89.69 308 ALA B C 1
ATOM 5020 O O . ALA B 1 308 ? -18.781 25.125 -0.841 1 89.69 308 ALA B O 1
ATOM 5021 N N . GLN B 1 309 ? -18 23.156 -0.022 1 86.94 309 GLN B N 1
ATOM 5022 C CA . GLN B 1 309 ? -18.297 23.516 1.361 1 86.94 309 GLN B CA 1
ATOM 5023 C C . GLN B 1 309 ? -17.469 24.703 1.811 1 86.94 309 GLN B C 1
ATOM 5025 O O . GLN B 1 309 ? -17.984 25.625 2.459 1 86.94 309 GLN B O 1
ATOM 5030 N N . MET B 1 310 ? -16.25 24.703 1.442 1 83.12 310 MET B N 1
ATOM 5031 C CA . MET B 1 310 ? -15.328 25.766 1.841 1 83.12 310 MET B CA 1
ATOM 5032 C C . MET B 1 310 ? -15.734 27.094 1.228 1 83.12 310 MET B C 1
ATOM 5034 O O . MET B 1 310 ? -15.523 28.156 1.827 1 83.12 310 MET B O 1
ATOM 5038 N N . ALA B 1 311 ? -16.297 27.016 0.104 1 83.31 311 ALA B N 1
ATOM 5039 C CA . ALA B 1 311 ? -16.734 28.219 -0.606 1 83.31 311 ALA B CA 1
ATOM 5040 C C . ALA B 1 311 ? -18.078 28.703 -0.087 1 83.31 311 ALA B C 1
ATOM 5042 O O . ALA B 1 311 ? -18.531 29.797 -0.45 1 83.31 311 ALA B O 1
ATOM 5043 N N . GLY B 1 312 ? -18.609 28.016 0.835 1 79.75 312 GLY B N 1
ATOM 5044 C CA . GLY B 1 312 ? -19.891 28.391 1.396 1 79.75 312 GLY B CA 1
ATOM 5045 C C . GLY B 1 312 ? -21.062 27.984 0.531 1 79.75 312 GLY B C 1
ATOM 5046 O O . GLY B 1 312 ? -22.188 28.453 0.736 1 79.75 312 GLY B O 1
ATOM 5047 N N . ASP B 1 313 ? -20.797 27.312 -0.52 1 65.75 313 ASP B N 1
ATOM 5048 C CA . ASP B 1 313 ? -21.859 26.828 -1.403 1 65.75 313 ASP B CA 1
ATOM 5049 C C . ASP B 1 313 ? -22.609 25.656 -0.785 1 65.75 313 ASP B C 1
ATOM 5051 O O . ASP B 1 313 ? -23.297 24.906 -1.488 1 65.75 313 ASP B O 1
ATOM 5055 N N . HIS B 1 314 ? -22.609 25.766 0.642 1 60.47 314 HIS B N 1
ATOM 5056 C CA . HIS B 1 314 ? -23.109 24.578 1.342 1 60.47 314 HIS B CA 1
ATOM 5057 C C . HIS B 1 314 ? -24.594 24.359 1.072 1 60.47 314 HIS B C 1
ATOM 5059 O O . HIS B 1 314 ? -25.422 25.203 1.42 1 60.47 314 HIS B O 1
ATOM 5065 N N . GLN B 1 315 ? -24.891 23.75 0.045 1 59.28 315 GLN B N 1
ATOM 5066 C CA . GLN B 1 315 ? -26.25 23.266 -0.048 1 59.28 315 GLN B CA 1
ATOM 5067 C C . GLN B 1 315 ? -26.516 22.156 0.96 1 59.28 315 GLN B C 1
ATOM 5069 O O . GLN B 1 315 ? -25.594 21.703 1.646 1 59.28 315 GLN B O 1
ATOM 5074 N N . ASP B 1 316 ? -27.719 21.578 1.037 1 60.09 316 ASP B N 1
ATOM 5075 C CA . ASP B 1 316 ? -28.266 20.422 1.726 1 60.09 316 ASP B CA 1
ATOM 5076 C C . ASP B 1 316 ? -27.281 19.25 1.699 1 60.09 316 ASP B C 1
ATOM 5078 O O . ASP B 1 316 ? -26.344 19.25 0.913 1 60.09 316 ASP B O 1
ATOM 5082 N N . ARG B 1 317 ? -27.438 18.453 2.623 1 72.69 317 ARG B N 1
ATOM 5083 C CA . ARG B 1 317 ? -26.75 17.156 2.66 1 72.69 317 ARG B CA 1
ATOM 5084 C C . ARG B 1 317 ? -26.734 16.516 1.28 1 72.69 317 ARG B C 1
ATOM 5086 O O . ARG B 1 317 ? -27.797 16.297 0.675 1 72.69 317 ARG B O 1
ATOM 5093 N N . ASN B 1 318 ? -25.406 16.438 0.666 1 81.06 318 ASN B N 1
ATOM 5094 C CA . ASN B 1 318 ? -25.281 15.781 -0.632 1 81.06 318 ASN B CA 1
ATOM 5095 C C . ASN B 1 318 ? -24.703 14.375 -0.501 1 81.06 318 ASN B C 1
ATOM 5097 O O . ASN B 1 318 ? -23.734 14.172 0.23 1 81.06 318 ASN B O 1
ATOM 5101 N N . VAL B 1 319 ? -25.547 13.5 -0.959 1 85.88 319 VAL B N 1
ATOM 5102 C CA . VAL B 1 319 ? -25.047 12.133 -1.043 1 85.88 319 VAL B CA 1
ATOM 5103 C C . VAL B 1 319 ? -24.812 11.758 -2.504 1 85.88 319 VAL B C 1
ATOM 5105 O O . VAL B 1 319 ? -25.719 11.852 -3.33 1 85.88 319 VAL B O 1
ATOM 5108 N N . ILE B 1 320 ? -23.578 11.453 -2.854 1 90 320 ILE B N 1
ATOM 5109 C CA . ILE B 1 320 ? -23.234 10.984 -4.191 1 90 320 ILE B CA 1
ATOM 5110 C C . ILE B 1 320 ? -22.984 9.477 -4.164 1 90 320 ILE B C 1
ATOM 5112 O O . ILE B 1 320 ? -22.266 8.977 -3.295 1 90 320 ILE B O 1
ATOM 5116 N N . GLU B 1 321 ? -23.625 8.781 -4.934 1 93.19 321 GLU B N 1
ATOM 5117 C CA . GLU B 1 321 ? -23.422 7.348 -5.113 1 93.19 321 GLU B CA 1
ATOM 5118 C C . GLU B 1 321 ? -22.875 7.039 -6.504 1 93.19 321 GLU B C 1
ATOM 5120 O O . GLU B 1 321 ? -23.469 7.426 -7.512 1 93.19 321 GLU B O 1
ATOM 5125 N N . LEU B 1 322 ? -21.734 6.434 -6.605 1 95.19 322 LEU B N 1
ATOM 5126 C CA . LEU B 1 322 ? -21.047 6.184 -7.867 1 95.19 322 LEU B CA 1
ATOM 5127 C C . LEU B 1 322 ? -21.188 4.727 -8.289 1 95.19 322 LEU B C 1
ATOM 5129 O O . LEU B 1 322 ? -21.281 3.836 -7.445 1 95.19 322 LEU B O 1
ATOM 5133 N N . PRO B 1 323 ? -21.188 4.504 -9.547 1 95.88 323 PRO B N 1
ATOM 5134 C CA . PRO B 1 323 ? -21.344 3.139 -10.062 1 95.88 323 PRO B CA 1
ATOM 5135 C C . PRO B 1 323 ? -20.078 2.307 -9.938 1 95.88 323 PRO B C 1
ATOM 5137 O O . PRO B 1 323 ? -18.984 2.859 -9.812 1 95.88 323 PRO B O 1
ATOM 5140 N N . VAL B 1 324 ? -20.266 0.981 -9.914 1 97.75 324 VAL B N 1
ATOM 5141 C CA . VAL B 1 324 ? -19.172 0.02 -9.883 1 97.75 324 VAL B CA 1
ATOM 5142 C C . VAL B 1 324 ? -19.234 -0.882 -11.117 1 97.75 324 VAL B C 1
ATOM 5144 O O . VAL B 1 324 ? -20.234 -0.865 -11.852 1 97.75 324 VAL B O 1
ATOM 5147 N N . LYS B 1 325 ? -18.156 -1.557 -11.367 1 98.19 325 LYS B N 1
ATOM 5148 C CA . LYS B 1 325 ? -18.109 -2.492 -12.484 1 98.19 325 LYS B CA 1
ATOM 5149 C C . LYS B 1 325 ? -17.453 -3.809 -12.07 1 98.19 325 LYS B C 1
ATOM 5151 O O . LYS B 1 325 ? -16.469 -3.812 -11.328 1 98.19 325 LYS B O 1
ATOM 5156 N N . LEU B 1 326 ? -18.047 -4.887 -12.562 1 98.81 326 LEU B N 1
ATOM 5157 C CA . LEU B 1 326 ? -17.391 -6.184 -12.406 1 98.81 326 LEU B CA 1
ATOM 5158 C C . LEU B 1 326 ? -16.312 -6.375 -13.469 1 98.81 326 LEU B C 1
ATOM 5160 O O . LEU B 1 326 ? -16.578 -6.234 -14.664 1 98.81 326 LEU B O 1
ATOM 5164 N N . ILE B 1 327 ? -15.102 -6.617 -13.078 1 98.81 327 ILE B N 1
ATOM 5165 C CA . ILE B 1 327 ? -13.984 -6.922 -13.969 1 98.81 327 ILE B CA 1
ATOM 5166 C C . ILE B 1 327 ? -13.703 -8.422 -13.953 1 98.81 327 ILE B C 1
ATOM 5168 O O . ILE B 1 327 ? -13.203 -8.953 -12.961 1 98.81 327 ILE B O 1
ATOM 5172 N N . GLU B 1 328 ? -14.031 -9.031 -14.984 1 98.69 328 GLU B N 1
ATOM 5173 C CA . GLU B 1 328 ? -13.82 -10.469 -15.094 1 98.69 328 GLU B CA 1
ATOM 5174 C C . GLU B 1 328 ? -12.391 -10.789 -15.523 1 98.69 328 GLU B C 1
ATOM 5176 O O . GLU B 1 328 ? -11.891 -10.234 -16.5 1 98.69 328 GLU B O 1
ATOM 5181 N N . ARG B 1 329 ? -11.75 -11.672 -14.734 1 98.25 329 ARG B N 1
ATOM 5182 C CA . ARG B 1 329 ? -10.43 -12.18 -15.094 1 98.25 329 ARG B CA 1
ATOM 5183 C C . ARG B 1 329 ? -10.391 -13.703 -15.008 1 98.25 329 ARG B C 1
ATOM 5185 O O . ARG B 1 329 ? -11.375 -14.375 -15.32 1 98.25 329 ARG B O 1
ATOM 5192 N N . GLY B 1 330 ? -9.266 -14.266 -14.617 1 98.25 330 GLY B N 1
ATOM 5193 C CA . GLY B 1 330 ? -9.086 -15.695 -14.789 1 98.25 330 GLY B CA 1
ATOM 5194 C C . GLY B 1 330 ? -9.5 -16.516 -13.578 1 98.25 330 GLY B C 1
ATOM 5195 O O . GLY B 1 330 ? -9.484 -17.734 -13.609 1 98.25 330 GLY B O 1
ATOM 5196 N N . SER B 1 331 ? -10.023 -15.852 -12.523 1 98.75 331 SER B N 1
ATOM 5197 C CA . SER B 1 331 ? -10.227 -16.562 -11.266 1 98.75 331 SER B CA 1
ATOM 5198 C C . SER B 1 331 ? -11.633 -17.141 -11.188 1 98.75 331 SER B C 1
ATOM 5200 O O . SER B 1 331 ? -12.023 -17.703 -10.164 1 98.75 331 SER B O 1
ATOM 5202 N N . THR B 1 332 ? -12.445 -16.984 -12.219 1 98.69 332 THR B N 1
ATOM 5203 C CA . THR B 1 332 ? -13.781 -17.562 -12.227 1 98.69 332 THR B CA 1
ATOM 5204 C C . THR B 1 332 ? -14 -18.391 -13.492 1 98.69 332 THR B C 1
ATOM 5206 O O . THR B 1 332 ? -13.352 -18.156 -14.516 1 98.69 332 THR B O 1
ATOM 5209 N N . LYS B 1 333 ? -14.812 -19.391 -13.367 1 95.31 333 LYS B N 1
ATOM 5210 C CA . LYS B 1 333 ? -15.172 -20.234 -14.508 1 95.31 333 LYS B CA 1
ATOM 5211 C C . LYS B 1 333 ? -16.562 -20.844 -14.32 1 95.31 333 LYS B C 1
ATOM 5213 O O . LYS B 1 333 ? -17.094 -20.875 -13.203 1 95.31 333 LYS B O 1
ATOM 5218 N N . ARG B 1 334 ? -17.094 -21.281 -15.422 1 93.31 334 ARG B N 1
ATOM 5219 C CA . ARG B 1 334 ? -18.344 -22.031 -15.383 1 93.31 334 ARG B CA 1
ATOM 5220 C C . ARG B 1 334 ? -18.125 -23.453 -14.914 1 93.31 334 ARG B C 1
ATOM 5222 O O . ARG B 1 334 ? -17.141 -24.094 -15.281 1 93.31 334 ARG B O 1
ATOM 5229 N N . ILE B 1 335 ? -19.031 -23.906 -14.078 1 91.81 335 ILE B N 1
ATOM 5230 C CA . ILE B 1 335 ? -18.953 -25.312 -13.68 1 91.81 335 ILE B CA 1
ATOM 5231 C C . ILE B 1 335 ? -20.062 -26.109 -14.359 1 91.81 335 ILE B C 1
ATOM 5233 O O . ILE B 1 335 ? -21.125 -25.562 -14.664 1 91.81 335 ILE B O 1
#

InterPro domains:
  IPR000843 LacI-type HTH domain [PF00356] (6-52)
  IPR000843 LacI-type HTH domain [PS50932] (5-60)
  IPR000843 LacI-type HTH domain [SM00354] (4-75)
  IPR000843 LacI-type HTH domain [cd01392] (9-60)
  IPR001387 Cro/C1-type, helix-turn-helix domain [PS50943] (2-28)
  IPR010982 Lambda repressor-like, DNA-binding domain superfamily [G3DSA:1.10.260.40] (1-62)
  IPR010982 Lambda repressor-like, DNA-binding domain superfamily [SSF47413] (3-62)
  IPR028082 Periplasmic binding protein-like I [SSF53822] (65-333)
  IPR046335 Transcriptional regulator LacI/GalR-like, sensor domain [PF13377] (173-332)

Secondary structure (DSSP, 8-state):
---PPPHHHHHHHHTS-HHHHHHHHTT-GGGS-HHHHHHHHHHHHHHT----TTTTTTSS--TTEEEEEES-TTSHHHHHHHHHHHHHHGGGT-EEEEEE-TT-THHHHHHHHHIIIIIEEEEEE--HHHHHHHHHHHTTT----EEE-TT--S-TTSEEEEE-HHHHHHHHHHHHHHTT--SEEEEE-SSPPHHHHHHHHHHHHHHHHTT----GGGEEE--SSHHHHHHHHHHHTTS---EEEESSHHHHHHHHHHHHHTT--TTTT-EEE-SB--GGGGTSSSPPBEEEP-HHHHHHHHHHHHHHHHTT---S--EEEE--EEE--TT----/---PPPHHHHHHHHTS-HHHHHHHHTT-GGGS-HHHHHHHHHHHHHHT----TTTTTTSS--TTEEEEEES-TTSHHHHHHHHHHHHHHGGGT-EEEEEE-TT-THHHHHHHHHIIIIIEEEEEE--HHHHHHHHHHHTTT----EEE-TT--S-TTSEEEEE-HHHHHHHHHHHHHHTT--SEEEEE-SSPPHHHHHHHHHHHHHHHHTT----GGGEEE--SSHHHHHHHHHHHTTS---EEEESSHHHHHHHHHHHHHTT--TTTT-EEE-SB--GGGGTSSSPPBEEEP-HHHHHHHHHHHHHHHHTT---S--EEEE--EEE--TT----

Nearest PDB structures (foldseek):
  4rk1-assembly1_A  TM=9.458E-01  e=1.690E-27  Enterococcus faecium DO
  4rk1-assembly2_D  TM=9.296E-01  e=5.488E-28  Enterococcus faecium DO
  4rk1-assembly3_F  TM=9.224E-01  e=1.117E-27  Enterococcus faecium DO
  2o20-assembly3_E  TM=9.259E-01  e=2.947E-23  Lactococcus lactis
  3brq-assembly1_A  TM=8.045E-01  e=1.373E-22  Escherichia coli K-12

Organism: Lacticaseibacillus paracasei (strain ATCC 334 / BCRC 17002 / CCUG 31169 / CIP 107868 / KCTC 3260 / NRRL B-441) (NCBI:txid321967)

Radius of gyration: 27.57 Å; Cα contacts (8 Å, |Δi|>4): 1341; chains: 2; bounding box: 67×79×67 Å

Foldseek 3Di:
DPPQCACVNLCVQLVHDSVQLVCLLVVNNPVDDPVSSVSSVVSCVVVVDDHPCVPVVNVQALVQEAEEEAAACVPLLVVLLVVLLCVQRVVVVHHYDYHYCPVPPVVLVVVLVVVLSNRHQEYEAEDAVSVVVSCVSDVVPDVHAYEYEAQHVPPVAHAYEYAQLLQQLLVQLLVQVVLPWQAEAEEEAPPDGPSLVSSVNSNCVNCVVSVGDDDPLRYHHFDPALCRLLVRLVSNVVDPGLEYEYAAPRSQNSVVVNCVVVVHDFNVRYFYEHEQPRVCQVVDVFRHWYKHDPSSVRSNVRSVSSVCVSVVVDDGHHYHYDYIDTDDTRRGHHD/DPDQCACVNLCVQLVHDSVQLVCLLVVNNPVDDPVSSVSSVVSCVVVVDDHPCVPVVVVQQLVQEAEEEAAACVPLLVVLLVVLLCVQRVVVVHHYDYHHCDPPPVVLVVVLVVVLSNRHQEYEAEDAVSVVVSCVSDVVPPVHAYEYEAQHVPPVAHAYEYAQLLQQLLVQLLVQVVLPFQAEAEEEAPPDGPSLVSSVNSNCVNCVVSVGDDDPQRYHHFDPALCRLLVRLVSNVVDPGLEYEYAAPRSQNSVVVNCVVVVHDFNVRYFYEHEQPRVCQVVDVFRHWYKHDPSSVRSNVRSVSSVCVSVVVDDGHHYHYDYIDTDDTRRGHHD